Protein AF-0000000076607175 (afdb_homodimer)

Nearest PDB structures (foldseek):
  9ftc-assembly1_B  TM=7.929E-01  e=2.754E-15  Aeromonas caviae
  9ftb-assembly1_A-2  TM=7.460E-01  e=7.635E-14  Aeromonas caviae
  3tqd-assembly1_A-2  TM=6.427E-01  e=4.944E-10  Coxiella burnetii
  1vgw-assembly3_F  TM=6.892E-01  e=3.629E-06  Neisseria gonorrhoeae
  1vgw-assembly1_B  TM=6.585E-01  e=1.441E-05  Neisseria gonorrhoeae

Foldseek 3Di:
DQFAEEEEEEDEQCADFDGRQQQDDAPHGGLSVLSQVLVLVCVVVVLGPAYEYEYQDPVVLVVCCVVQPPSHHYHHADPVQRDPPHDPLVRVVRVCVVVVVNLQHKYKYAYSLWNFFDSVLVSVQSVVCSVQVAKEFEKEWDPDDQLQDWDADPVRDIDGPVDDDPVCSVVVRVVVCVVPVIDMDGLPRIIIHGSVVCVVPVNPRPPDPDYHYGYGPTDGQRHRHPVSSVVSNVVSVVCVVVVD/DQFAEEEEEEDEQCADFDGSQQQDDAPHGGLSVLSQVLVLVCVVVVLGPAYEYEYQDPVVLVVCCVVQPPSHHYHHADPVQRDPPHDPLVRVVRVCVVVVVNQQHKYKYAYSLWNFFDSVLVSVQSVVCSVQVAKEFEKEWDPDDQLQDWDADPVRDIDGPVDDDPVCSVVVVVVVCVVPVIDMDGLPRIIIHGNVVCVVPVNPRPPDPDYHYGYGPTDGQRHRHPVSVVVSNVVSVVCVVVVD

Organism: NCBI:txid889453

Radius of gyration: 25.74 Å; Cα contacts (8 Å, |Δi|>4): 920; chains: 2; bounding box: 47×75×60 Å

Sequence (488 aa):
MSSEIIGFVAFRKGSKRLPQKNGKLLGGKPLYQITLDKLVDLKSKGLIHHVVASTDSAEWQEECRGIYGDEAIVHLRSEAISGDLVNEGEVILDFFKQEPQLQRSAILLVLCTYPFLKTEVLTEIVEKYNSVCANVYAIKEAHHMPQKLLRLNEKGELRPYLFDSMKSFEANTKKLKVKYPVSFYSTGAFLIHNACEVLSNDMNLWNSDKIYGVNDDSFHIDVDTPEDFELAEVYMEYLSRKNIMSSEIIGFVAFRKGSKRLPQKNGKLLGGKPLYQITLDKLVDLKSKGLIHHVVASTDSAEWQEECRGIYGDEAIVHLRSEAISGDLVNEGEVILDFFKQEPQLQRSAILLVLCTYPFLKTEVLTEIVEKYNSVCANVYAIKEAHHMPQKLLRLNEKGELRPYLFDSMKSFEANTKKLKVKYPVSFYSTGAFLIHNACEVLSNDMNLWNSDKIYGVNDDSFHIDVDTPEDFELAEVYMEYLSRKNI

Structure (mmCIF, N/CA/C/O backbone):
data_AF-0000000076607175-model_v1
#
loop_
_entity.id
_entity.type
_entity.pdbx_description
1 polymer 'CMP-N-acetylneuraminic acid synthetase'
#
loop_
_atom_site.group_PDB
_atom_site.id
_atom_site.type_symbol
_atom_site.label_atom_id
_atom_site.label_alt_id
_atom_site.label_comp_id
_atom_site.label_asym_id
_atom_site.label_entity_id
_atom_site.label_seq_id
_atom_site.pdbx_PDB_ins_code
_atom_site.Cartn_x
_atom_site.Cartn_y
_atom_site.Cartn_z
_atom_site.occupancy
_atom_site.B_iso_or_equiv
_atom_site.auth_seq_id
_atom_site.auth_comp_id
_atom_site.auth_asym_id
_atom_site.auth_atom_id
_atom_site.pdbx_PDB_model_num
ATOM 1 N N . MET A 1 1 ? -15.922 32.906 14.555 1 38.53 1 MET A N 1
ATOM 2 C CA . MET A 1 1 ? -14.664 33.625 14.406 1 38.53 1 MET A CA 1
ATOM 3 C C . MET A 1 1 ? -13.578 32.719 13.82 1 38.53 1 MET A C 1
ATOM 5 O O . MET A 1 1 ? -13.375 31.594 14.289 1 38.53 1 MET A O 1
ATOM 9 N N . SER A 1 2 ? -13.344 32.781 12.531 1 52.25 2 SER A N 1
ATOM 10 C CA . SER A 1 2 ? -12.547 31.875 11.711 1 52.25 2 SER A CA 1
ATOM 11 C C . SER A 1 2 ? -11.141 31.703 12.273 1 52.25 2 SER A C 1
ATOM 13 O O . SER A 1 2 ? -10.398 32.688 12.398 1 52.25 2 SER A O 1
ATOM 15 N N . SER A 1 3 ? -10.883 30.625 13.211 1 74.88 3 SER A N 1
ATOM 16 C CA . SER A 1 3 ? -9.656 30.422 13.977 1 74.88 3 SER A CA 1
ATOM 17 C C . SER A 1 3 ? -8.438 30.344 13.062 1 74.88 3 SER A C 1
ATOM 19 O O . SER A 1 3 ? -8.555 29.953 11.898 1 74.88 3 SER A O 1
ATOM 21 N N . GLU A 1 4 ? -7.465 31.297 13.383 1 93.44 4 GLU A N 1
ATOM 22 C CA . GLU A 1 4 ? -6.18 31.219 12.695 1 93.44 4 GLU A CA 1
ATOM 23 C C . GLU A 1 4 ? -5.73 29.766 12.516 1 93.44 4 GLU A C 1
ATOM 25 O O . GLU A 1 4 ? -6.055 28.906 13.336 1 93.44 4 GLU A O 1
ATOM 30 N N . ILE A 1 5 ? -5.227 29.562 11.375 1 97 5 ILE A N 1
ATOM 31 C CA . ILE A 1 5 ? -4.711 28.234 11.086 1 97 5 ILE A CA 1
ATOM 32 C C . ILE A 1 5 ? -3.182 28.25 11.094 1 97 5 ILE A C 1
ATOM 34 O O . ILE A 1 5 ? -2.566 29.109 10.445 1 97 5 ILE A O 1
ATOM 38 N N . ILE A 1 6 ? -2.629 27.344 11.875 1 97.5 6 ILE A N 1
ATOM 39 C CA . ILE A 1 6 ? -1.181 27.188 11.953 1 97.5 6 ILE A CA 1
ATOM 40 C C . ILE A 1 6 ? -0.763 25.922 11.219 1 97.5 6 ILE A C 1
ATOM 42 O O . ILE A 1 6 ? -1.242 24.828 11.523 1 97.5 6 ILE A O 1
ATOM 46 N N . GLY A 1 7 ? 0.016 26.125 10.148 1 98 7 GLY A N 1
ATOM 47 C CA . GLY A 1 7 ? 0.735 24.953 9.648 1 98 7 GLY A CA 1
ATOM 48 C C . GLY A 1 7 ? 1.877 24.531 10.547 1 98 7 GLY A C 1
ATOM 49 O O . GLY A 1 7 ? 2.764 25.328 10.859 1 98 7 GLY A O 1
ATOM 50 N N . PHE A 1 8 ? 1.867 23.281 10.984 1 97.19 8 PHE A N 1
ATOM 51 C CA . PHE A 1 8 ? 2.793 22.828 12.023 1 97.19 8 PHE A CA 1
ATOM 52 C C . PHE A 1 8 ? 3.594 21.625 11.547 1 97.19 8 PHE A C 1
ATOM 54 O O . PHE A 1 8 ? 3.02 20.625 11.125 1 97.19 8 PHE A O 1
ATOM 61 N N . VAL A 1 9 ? 4.906 21.75 11.578 1 97.56 9 VAL A N 1
ATOM 62 C CA . VAL A 1 9 ? 5.812 20.656 11.266 1 97.56 9 VAL A CA 1
ATOM 63 C C . VAL A 1 9 ? 6.727 20.375 12.453 1 97.56 9 VAL A C 1
ATOM 65 O O . VAL A 1 9 ? 7.488 21.25 12.875 1 97.56 9 VAL A O 1
ATOM 68 N N . ALA A 1 10 ? 6.66 19.219 12.977 1 95.62 10 ALA A N 1
ATOM 69 C CA . ALA A 1 10 ? 7.562 18.781 14.031 1 95.62 10 ALA A CA 1
ATOM 70 C C . ALA A 1 10 ? 8.578 17.766 13.5 1 95.62 10 ALA A C 1
ATOM 72 O O . ALA A 1 10 ? 8.203 16.797 12.852 1 95.62 10 ALA A O 1
ATOM 73 N N . PHE A 1 11 ? 9.82 18.031 13.695 1 94.81 11 PHE A N 1
ATOM 74 C CA . PHE A 1 11 ? 10.867 17.125 13.242 1 94.81 11 PHE A CA 1
ATOM 75 C C . PHE A 1 11 ? 12.031 17.094 14.227 1 94.81 11 PHE A C 1
ATOM 77 O O . PHE A 1 11 ? 12.461 18.156 14.711 1 94.81 11 PHE A O 1
ATOM 84 N N . ARG A 1 12 ? 12.461 15.938 14.508 1 92.56 12 ARG A N 1
ATOM 85 C CA . ARG A 1 12 ? 13.539 15.773 15.484 1 92.56 12 ARG A CA 1
ATOM 86 C C . ARG A 1 12 ? 14.781 15.18 14.828 1 92.56 12 ARG A C 1
ATOM 88 O O . ARG A 1 12 ? 14.695 14.578 13.75 1 92.56 12 ARG A O 1
ATOM 95 N N . LYS A 1 13 ? 15.867 15.391 15.523 1 89.56 13 LYS A N 1
ATOM 96 C CA . LYS A 1 13 ? 17.125 14.883 15.016 1 89.56 13 LYS A CA 1
ATOM 97 C C . LYS A 1 13 ? 17.266 13.383 15.273 1 89.56 13 LYS A C 1
ATOM 99 O O . LYS A 1 13 ? 17.875 12.664 14.484 1 89.56 13 LYS A O 1
ATOM 104 N N . GLY A 1 14 ? 16.672 12.953 16.312 1 84.81 14 GLY A N 1
ATOM 105 C CA . GLY A 1 14 ? 16.797 11.562 16.703 1 84.81 14 GLY A CA 1
ATOM 106 C C . GLY A 1 14 ? 15.836 10.641 15.977 1 84.81 14 GLY A C 1
ATOM 107 O O . GLY A 1 14 ? 14.617 10.859 16 1 84.81 14 GLY A O 1
ATOM 108 N N . SER A 1 15 ? 16.312 9.742 15.055 1 84.5 15 SER A N 1
ATOM 109 C CA . SER A 1 15 ? 15.57 8.68 14.391 1 84.5 15 SER A CA 1
ATOM 110 C C . SER A 1 15 ? 16.297 7.344 14.477 1 84.5 15 SER A C 1
ATOM 112 O O . SER A 1 15 ? 17.5 7.266 14.172 1 84.5 15 SER A O 1
ATOM 114 N N . LYS A 1 16 ? 15.602 6.355 14.938 1 84 16 LYS A N 1
ATOM 115 C CA . LYS A 1 16 ? 16.234 5.07 15.227 1 84 16 LYS A CA 1
ATOM 116 C C . LYS A 1 16 ? 16.422 4.25 13.953 1 84 16 LYS A C 1
ATOM 118 O O . LYS A 1 16 ? 17.516 3.76 13.688 1 84 16 LYS A O 1
ATOM 123 N N . ARG A 1 17 ? 15.469 4.168 13.109 1 86 17 ARG A N 1
ATOM 124 C CA . ARG A 1 17 ? 15.508 3.273 11.953 1 86 17 ARG A CA 1
ATOM 125 C C . ARG A 1 17 ? 16.312 3.887 10.812 1 86 17 ARG A C 1
ATOM 127 O O . ARG A 1 17 ? 17.031 3.184 10.109 1 86 17 ARG A O 1
ATOM 134 N N . LEU A 1 18 ? 16.094 5.145 10.648 1 90.56 18 LEU A N 1
ATOM 135 C CA . LEU A 1 18 ? 16.828 5.949 9.68 1 90.56 18 LEU A CA 1
ATOM 136 C C . LEU A 1 18 ? 17.438 7.188 10.344 1 90.56 18 LEU A C 1
ATOM 138 O O . LEU A 1 18 ? 16.781 8.234 10.414 1 90.56 18 LEU A O 1
ATOM 142 N N . PRO A 1 19 ? 18.656 7.023 10.789 1 90.5 19 PRO A N 1
ATOM 143 C CA . PRO A 1 19 ? 19.25 8.117 11.562 1 90.5 19 PRO A CA 1
ATOM 144 C C . PRO A 1 19 ? 19.203 9.453 10.828 1 90.5 19 PRO A C 1
ATOM 146 O O . PRO A 1 19 ? 19.547 9.531 9.648 1 90.5 19 PRO A O 1
ATOM 149 N N . GLN A 1 20 ? 18.703 10.5 11.57 1 92 20 GLN A N 1
ATOM 150 C CA . GLN A 1 20 ? 18.594 11.875 11.086 1 92 20 GLN A CA 1
ATOM 151 C C . GLN A 1 20 ? 17.781 11.945 9.805 1 92 20 GLN A C 1
ATOM 153 O O . GLN A 1 20 ? 18.125 12.68 8.875 1 92 20 GLN A O 1
ATOM 158 N N . LYS A 1 21 ? 16.781 11.18 9.703 1 93.88 21 LYS A N 1
ATOM 159 C CA . LYS A 1 21 ? 16.031 11.078 8.461 1 93.88 21 LYS A CA 1
ATOM 160 C C . LYS A 1 21 ? 15.477 12.438 8.039 1 93.88 21 LYS A C 1
ATOM 162 O O . LYS A 1 21 ? 15.484 12.781 6.855 1 93.88 21 LYS A O 1
ATOM 167 N N . ASN A 1 22 ? 15.078 13.273 8.984 1 95 22 ASN A N 1
ATOM 168 C CA . ASN A 1 22 ? 14.414 14.539 8.672 1 95 22 ASN A CA 1
ATOM 169 C C . ASN A 1 22 ? 15.383 15.531 8.039 1 95 22 ASN A C 1
ATOM 171 O O . ASN A 1 22 ? 14.953 16.453 7.344 1 95 22 ASN A O 1
ATOM 175 N N . GLY A 1 23 ? 16.594 15.328 8.227 1 95.94 23 GLY A N 1
ATOM 176 C CA . GLY A 1 23 ? 17.609 16.203 7.66 1 95.94 23 GLY A CA 1
ATOM 177 C C . GLY A 1 23 ? 18.234 15.641 6.395 1 95.94 23 GLY A C 1
ATOM 178 O O . GLY A 1 23 ? 19.062 16.297 5.766 1 95.94 23 GLY A O 1
ATOM 179 N N . LYS A 1 24 ? 17.906 14.453 6.055 1 95.38 24 LYS A N 1
ATOM 180 C CA . LYS A 1 24 ? 18.453 13.844 4.852 1 95.38 24 LYS A CA 1
ATOM 181 C C . LYS A 1 24 ? 17.969 14.555 3.594 1 95.38 24 LYS A C 1
ATOM 183 O O . LYS A 1 24 ? 16.797 14.922 3.494 1 95.38 24 LYS A O 1
ATOM 188 N N . LEU A 1 25 ? 18.875 14.688 2.637 1 96.06 25 LEU A N 1
ATOM 189 C CA . LEU A 1 25 ? 18.562 15.43 1.422 1 96.06 25 LEU A CA 1
ATOM 190 C C . LEU A 1 25 ? 17.812 14.555 0.425 1 96.06 25 LEU A C 1
ATOM 192 O O . LEU A 1 25 ? 18.25 13.461 0.092 1 96.06 25 LEU A O 1
ATOM 196 N N . LEU A 1 26 ? 16.688 14.969 0.04 1 95.44 26 LEU A N 1
ATOM 197 C CA . LEU A 1 26 ? 15.898 14.398 -1.037 1 95.44 26 LEU A CA 1
ATOM 198 C C . LEU A 1 26 ? 15.641 15.43 -2.133 1 95.44 26 LEU A C 1
ATOM 200 O O . LEU A 1 26 ? 14.992 16.453 -1.893 1 95.44 26 LEU A O 1
ATOM 204 N N . GLY A 1 27 ? 16.141 15.203 -3.301 1 91.56 27 GLY A N 1
ATOM 205 C CA . GLY A 1 27 ? 16.062 16.219 -4.344 1 91.56 27 GLY A CA 1
ATOM 206 C C . GLY A 1 27 ? 16.766 17.5 -3.988 1 91.56 27 GLY A C 1
ATOM 207 O O . GLY A 1 27 ? 16.281 18.594 -4.301 1 91.56 27 GLY A O 1
ATOM 208 N N . GLY A 1 28 ? 17.719 17.406 -3.188 1 94.06 28 GLY A N 1
ATOM 209 C CA . GLY A 1 28 ? 18.547 18.562 -2.863 1 94.06 28 GLY A CA 1
ATOM 210 C C . GLY A 1 28 ? 18.062 19.312 -1.637 1 94.06 28 GLY A C 1
ATOM 211 O O . GLY A 1 28 ? 18.703 20.266 -1.204 1 94.06 28 GLY A O 1
ATOM 212 N N . LYS A 1 29 ? 17.062 18.891 -1.045 1 96.06 29 LYS A N 1
ATOM 213 C CA . LYS A 1 29 ? 16.531 19.562 0.143 1 96.06 29 LYS A CA 1
ATOM 214 C C . LYS A 1 29 ? 16.312 18.562 1.28 1 96.06 29 LYS A C 1
ATOM 216 O O . LYS A 1 29 ? 15.914 17.422 1.047 1 96.06 29 LYS A O 1
ATOM 221 N N . PRO A 1 30 ? 16.594 19.062 2.506 1 97.31 30 PRO A N 1
ATOM 222 C CA . PRO A 1 30 ? 16.203 18.203 3.631 1 97.31 30 PRO A CA 1
ATOM 223 C C . PRO A 1 30 ? 14.711 17.891 3.656 1 97.31 30 PRO A C 1
ATOM 225 O O . PRO A 1 30 ? 13.898 18.719 3.213 1 97.31 30 PRO A O 1
ATOM 228 N N . LEU A 1 31 ? 14.328 16.75 4.258 1 97.44 31 LEU A N 1
ATOM 229 C CA . LEU A 1 31 ? 12.93 16.344 4.309 1 97.44 31 LEU A CA 1
ATOM 230 C C . LEU A 1 31 ? 12.078 17.422 4.973 1 97.44 31 LEU A C 1
ATOM 232 O O . LEU A 1 31 ? 11 17.766 4.484 1 97.44 31 LEU A O 1
ATOM 236 N N . TYR A 1 32 ? 12.562 18 6.141 1 97.69 32 TYR A N 1
ATOM 237 C CA . TYR A 1 32 ? 11.773 19 6.852 1 97.69 32 TYR A CA 1
ATOM 238 C C . TYR A 1 32 ? 11.578 20.25 6 1 97.69 32 TYR A C 1
ATOM 240 O O . TYR A 1 32 ? 10.539 20.906 6.082 1 97.69 32 TYR A O 1
ATOM 248 N N . GLN A 1 33 ? 12.5 20.578 5.141 1 98.12 33 GLN A N 1
ATOM 249 C CA . GLN A 1 33 ? 12.422 21.766 4.301 1 98.12 33 GLN A CA 1
ATOM 250 C C . GLN A 1 33 ? 11.383 21.594 3.193 1 98.12 33 GLN A C 1
ATOM 252 O O . GLN A 1 33 ? 10.695 22.547 2.824 1 98.12 33 GLN A O 1
ATOM 257 N N . ILE A 1 34 ? 11.312 20.391 2.676 1 97.38 34 ILE A N 1
ATOM 258 C CA . ILE A 1 34 ? 10.344 20.078 1.631 1 97.38 34 ILE A CA 1
ATOM 259 C C . ILE A 1 34 ? 8.93 20.375 2.137 1 97.38 34 ILE A C 1
ATOM 261 O O . ILE A 1 34 ? 8.141 21.016 1.443 1 97.38 34 ILE A O 1
ATOM 265 N N . THR A 1 35 ? 8.648 19.953 3.311 1 97.81 35 THR A N 1
ATOM 266 C CA . THR A 1 35 ? 7.332 20.141 3.914 1 97.81 35 THR A CA 1
ATOM 267 C C . THR A 1 35 ? 7.117 21.609 4.289 1 97.81 35 THR A C 1
ATOM 269 O O . THR A 1 35 ? 6.062 22.172 4.004 1 97.81 35 THR A O 1
ATOM 272 N N . LEU A 1 36 ? 8.102 22.25 4.891 1 98.5 36 LEU A N 1
ATOM 273 C CA . LEU A 1 36 ? 7.98 23.641 5.305 1 98.5 36 LEU A CA 1
ATOM 274 C C . LEU A 1 36 ? 7.762 24.547 4.102 1 98.5 36 LEU A C 1
ATOM 276 O O . LEU A 1 36 ? 6.973 25.484 4.168 1 98.5 36 LEU A O 1
ATOM 280 N N . ASP A 1 37 ? 8.438 24.234 3.02 1 98.25 37 ASP A N 1
ATOM 281 C CA . ASP A 1 37 ? 8.266 25.016 1.799 1 98.25 37 ASP A CA 1
ATOM 282 C C . ASP A 1 37 ? 6.801 25.016 1.356 1 98.25 37 ASP A C 1
ATOM 284 O O . ASP A 1 37 ? 6.277 26.047 0.934 1 98.25 37 ASP A O 1
ATOM 288 N N . LYS A 1 38 ? 6.156 23.938 1.446 1 97.88 38 LYS A N 1
ATOM 289 C CA . LYS A 1 38 ? 4.758 23.812 1.054 1 97.88 38 LYS A CA 1
ATOM 290 C C . LYS A 1 38 ? 3.857 24.641 1.969 1 97.88 38 LYS A C 1
ATOM 292 O O . LYS A 1 38 ? 2.906 25.266 1.506 1 97.88 38 LYS A O 1
ATOM 297 N N . LEU A 1 39 ? 4.141 24.594 3.23 1 98.44 39 LEU A N 1
ATOM 298 C CA . LEU A 1 39 ? 3.336 25.344 4.188 1 98.44 39 LEU A CA 1
ATOM 299 C C . LEU A 1 39 ? 3.535 26.844 4 1 98.44 39 LEU A C 1
ATOM 301 O O . LEU A 1 39 ? 2.584 27.625 4.113 1 98.44 39 LEU A O 1
ATOM 305 N N . VAL A 1 40 ? 4.738 27.25 3.721 1 98.38 40 VAL A N 1
ATOM 306 C CA . VAL A 1 40 ? 5.02 28.656 3.459 1 98.38 40 VAL A CA 1
ATOM 307 C C . VAL A 1 40 ? 4.273 29.109 2.205 1 98.38 40 VAL A C 1
ATOM 309 O O . VAL A 1 40 ? 3.744 30.219 2.156 1 98.38 40 VAL A O 1
ATOM 312 N N . ASP A 1 41 ? 4.281 28.234 1.24 1 97.56 41 ASP A N 1
ATOM 313 C CA . ASP A 1 41 ? 3.516 28.516 0.031 1 97.56 41 ASP A CA 1
ATOM 314 C C . ASP A 1 41 ? 2.035 28.719 0.35 1 97.56 41 ASP A C 1
ATOM 316 O O . ASP A 1 41 ? 1.401 29.641 -0.155 1 97.56 41 ASP A O 1
ATOM 320 N N . LEU A 1 42 ? 1.446 27.891 1.158 1 97.94 42 LEU A N 1
ATOM 321 C CA . LEU A 1 42 ? 0.054 28.031 1.573 1 97.94 42 LEU A CA 1
ATOM 322 C C . LEU A 1 42 ? -0.181 29.359 2.271 1 97.94 42 LEU A C 1
ATOM 324 O O . LEU A 1 42 ? -1.203 30.016 2.047 1 97.94 42 LEU A O 1
ATOM 328 N N . LYS A 1 43 ? 0.729 29.703 3.078 1 98.19 43 LYS A N 1
ATOM 329 C CA . LYS A 1 43 ? 0.637 30.984 3.789 1 98.19 43 LYS A CA 1
ATOM 330 C C . LYS A 1 43 ? 0.672 32.156 2.816 1 98.19 43 LYS A C 1
ATOM 332 O O . LYS A 1 43 ? -0.12 33.094 2.938 1 98.19 43 LYS A O 1
ATOM 337 N N . SER A 1 44 ? 1.561 32.062 1.886 1 97.31 44 SER A N 1
ATOM 338 C CA . SER A 1 44 ? 1.697 33.125 0.91 1 97.31 44 SER A CA 1
ATOM 339 C C . SER A 1 44 ? 0.419 33.312 0.098 1 97.31 44 SER A C 1
ATOM 341 O O . SER A 1 44 ? 0.126 34.406 -0.378 1 97.31 44 SER A O 1
ATOM 343 N N . LYS A 1 45 ? -0.356 32.281 0.017 1 96.94 45 LYS A N 1
ATOM 344 C CA . LYS A 1 45 ? -1.613 32.312 -0.726 1 96.94 45 LYS A CA 1
ATOM 345 C C . LYS A 1 45 ? -2.781 32.688 0.182 1 96.94 45 LYS A C 1
ATOM 347 O O . LYS A 1 45 ? -3.932 32.719 -0.259 1 96.94 45 LYS A O 1
ATOM 352 N N . GLY A 1 46 ? -2.531 32.844 1.416 1 96.56 46 GLY A N 1
ATOM 353 C CA . GLY A 1 46 ? -3.549 33.281 2.359 1 96.56 46 GLY A CA 1
ATOM 354 C C . GLY A 1 46 ? -4.402 32.156 2.889 1 96.56 46 GLY A C 1
ATOM 355 O O . GLY A 1 46 ? -5.477 32.375 3.449 1 96.56 46 GLY A O 1
ATOM 356 N N . LEU A 1 47 ? -3.914 30.953 2.713 1 97.06 47 LEU A N 1
ATOM 357 C CA . LEU A 1 47 ? -4.707 29.797 3.105 1 97.06 47 LEU A CA 1
ATOM 358 C C . LEU A 1 47 ? -4.492 29.469 4.578 1 97.06 47 LEU A C 1
ATOM 360 O O . LEU A 1 47 ? -5.371 28.891 5.223 1 97.06 47 LEU A O 1
ATOM 364 N N . ILE A 1 48 ? -3.338 29.766 5.047 1 98 48 ILE A N 1
ATOM 365 C CA . ILE A 1 48 ? -3.064 29.625 6.473 1 98 48 ILE A CA 1
ATOM 366 C C . ILE A 1 48 ? -2.393 30.891 6.996 1 98 48 ILE A C 1
ATOM 368 O O . ILE A 1 48 ? -1.973 31.75 6.215 1 98 48 ILE A O 1
ATOM 372 N N . HIS A 1 49 ? -2.27 30.969 8.289 1 97.88 49 HIS A N 1
ATOM 373 C CA . HIS A 1 49 ? -1.891 32.25 8.891 1 97.88 49 HIS A CA 1
ATOM 374 C C . HIS A 1 49 ? -0.467 32.188 9.438 1 97.88 49 HIS A C 1
ATOM 376 O O . HIS A 1 49 ? 0.242 33.188 9.43 1 97.88 49 HIS A O 1
ATOM 382 N N . HIS A 1 50 ? -0.104 31.062 9.938 1 97.81 50 HIS A N 1
ATOM 383 C CA . HIS A 1 50 ? 1.229 30.875 10.5 1 97.81 50 HIS A CA 1
ATOM 384 C C . HIS A 1 50 ? 1.834 29.547 10.07 1 97.81 50 HIS A C 1
ATOM 386 O O . HIS A 1 50 ? 1.105 28.609 9.734 1 97.81 50 HIS A O 1
ATOM 392 N N . VAL A 1 51 ? 3.15 29.516 10.023 1 98.56 51 VAL A N 1
ATOM 393 C CA . VAL A 1 51 ? 3.914 28.281 9.836 1 98.56 51 VAL A CA 1
ATOM 394 C C . VAL A 1 51 ? 4.863 28.078 11.016 1 98.56 51 VAL A C 1
ATOM 396 O O . VAL A 1 51 ? 5.559 29.016 11.422 1 98.56 51 VAL A O 1
ATOM 399 N N . VAL A 1 52 ? 4.859 26.906 11.555 1 98.12 52 VAL A N 1
ATOM 400 C CA . VAL A 1 52 ? 5.727 26.609 12.688 1 98.12 52 VAL A CA 1
ATOM 401 C C . VAL A 1 52 ? 6.652 25.438 12.344 1 98.12 52 VAL A C 1
ATOM 403 O O . VAL A 1 52 ? 6.195 24.391 11.891 1 98.12 52 VAL A O 1
ATOM 406 N N . ALA A 1 53 ? 7.914 25.672 12.5 1 98.12 53 ALA A N 1
ATOM 407 C CA . ALA A 1 53 ? 8.945 24.641 12.43 1 98.12 53 ALA A CA 1
ATOM 408 C C . ALA A 1 53 ? 9.438 24.281 13.828 1 98.12 53 ALA A C 1
ATOM 410 O O . ALA A 1 53 ? 10.164 25.047 14.461 1 98.12 53 ALA A O 1
ATOM 411 N N . SER A 1 54 ? 9.094 23.125 14.297 1 96.69 54 SER A N 1
ATOM 412 C CA . SER A 1 54 ? 9.469 22.703 15.648 1 96.69 54 SER A CA 1
ATOM 413 C C . SER A 1 54 ? 10.539 21.625 15.609 1 96.69 54 SER A C 1
ATOM 415 O O . SER A 1 54 ? 10.336 20.562 15.008 1 96.69 54 SER A O 1
ATOM 417 N N . THR A 1 55 ? 11.633 21.828 16.25 1 96.12 55 THR A N 1
ATOM 418 C CA . THR A 1 55 ? 12.734 20.875 16.219 1 96.12 55 THR A CA 1
ATOM 419 C C . THR A 1 55 ? 13.445 20.828 17.562 1 96.12 55 THR A C 1
ATOM 421 O O . THR A 1 55 ? 13.25 21.703 18.406 1 96.12 55 THR A O 1
ATOM 424 N N . ASP A 1 56 ? 14.133 19.75 17.75 1 93.5 56 ASP A N 1
ATOM 425 C CA . ASP A 1 56 ? 14.953 19.625 18.938 1 93.5 56 ASP A CA 1
ATOM 426 C C . ASP A 1 56 ? 16.422 19.906 18.625 1 93.5 56 ASP A C 1
ATOM 428 O O . ASP A 1 56 ? 17.281 19.75 19.5 1 93.5 56 ASP A O 1
ATOM 432 N N . SER A 1 57 ? 16.734 20.266 17.469 1 94.25 57 SER A N 1
ATOM 433 C CA . SER A 1 57 ? 18.109 20.484 17.016 1 94.25 57 SER A CA 1
ATOM 434 C C . SER A 1 57 ? 18.422 21.969 16.875 1 94.25 57 SER A C 1
ATOM 436 O O . SER A 1 57 ? 17.797 22.672 16.078 1 94.25 57 SER A O 1
ATOM 438 N N . ALA A 1 58 ? 19.453 22.359 17.609 1 95.12 58 ALA A N 1
ATOM 439 C CA . ALA A 1 58 ? 19.891 23.75 17.5 1 95.12 58 ALA A CA 1
ATOM 440 C C . ALA A 1 58 ? 20.391 24.062 16.094 1 95.12 58 ALA A C 1
ATOM 442 O O . ALA A 1 58 ? 20.156 25.156 15.57 1 95.12 58 ALA A O 1
ATOM 443 N N . GLU A 1 59 ? 21.031 23.094 15.57 1 96 59 GLU A N 1
ATOM 444 C CA . GLU A 1 59 ? 21.531 23.234 14.203 1 96 59 GLU A CA 1
ATOM 445 C C . GLU A 1 59 ? 20.375 23.453 13.219 1 96 59 GLU A C 1
ATOM 447 O O . GLU A 1 59 ? 20.422 24.391 12.406 1 96 59 GLU A O 1
ATOM 452 N N . TRP A 1 60 ? 19.344 22.703 13.297 1 96.56 60 TRP A N 1
ATOM 453 C CA . TRP A 1 60 ? 18.219 22.797 12.375 1 96.56 60 TRP A CA 1
ATOM 454 C C . TRP A 1 60 ? 17.375 24.047 12.672 1 96.56 60 TRP A C 1
ATOM 456 O O . TRP A 1 60 ? 16.781 24.641 11.766 1 96.56 60 TRP A O 1
ATOM 466 N N . GLN A 1 61 ? 17.375 24.422 13.922 1 96.38 61 GLN A N 1
ATOM 467 C CA . GLN A 1 61 ? 16.734 25.688 14.266 1 96.38 61 GLN A CA 1
ATOM 468 C C . GLN A 1 61 ? 17.375 26.844 13.5 1 96.38 61 GLN A C 1
ATOM 470 O O . GLN A 1 61 ? 16.656 27.656 12.891 1 96.38 61 GLN A O 1
ATOM 475 N N . GLU A 1 62 ? 18.688 26.906 13.57 1 97.25 62 GLU A N 1
ATOM 476 C CA . GLU A 1 62 ? 19.422 27.984 12.914 1 97.25 62 GLU A CA 1
ATOM 477 C C . GLU A 1 62 ? 19.25 27.938 11.398 1 97.25 62 GLU A C 1
ATOM 479 O O . GLU A 1 62 ? 19.109 28.969 10.742 1 97.25 62 GLU A O 1
ATOM 484 N N . GLU A 1 63 ? 19.281 26.781 10.867 1 97.25 63 GLU A N 1
ATOM 485 C CA . GLU A 1 63 ? 19.062 26.625 9.438 1 97.25 63 GLU A CA 1
ATOM 486 C C . GLU A 1 63 ? 17.688 27.141 9.023 1 97.25 63 GLU A C 1
ATOM 488 O O . GLU A 1 63 ? 17.562 27.859 8.039 1 97.25 63 GLU A O 1
ATOM 493 N N . CYS A 1 64 ? 16.688 26.781 9.766 1 97.88 64 CYS A N 1
ATOM 494 C CA . CYS A 1 64 ? 15.32 27.203 9.469 1 97.88 64 CYS A CA 1
ATOM 495 C C . CYS A 1 64 ? 15.195 28.719 9.555 1 97.88 64 CYS A C 1
ATOM 497 O O . CYS A 1 64 ? 14.555 29.344 8.703 1 97.88 64 CYS A O 1
ATOM 499 N N . ARG A 1 65 ? 15.789 29.297 10.562 1 97.62 65 ARG A N 1
ATOM 500 C CA . ARG A 1 65 ? 15.758 30.75 10.703 1 97.62 65 ARG A CA 1
ATOM 501 C C . ARG A 1 65 ? 16.391 31.422 9.492 1 97.62 65 ARG A C 1
ATOM 503 O O . ARG A 1 65 ? 15.891 32.438 9.023 1 97.62 65 ARG A O 1
ATOM 510 N N . GLY A 1 66 ? 17.5 30.844 9.078 1 97.81 66 GLY A N 1
ATOM 511 C CA . GLY A 1 66 ? 18.203 31.391 7.922 1 97.81 66 GLY A CA 1
ATOM 512 C C . GLY A 1 66 ? 17.391 31.312 6.645 1 97.81 66 GLY A C 1
ATOM 513 O O . GLY A 1 66 ? 17.375 32.25 5.844 1 97.81 66 GLY A O 1
ATOM 514 N N . ILE A 1 67 ? 16.656 30.297 6.441 1 97.5 67 ILE A N 1
ATOM 515 C CA . ILE A 1 67 ? 15.938 30.031 5.203 1 97.5 67 ILE A CA 1
ATOM 516 C C . ILE A 1 67 ? 14.617 30.797 5.199 1 97.5 67 ILE A C 1
ATOM 518 O O . ILE A 1 67 ? 14.234 31.391 4.188 1 97.5 67 ILE A O 1
ATOM 522 N N . TYR A 1 68 ? 13.898 30.859 6.359 1 97.94 68 TYR A N 1
ATOM 523 C CA . TYR A 1 68 ? 12.508 31.297 6.34 1 97.94 68 TYR A CA 1
ATOM 524 C C . TYR A 1 68 ? 12.359 32.656 7 1 97.94 68 TYR A C 1
ATOM 526 O O . TYR A 1 68 ? 11.359 33.344 6.781 1 97.94 68 TYR A O 1
ATOM 534 N N . GLY A 1 69 ? 13.312 33.062 7.824 1 96.25 69 GLY A N 1
ATOM 535 C CA . GLY A 1 69 ? 13.172 34.312 8.531 1 96.25 69 GLY A CA 1
ATOM 536 C C . GLY A 1 69 ? 11.852 34.438 9.266 1 96.25 69 GLY A C 1
ATOM 537 O O . GLY A 1 69 ? 11.484 33.562 10.047 1 96.25 69 GLY A O 1
ATOM 538 N N . ASP A 1 70 ? 11.102 35.438 8.828 1 95.25 70 ASP A N 1
ATOM 539 C CA . ASP A 1 70 ? 9.852 35.719 9.523 1 95.25 70 ASP A CA 1
ATOM 540 C C . ASP A 1 70 ? 8.688 34.938 8.906 1 95.25 70 ASP A C 1
ATOM 542 O O . ASP A 1 70 ? 7.562 35 9.406 1 95.25 70 ASP A O 1
ATOM 546 N N . GLU A 1 71 ? 8.969 34.188 7.922 1 97.5 71 GLU A N 1
ATOM 547 C CA . GLU A 1 71 ? 7.91 33.438 7.258 1 97.5 71 GLU A CA 1
ATOM 548 C C . GLU A 1 71 ? 7.473 32.25 8.102 1 97.5 71 GLU A C 1
ATOM 550 O O . GLU A 1 71 ? 6.383 31.703 7.906 1 97.5 71 GLU A O 1
ATOM 555 N N . ALA A 1 72 ? 8.32 31.859 8.984 1 98.06 72 ALA A N 1
ATOM 556 C CA . ALA A 1 72 ? 8 30.75 9.875 1 98.06 72 ALA A CA 1
ATOM 557 C C . ALA A 1 72 ? 8.438 31.047 11.305 1 98.06 72 ALA A C 1
ATOM 559 O O . ALA A 1 72 ? 9.453 31.703 11.531 1 98.06 72 ALA A O 1
ATOM 560 N N . ILE A 1 73 ? 7.641 30.594 12.219 1 98.12 73 ILE A N 1
ATOM 561 C CA . ILE A 1 73 ? 8.039 30.594 13.625 1 98.12 73 ILE A CA 1
ATOM 562 C C . ILE A 1 73 ? 8.859 29.359 13.93 1 98.12 73 ILE A C 1
ATOM 564 O O . ILE A 1 73 ? 8.367 28.234 13.797 1 98.12 73 ILE A O 1
ATOM 568 N N . VAL A 1 74 ? 10.094 29.547 14.266 1 97.75 74 VAL A N 1
ATOM 569 C CA . VAL A 1 74 ? 10.961 28.422 14.586 1 97.75 74 VAL A CA 1
ATOM 570 C C . VAL A 1 74 ? 10.898 28.141 16.094 1 97.75 74 VAL A C 1
ATOM 572 O O . VAL A 1 74 ? 11.188 29.016 16.906 1 97.75 74 VAL A O 1
ATOM 575 N N . HIS A 1 75 ? 10.469 26.984 16.391 1 96.62 75 HIS A N 1
ATOM 576 C CA . HIS A 1 75 ? 10.289 26.547 17.781 1 96.62 75 HIS A CA 1
ATOM 577 C C . HIS A 1 75 ? 11.32 25.484 18.156 1 96.62 75 HIS A C 1
ATOM 579 O O . HIS A 1 75 ? 11.398 24.438 17.531 1 96.62 75 HIS A O 1
ATOM 585 N N . LEU A 1 76 ? 12.109 25.828 19.125 1 94.88 76 LEU A N 1
ATOM 586 C CA . LEU A 1 76 ? 13.023 24.844 19.688 1 94.88 76 LEU A CA 1
ATOM 587 C C . LEU A 1 76 ? 12.383 24.125 20.875 1 94.88 76 LEU A C 1
ATOM 589 O O . LEU A 1 76 ? 12.055 24.734 21.891 1 94.88 76 LEU A O 1
ATOM 593 N N . ARG A 1 77 ? 12.273 22.812 20.703 1 90.12 77 ARG A N 1
ATOM 594 C CA . ARG A 1 77 ? 11.617 22 21.719 1 90.12 77 ARG A CA 1
ATOM 595 C C . ARG A 1 77 ? 12.445 21.969 23 1 90.12 77 ARG A C 1
ATOM 597 O O . ARG A 1 77 ? 13.68 22.016 22.953 1 90.12 77 ARG A O 1
ATOM 604 N N . SER A 1 78 ? 11.734 21.781 24.047 1 84.31 78 SER A N 1
ATOM 605 C CA . SER A 1 78 ? 12.414 21.562 25.312 1 84.31 78 SER A CA 1
ATOM 606 C C . SER A 1 78 ? 13.031 20.156 25.375 1 84.31 78 SER A C 1
ATOM 608 O O . SER A 1 78 ? 12.578 19.25 24.672 1 84.31 78 SER A O 1
ATOM 610 N N . GLU A 1 79 ? 14 20.031 26.078 1 77.38 79 GLU A N 1
ATOM 611 C CA . GLU A 1 79 ? 14.711 18.766 26.203 1 77.38 79 GLU A CA 1
ATOM 612 C C . GLU A 1 79 ? 13.773 17.641 26.656 1 77.38 79 GLU A C 1
ATOM 614 O O . GLU A 1 79 ? 13.922 16.5 26.234 1 77.38 79 GLU A O 1
ATOM 619 N N . ALA A 1 80 ? 12.82 17.969 27.453 1 76 80 ALA A N 1
ATOM 620 C CA . ALA A 1 80 ? 11.906 17.016 28.062 1 76 80 ALA A CA 1
ATOM 621 C C . ALA A 1 80 ? 11.016 16.359 27 1 76 80 ALA A C 1
ATOM 623 O O . ALA A 1 80 ? 10.508 15.25 27.219 1 76 80 ALA A O 1
ATOM 624 N N . ILE A 1 81 ? 10.812 16.953 25.906 1 77.56 81 ILE A N 1
ATOM 625 C CA . ILE A 1 81 ? 9.859 16.438 24.922 1 77.56 81 ILE A CA 1
ATOM 626 C C . ILE A 1 81 ? 10.594 16.109 23.625 1 77.56 81 ILE A C 1
ATOM 628 O O . ILE A 1 81 ? 10.039 16.281 22.531 1 77.56 81 ILE A O 1
ATOM 632 N N . SER A 1 82 ? 11.797 15.781 23.719 1 71.88 82 SER A N 1
ATOM 633 C CA . SER A 1 82 ? 12.578 15.461 22.531 1 71.88 82 SER A CA 1
ATOM 634 C C . SER A 1 82 ? 12.781 13.961 22.406 1 71.88 82 SER A C 1
ATOM 636 O O . SER A 1 82 ? 13.422 13.5 21.453 1 71.88 82 SER A O 1
ATOM 638 N N . GLY A 1 83 ? 12.133 13.172 23.219 1 70.19 83 GLY A N 1
ATOM 639 C CA . GLY A 1 83 ? 12.359 11.734 23.219 1 70.19 83 GLY A CA 1
ATOM 640 C C . GLY A 1 83 ? 11.445 10.992 22.25 1 70.19 83 GLY A C 1
ATOM 641 O O . GLY A 1 83 ? 10.547 11.594 21.656 1 70.19 83 GLY A O 1
ATOM 642 N N . ASP A 1 84 ? 11.664 9.695 21.984 1 69.06 84 ASP A N 1
ATOM 643 C CA . ASP A 1 84 ? 10.984 8.82 21.031 1 69.06 84 ASP A CA 1
ATOM 644 C C . ASP A 1 84 ? 9.531 8.594 21.453 1 69.06 84 ASP A C 1
ATOM 646 O O . ASP A 1 84 ? 8.703 8.188 20.641 1 69.06 84 ASP A O 1
ATOM 650 N N . LEU A 1 85 ? 9.297 9.023 22.609 1 64.44 85 LEU A N 1
ATOM 651 C CA . LEU A 1 85 ? 7.977 8.688 23.125 1 64.44 85 LEU A CA 1
ATOM 652 C C . LEU A 1 85 ? 7.055 9.906 23.094 1 64.44 85 LEU A C 1
ATOM 654 O O . LEU A 1 85 ? 5.875 9.805 23.438 1 64.44 85 LEU A O 1
ATOM 658 N N . VAL A 1 86 ? 7.609 10.938 22.656 1 69.88 86 VAL A N 1
ATOM 659 C CA . VAL A 1 86 ? 6.844 12.18 22.641 1 69.88 86 VAL A CA 1
ATOM 660 C C . VAL A 1 86 ? 5.941 12.211 21.406 1 69.88 86 VAL A C 1
ATOM 662 O O . VAL A 1 86 ? 6.406 11.984 20.281 1 69.88 86 VAL A O 1
ATOM 665 N N . ASN A 1 87 ? 4.637 12.445 21.641 1 78.38 87 ASN A N 1
ATOM 666 C CA . ASN A 1 87 ? 3.721 12.539 20.516 1 78.38 87 ASN A CA 1
ATOM 667 C C . ASN A 1 87 ? 3.555 13.984 20.047 1 78.38 87 ASN A C 1
ATOM 669 O O . ASN A 1 87 ? 4.02 14.914 20.703 1 78.38 87 ASN A O 1
ATOM 673 N N . GLU A 1 88 ? 2.992 14.156 18.953 1 81.38 88 GLU A N 1
ATOM 674 C CA . GLU A 1 88 ? 2.844 15.461 18.312 1 81.38 88 GLU A CA 1
ATOM 675 C C . GLU A 1 88 ? 2.035 16.406 19.188 1 81.38 88 GLU A C 1
ATOM 677 O O . GLU A 1 88 ? 2.283 17.625 19.203 1 81.38 88 GLU A O 1
ATOM 682 N N . GLY A 1 89 ? 1.146 15.844 19.938 1 83.69 89 GLY A N 1
ATOM 683 C CA . GLY A 1 89 ? 0.353 16.672 20.844 1 83.69 89 GLY A CA 1
ATOM 684 C C . GLY A 1 89 ? 1.186 17.359 21.906 1 83.69 89 GLY A C 1
ATOM 685 O O . GLY A 1 89 ? 0.968 18.547 22.188 1 83.69 89 GLY A O 1
ATOM 686 N N . GLU A 1 90 ? 2.1 16.656 22.391 1 85 90 GLU A N 1
ATOM 687 C CA . GLU A 1 90 ? 2.98 17.234 23.406 1 85 90 GLU A CA 1
ATOM 688 C C . GLU A 1 90 ? 3.857 18.328 22.812 1 85 90 GLU A C 1
ATOM 690 O O . GLU A 1 90 ? 4.145 19.328 23.484 1 85 90 GLU A O 1
ATOM 695 N N . VAL A 1 91 ? 4.266 18.172 21.641 1 90 91 VAL A N 1
ATOM 696 C CA . VAL A 1 91 ? 5.094 19.172 20.969 1 90 91 VAL A CA 1
ATOM 697 C C . VAL A 1 91 ? 4.281 20.438 20.734 1 90 91 VAL A C 1
ATOM 699 O O . VAL A 1 91 ? 4.777 21.547 20.953 1 90 91 VAL A O 1
ATOM 702 N N . ILE A 1 92 ? 3.104 20.266 20.328 1 90.81 92 ILE A N 1
ATOM 703 C CA . ILE A 1 92 ? 2.215 21.391 20.078 1 90.81 92 ILE A CA 1
ATOM 704 C C . ILE A 1 92 ? 1.949 22.141 21.375 1 90.81 92 ILE A C 1
ATOM 706 O O . ILE A 1 92 ? 1.972 23.375 21.406 1 90.81 92 ILE A O 1
ATOM 710 N N . LEU A 1 93 ? 1.797 21.375 22.422 1 88 93 LEU A N 1
ATOM 711 C CA . LEU A 1 93 ? 1.577 22 23.719 1 88 93 LEU A CA 1
ATOM 712 C C . LEU A 1 93 ? 2.793 22.812 24.141 1 88 93 LEU A C 1
ATOM 714 O O . LEU A 1 93 ? 2.65 23.906 24.703 1 88 93 LEU A O 1
ATOM 718 N N . ASP A 1 94 ? 3.898 22.25 23.938 1 91.06 94 ASP A N 1
ATOM 719 C CA . ASP A 1 94 ? 5.133 22.953 24.266 1 91.06 94 ASP A CA 1
ATOM 720 C C . ASP A 1 94 ? 5.246 24.266 23.484 1 91.06 94 ASP A C 1
ATOM 722 O O . ASP A 1 94 ? 5.668 25.281 24.031 1 91.06 94 ASP A O 1
ATOM 726 N N . PHE A 1 95 ? 4.887 24.188 22.266 1 92.69 95 PHE A N 1
ATOM 727 C CA . PHE A 1 95 ? 4.891 25.375 21.438 1 92.69 95 PHE A CA 1
ATOM 728 C C . PHE A 1 95 ? 3.951 26.438 22 1 92.69 95 PHE A C 1
ATOM 730 O O . PHE A 1 95 ? 4.312 27.609 22.094 1 92.69 95 PHE A O 1
ATOM 737 N N . PHE A 1 96 ? 2.805 26.062 22.469 1 91.56 96 PHE A N 1
ATOM 738 C CA . PHE A 1 96 ? 1.796 27 22.938 1 91.56 96 PHE A CA 1
ATOM 739 C C . PHE A 1 96 ? 2.223 27.625 24.266 1 91.56 96 PHE A C 1
ATOM 741 O O . PHE A 1 96 ? 1.776 28.703 24.625 1 91.56 96 PHE A O 1
ATOM 748 N N . LYS A 1 97 ? 3.033 26.906 24.984 1 90.75 97 LYS A N 1
ATOM 749 C CA . LYS A 1 97 ? 3.586 27.516 26.203 1 90.75 97 LYS A CA 1
ATOM 750 C C . LYS A 1 97 ? 4.422 28.734 25.875 1 90.75 97 LYS A C 1
ATOM 752 O O . LYS A 1 97 ? 4.453 29.703 26.641 1 90.75 97 LYS A O 1
ATOM 757 N N . GLN A 1 98 ? 5.059 28.641 24.766 1 91.94 98 GLN A N 1
ATOM 758 C CA . GLN A 1 98 ? 5.918 29.734 24.344 1 91.94 98 GLN A CA 1
ATOM 759 C C . GLN A 1 98 ? 5.129 30.781 23.562 1 91.94 98 GLN A C 1
ATOM 761 O O . GLN A 1 98 ? 5.52 31.953 23.516 1 91.94 98 GLN A O 1
ATOM 766 N N . GLU A 1 99 ? 4.074 30.359 22.906 1 93.81 99 GLU A N 1
ATOM 767 C CA . GLU A 1 99 ? 3.215 31.234 22.109 1 93.81 99 GLU A CA 1
ATOM 768 C C . GLU A 1 99 ? 1.755 31.109 22.547 1 93.81 99 GLU A C 1
ATOM 770 O O . GLU A 1 99 ? 0.898 30.734 21.734 1 93.81 99 GLU A O 1
ATOM 775 N N . PRO A 1 100 ? 1.408 31.609 23.703 1 91.75 100 PRO A N 1
ATOM 776 C CA . PRO A 1 100 ? 0.066 31.406 24.266 1 91.75 100 PRO A CA 1
ATOM 777 C C . PRO A 1 100 ? -1.015 32.125 23.469 1 91.75 100 PRO A C 1
ATOM 779 O O . PRO A 1 100 ? -2.168 31.703 23.438 1 91.75 100 PRO A O 1
ATOM 782 N 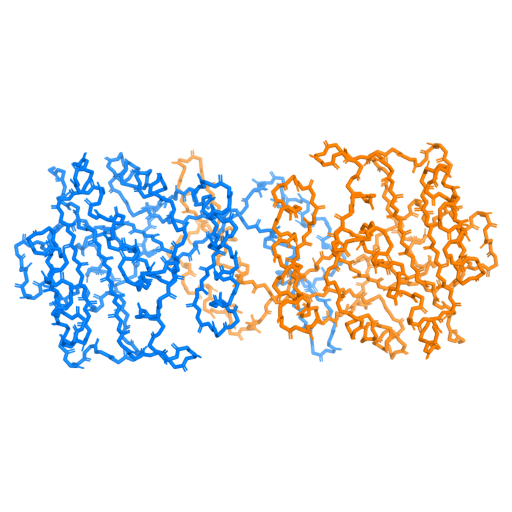N . GLN A 1 101 ? -0.73 33.156 22.766 1 91.94 101 GLN A N 1
ATOM 783 C CA . GLN A 1 101 ? -1.704 33.938 22.016 1 91.94 101 GLN A CA 1
ATOM 784 C C . GLN A 1 101 ? -2.232 33.156 20.828 1 91.94 101 GLN A C 1
ATOM 786 O O . GLN A 1 101 ? -3.266 33.5 20.25 1 91.94 101 GLN A O 1
ATOM 791 N N . LEU A 1 102 ? -1.54 32.062 20.531 1 92.75 102 LEU A N 1
ATOM 792 C CA . LEU A 1 102 ? -1.925 31.281 19.359 1 92.75 102 LEU A CA 1
ATOM 793 C C . LEU A 1 102 ? -2.668 30.016 19.781 1 92.75 102 LEU A C 1
ATOM 795 O O . LEU A 1 102 ? -3.012 29.188 18.938 1 92.75 102 LEU A O 1
ATOM 799 N N . GLN A 1 103 ? -3.014 29.812 21 1 89.44 103 GLN A N 1
ATOM 800 C CA . GLN A 1 103 ? -3.539 28.562 21.562 1 89.44 103 GLN A CA 1
ATOM 801 C C . GLN A 1 103 ? -4.934 28.266 21.016 1 89.44 103 GLN A C 1
ATOM 803 O O . GLN A 1 103 ? -5.41 27.141 21.109 1 89.44 103 GLN A O 1
ATOM 808 N N . ARG A 1 104 ? -5.641 29.203 20.484 1 88.44 104 ARG A N 1
ATOM 809 C CA . ARG A 1 104 ? -6.996 29 19.984 1 88.44 104 ARG A CA 1
ATOM 810 C C . ARG A 1 104 ? -6.988 28.703 18.484 1 88.44 104 ARG A C 1
ATOM 812 O O . ARG A 1 104 ? -8.047 28.516 17.875 1 88.44 104 ARG A O 1
ATOM 819 N N . SER A 1 105 ? -5.824 28.625 17.938 1 93.06 105 SER A N 1
ATOM 820 C CA . SER A 1 105 ? -5.695 28.391 16.5 1 93.06 105 SER A CA 1
ATOM 821 C C . SER A 1 105 ? -5.98 26.938 16.141 1 93.06 105 SER A C 1
ATOM 823 O O . SER A 1 105 ? -5.961 26.062 17.016 1 93.06 105 SER A O 1
ATOM 825 N N . ALA A 1 106 ? -6.363 26.734 14.906 1 94 106 ALA A N 1
ATOM 826 C CA . ALA A 1 106 ? -6.359 25.391 14.336 1 94 106 ALA A CA 1
ATOM 827 C C . ALA A 1 106 ? -4.953 24.969 13.914 1 94 106 ALA A C 1
ATOM 829 O O . ALA A 1 106 ? -4.156 25.812 13.484 1 94 106 ALA A O 1
ATOM 830 N N . ILE A 1 107 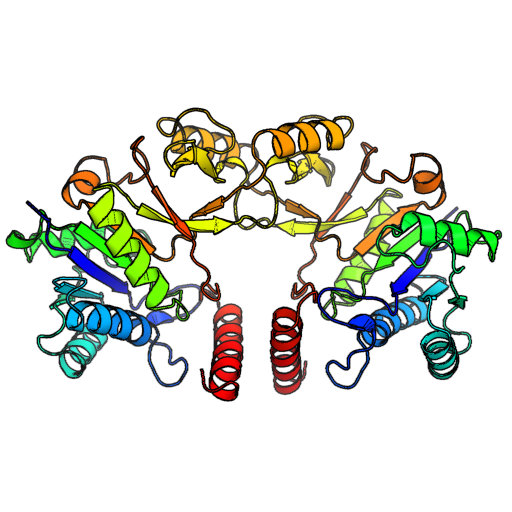? -4.703 23.688 14.07 1 95.06 107 ILE A N 1
ATOM 831 C CA . ILE A 1 107 ? -3.381 23.172 13.734 1 95.06 107 ILE A CA 1
ATOM 832 C C . ILE A 1 107 ? -3.479 22.266 12.508 1 95.06 107 ILE A C 1
ATOM 834 O O . ILE A 1 107 ? -4.168 21.25 12.539 1 95.06 107 ILE A O 1
ATOM 838 N N . LEU A 1 108 ? -2.908 22.672 11.43 1 96.81 108 LEU A N 1
ATOM 839 C CA . LEU A 1 108 ? -2.621 21.781 10.312 1 96.81 108 LEU A CA 1
ATOM 840 C C . LEU A 1 108 ? -1.288 21.062 10.516 1 96.81 108 LEU A C 1
ATOM 842 O O . LEU A 1 108 ? -0.228 21.625 10.242 1 96.81 108 LEU A O 1
ATOM 846 N N . LEU A 1 109 ? -1.413 19.875 11.031 1 96 109 LEU A N 1
ATOM 847 C CA . LEU A 1 109 ? -0.223 19.078 11.289 1 96 109 LEU A CA 1
ATOM 848 C C . LEU A 1 109 ? 0.202 18.312 10.039 1 96 109 LEU A C 1
ATOM 850 O O . LEU A 1 109 ? -0.604 17.594 9.445 1 96 109 LEU A O 1
ATOM 854 N N . VAL A 1 110 ? 1.442 18.484 9.617 1 97.44 110 VAL A N 1
ATOM 855 C CA . VAL A 1 110 ? 1.961 17.812 8.438 1 97.44 110 VAL A CA 1
ATOM 856 C C . VAL A 1 110 ? 3.246 17.062 8.789 1 97.44 110 VAL A C 1
ATOM 858 O O . VAL A 1 110 ? 4.168 17.641 9.367 1 97.44 110 VAL A O 1
ATOM 861 N N . LEU A 1 111 ? 3.27 15.812 8.469 1 96.12 111 LEU A N 1
ATOM 862 C CA . LEU A 1 111 ? 4.453 15.016 8.758 1 96.12 111 LEU A CA 1
ATOM 863 C C . LEU A 1 111 ? 5.488 15.156 7.645 1 96.12 111 LEU A C 1
ATOM 865 O O . LEU A 1 111 ? 5.152 15.086 6.461 1 96.12 111 LEU A O 1
ATOM 869 N N . CYS A 1 112 ? 6.746 15.336 8.023 1 94.94 112 CYS A N 1
ATOM 870 C CA . CYS A 1 112 ? 7.805 15.562 7.043 1 94.94 112 CYS A CA 1
ATOM 871 C C . CYS A 1 112 ? 8.234 14.25 6.391 1 94.94 112 CYS A C 1
ATOM 873 O O . CYS A 1 112 ? 8.922 14.258 5.367 1 94.94 112 CYS A O 1
ATOM 875 N N . THR A 1 113 ? 7.824 13.141 6.969 1 95.31 113 THR A N 1
ATOM 876 C CA . THR A 1 113 ? 8.266 11.852 6.441 1 95.31 113 THR A CA 1
ATOM 877 C C . THR A 1 113 ? 7.48 11.492 5.188 1 95.31 113 THR A C 1
ATOM 879 O O . THR A 1 113 ? 7.789 10.5 4.523 1 95.31 113 THR A O 1
ATOM 882 N N . TYR A 1 114 ? 6.504 12.312 4.879 1 95.88 114 TYR A N 1
ATOM 883 C CA . TYR A 1 114 ? 5.77 12.18 3.627 1 95.88 114 TYR A CA 1
ATOM 884 C C . TYR A 1 114 ? 6.156 13.273 2.645 1 95.88 114 TYR A C 1
ATOM 886 O O . TYR A 1 114 ? 5.379 14.203 2.4 1 95.88 114 TYR A O 1
ATOM 894 N N . PRO A 1 115 ? 7.23 13.102 1.958 1 95.56 115 PRO A N 1
ATOM 895 C CA . PRO A 1 115 ? 7.828 14.211 1.209 1 95.56 115 PRO A CA 1
ATOM 896 C C . PRO A 1 115 ? 7.062 14.539 -0.07 1 95.56 115 PRO A C 1
ATOM 898 O O . PRO A 1 115 ? 7.273 15.594 -0.668 1 95.56 115 PRO A O 1
ATOM 901 N N . PHE A 1 116 ? 6.141 13.727 -0.499 1 94.12 116 PHE A N 1
ATOM 902 C CA . PHE A 1 116 ? 5.547 13.93 -1.815 1 94.12 116 PHE A CA 1
ATOM 903 C C . PHE A 1 116 ? 4.105 14.406 -1.691 1 94.12 116 PHE A C 1
ATOM 905 O O . PHE A 1 116 ? 3.314 14.258 -2.627 1 94.12 116 PHE A O 1
ATOM 912 N N . LEU A 1 117 ? 3.748 14.922 -0.529 1 95.31 117 LEU A N 1
ATOM 913 C CA . LEU A 1 117 ? 2.43 15.531 -0.384 1 95.31 117 LEU A CA 1
ATOM 914 C C . LEU A 1 117 ? 2.242 16.656 -1.389 1 95.31 117 LEU A C 1
ATOM 916 O O . LEU A 1 117 ? 3.133 17.5 -1.568 1 95.31 117 LEU A O 1
ATOM 920 N N . LYS A 1 118 ? 1.102 16.656 -2.023 1 93.88 118 LYS A N 1
ATOM 921 C CA . LYS A 1 118 ? 0.772 17.734 -2.953 1 93.88 118 LYS A CA 1
ATOM 922 C C . LYS A 1 118 ? 0.233 18.953 -2.215 1 93.88 118 LYS A C 1
ATOM 924 O O . LYS A 1 118 ? -0.498 18.828 -1.231 1 93.88 118 LYS A O 1
ATOM 929 N N . THR A 1 119 ? 0.606 20.141 -2.725 1 95.06 119 THR A N 1
ATOM 930 C CA . THR A 1 119 ? 0.056 21.359 -2.154 1 95.06 119 THR A CA 1
ATOM 931 C C . THR A 1 119 ? -1.46 21.406 -2.318 1 95.06 119 THR A C 1
ATOM 933 O O . THR A 1 119 ? -2.17 21.906 -1.45 1 95.06 119 THR A O 1
ATOM 936 N N . GLU A 1 120 ? -1.932 20.781 -3.34 1 96 120 GLU A N 1
ATOM 937 C CA . GLU A 1 120 ? -3.361 20.75 -3.631 1 96 120 GLU A CA 1
ATOM 938 C C . GLU A 1 120 ? -4.137 20.047 -2.523 1 96 120 GLU A C 1
ATOM 940 O O . GLU A 1 120 ? -5.219 20.484 -2.135 1 96 120 GLU A O 1
ATOM 945 N N . VAL A 1 121 ? -3.561 18.984 -2.045 1 96.81 121 VAL A N 1
ATOM 946 C CA . VAL A 1 121 ? -4.266 18.234 -1.01 1 96.81 121 VAL A CA 1
ATOM 947 C C . VAL A 1 121 ? -4.27 19.047 0.292 1 96.81 121 VAL A C 1
ATOM 949 O O . VAL A 1 121 ? -5.23 18.984 1.062 1 96.81 121 VAL A O 1
ATOM 952 N N . LEU A 1 122 ? -3.219 19.797 0.536 1 97.75 122 LEU A N 1
ATOM 953 C CA . LEU A 1 122 ? -3.164 20.656 1.714 1 97.75 122 LEU A CA 1
ATOM 954 C C . LEU A 1 122 ? -4.164 21.797 1.599 1 97.75 122 LEU A C 1
ATOM 956 O O . LEU A 1 122 ? -4.789 22.188 2.59 1 97.75 122 LEU A O 1
ATOM 960 N N . THR A 1 123 ? -4.316 22.297 0.401 1 97.75 123 THR A N 1
ATOM 961 C CA . THR A 1 123 ? -5.328 23.312 0.143 1 97.75 123 THR A CA 1
ATOM 962 C C . THR A 1 123 ? -6.727 22.766 0.412 1 97.75 123 THR A C 1
ATOM 964 O O . THR A 1 123 ? -7.535 23.422 1.08 1 97.75 123 THR A O 1
ATOM 967 N N . GLU A 1 124 ? -6.945 21.594 -0.034 1 97.75 124 GLU A N 1
ATOM 968 C CA . GLU A 1 124 ? -8.258 20.969 0.094 1 97.75 124 GLU A CA 1
ATOM 969 C C . GLU A 1 124 ? -8.625 20.766 1.56 1 97.75 124 GLU A C 1
ATOM 971 O O . GLU A 1 124 ? -9.781 20.969 1.947 1 97.75 124 GLU A O 1
ATOM 976 N N . ILE A 1 125 ? -7.676 20.359 2.348 1 97.69 125 ILE A N 1
ATOM 977 C CA . ILE A 1 125 ? -8.008 20.062 3.736 1 97.69 125 ILE A CA 1
ATOM 978 C C . ILE A 1 125 ? -8.305 21.359 4.484 1 97.69 125 ILE A C 1
ATOM 980 O O . ILE A 1 125 ? -9.164 21.391 5.371 1 97.69 125 ILE A O 1
ATOM 984 N N . VAL A 1 126 ? -7.621 22.406 4.203 1 97.56 126 VAL A N 1
ATOM 985 C CA . VAL A 1 126 ? -7.875 23.719 4.812 1 97.56 126 VAL A CA 1
ATOM 986 C C . VAL A 1 126 ? -9.273 24.203 4.441 1 97.56 126 VAL A C 1
ATOM 988 O O . VAL A 1 126 ? -10.031 24.641 5.305 1 97.56 126 VAL A O 1
ATOM 991 N N . GLU A 1 127 ? -9.578 24.062 3.18 1 97.25 127 GLU A N 1
ATOM 992 C CA . GLU A 1 127 ? -10.898 24.453 2.711 1 97.25 127 GLU A CA 1
ATOM 993 C C . GLU A 1 127 ? -11.992 23.641 3.391 1 97.25 127 GLU A C 1
ATOM 995 O O . GLU A 1 127 ? -13.023 24.172 3.789 1 97.25 127 GLU A O 1
ATOM 1000 N N . LYS A 1 128 ? -11.742 22.375 3.43 1 96.5 128 LYS A N 1
ATOM 1001 C CA . LYS A 1 128 ? -12.711 21.5 4.09 1 96.5 128 LYS A CA 1
ATOM 1002 C C . LYS A 1 128 ? -12.906 21.906 5.551 1 96.5 128 LYS A C 1
ATOM 1004 O O . LYS A 1 128 ? -14.031 21.984 6.031 1 96.5 128 LYS A O 1
ATOM 1009 N N . TYR A 1 129 ? -11.852 22.109 6.219 1 95.12 129 TYR A N 1
ATOM 1010 C CA . TYR A 1 129 ? -11.914 22.531 7.613 1 95.12 129 TYR A CA 1
ATOM 1011 C C . TYR A 1 129 ? -12.734 23.797 7.762 1 95.12 129 TYR A C 1
ATOM 1013 O O . TYR A 1 129 ? -13.562 23.922 8.672 1 95.12 129 TYR A O 1
ATOM 1021 N N . ASN A 1 130 ? -12.531 24.719 6.902 1 94.94 130 ASN A N 1
ATOM 1022 C CA . ASN A 1 130 ? -13.242 26 6.953 1 94.94 130 ASN A CA 1
ATOM 1023 C C . ASN A 1 130 ? -14.742 25.812 6.734 1 94.94 130 ASN A C 1
ATOM 1025 O O . ASN A 1 130 ? -15.555 26.578 7.258 1 94.94 130 ASN A O 1
ATOM 1029 N N . SER A 1 131 ? -15.047 24.828 6.012 1 94.44 131 SER A N 1
ATOM 1030 C CA . SER A 1 131 ? -16.438 24.578 5.691 1 94.44 131 SER A CA 1
ATOM 1031 C C . SER A 1 131 ? -17.156 23.859 6.836 1 94.44 131 SER A C 1
ATOM 1033 O O . SER A 1 131 ? -18.328 24.109 7.113 1 94.44 131 SER A O 1
ATOM 1035 N N . VAL A 1 132 ? -16.422 22.953 7.539 1 92.12 132 VAL A N 1
ATOM 1036 C CA . VAL A 1 132 ? -17.125 22.062 8.469 1 92.12 132 VAL A CA 1
ATOM 1037 C C . VAL A 1 132 ? -16.766 22.453 9.906 1 92.12 132 VAL A C 1
ATOM 1039 O O . VAL A 1 132 ? -17.469 22.062 10.844 1 92.12 132 VAL A O 1
ATOM 1042 N N . CYS A 1 133 ? -15.664 23.094 10.094 1 89.12 133 CYS A N 1
ATOM 1043 C CA . CYS A 1 133 ? -15.188 23.516 11.406 1 89.12 133 CYS A CA 1
ATOM 1044 C C . CYS A 1 133 ? -15.078 22.344 12.359 1 89.12 133 CYS A C 1
ATOM 1046 O O . CYS A 1 133 ? -15.547 22.406 13.5 1 89.12 133 CYS A O 1
ATOM 1048 N N . ALA A 1 134 ? -14.578 21.297 11.867 1 89.94 134 ALA A N 1
ATOM 1049 C CA . ALA A 1 134 ? -14.344 20.047 12.594 1 89.94 134 ALA A CA 1
ATOM 1050 C C . ALA A 1 134 ? -13.031 19.406 12.164 1 89.94 134 ALA A C 1
ATOM 1052 O O . ALA A 1 134 ? -12.414 19.828 11.188 1 89.94 134 ALA A O 1
ATOM 1053 N N . ASN A 1 135 ? -12.609 18.391 12.945 1 90.94 135 ASN A N 1
ATOM 1054 C CA . ASN A 1 135 ? -11.375 17.688 12.617 1 90.94 135 ASN A CA 1
ATOM 1055 C C . ASN A 1 135 ? -11.438 17.047 11.234 1 90.94 135 ASN A C 1
ATOM 1057 O O . ASN A 1 135 ? -12.445 16.438 10.875 1 90.94 135 ASN A O 1
ATOM 1061 N N . VAL A 1 136 ? -10.43 17.297 10.492 1 94.81 136 VAL A N 1
ATOM 1062 C CA . VAL A 1 136 ? -10.352 16.719 9.156 1 94.81 136 VAL A CA 1
ATOM 1063 C C . VAL A 1 136 ? -9.047 15.93 9.008 1 94.81 136 VAL A C 1
ATOM 1065 O O . VAL A 1 136 ? -7.969 16.453 9.312 1 94.81 136 VAL A O 1
ATOM 1068 N N . TYR A 1 137 ? -9.18 14.719 8.547 1 94.56 137 TYR A N 1
ATOM 1069 C CA . TYR A 1 137 ? -8.031 13.836 8.383 1 94.56 137 TYR A CA 1
ATOM 1070 C C . TYR A 1 137 ? -7.75 13.578 6.906 1 94.56 137 TYR A C 1
ATOM 1072 O O . TYR A 1 137 ? -8.664 13.594 6.082 1 94.56 137 TYR A O 1
ATOM 1080 N N . ALA A 1 138 ? -6.465 13.391 6.676 1 96.44 138 ALA A N 1
ATOM 1081 C CA . ALA A 1 138 ? -6.109 12.844 5.371 1 96.44 138 ALA A CA 1
ATOM 1082 C C . ALA A 1 138 ? -6.461 11.359 5.281 1 96.44 138 ALA A C 1
ATOM 1084 O O . ALA A 1 138 ? -6.062 10.57 6.137 1 96.44 138 ALA A O 1
ATOM 1085 N N . ILE A 1 139 ? -7.227 11.031 4.27 1 95.62 139 ILE A N 1
ATOM 1086 C CA . ILE A 1 139 ? -7.609 9.633 4.121 1 95.62 139 ILE A CA 1
ATOM 1087 C C . ILE A 1 139 ? -7.266 9.148 2.715 1 95.62 139 ILE A C 1
ATOM 1089 O O . ILE A 1 139 ? -7.016 9.953 1.816 1 95.62 139 ILE A O 1
ATOM 1093 N N . LYS A 1 140 ? -7.18 7.855 2.566 1 93.81 140 LYS A N 1
ATOM 1094 C CA . LYS A 1 140 ? -6.988 7.164 1.293 1 93.81 140 LYS A CA 1
ATOM 1095 C C . LYS A 1 140 ? -7.844 5.906 1.215 1 93.81 140 LYS A C 1
ATOM 1097 O O . LYS A 1 140 ? -8.094 5.254 2.232 1 93.81 140 LYS A O 1
ATOM 1102 N N . GLU A 1 141 ? -8.289 5.668 0.03 1 91.44 141 GLU A N 1
ATOM 1103 C CA . GLU A 1 141 ? -9.031 4.426 -0.165 1 91.44 141 GLU A CA 1
ATOM 1104 C C . GLU A 1 141 ? -8.156 3.209 0.138 1 91.44 141 GLU A C 1
ATOM 1106 O O . GLU A 1 141 ? -7 3.148 -0.282 1 91.44 141 GLU A O 1
ATOM 1111 N N . ALA A 1 142 ? -8.719 2.365 0.949 1 89.88 142 ALA A N 1
ATOM 1112 C CA . ALA A 1 142 ? -8 1.136 1.281 1 89.88 142 ALA A CA 1
ATOM 1113 C C . ALA A 1 142 ? -7.98 0.176 0.095 1 89.88 142 ALA A C 1
ATOM 1115 O O . ALA A 1 142 ? -8.969 0.062 -0.635 1 89.88 142 ALA A O 1
ATOM 1116 N N . HIS A 1 143 ? -6.828 -0.513 -0.063 1 81.19 143 HIS A N 1
ATOM 1117 C CA . HIS A 1 143 ? -6.715 -1.479 -1.151 1 81.19 143 HIS A CA 1
ATOM 1118 C C . HIS A 1 143 ? -7.633 -2.676 -0.921 1 81.19 143 HIS A C 1
ATOM 1120 O O . HIS A 1 143 ? -8.141 -3.264 -1.877 1 81.19 143 HIS A O 1
ATOM 1126 N N . HIS A 1 144 ? -7.703 -3.006 0.329 1 85.31 144 HIS A N 1
ATOM 1127 C CA . HIS A 1 144 ? -8.523 -4.164 0.667 1 85.31 144 HIS A CA 1
ATOM 1128 C C . HIS A 1 144 ? -9.578 -3.805 1.71 1 85.31 144 HIS A C 1
ATOM 1130 O O . HIS A 1 144 ? -9.281 -3.105 2.682 1 85.31 144 HIS A O 1
ATOM 1136 N N . MET A 1 145 ? -10.664 -4.367 1.477 1 86.62 145 MET A N 1
ATOM 1137 C CA . MET A 1 145 ? -11.758 -4.16 2.418 1 86.62 145 MET A CA 1
ATOM 1138 C C . MET A 1 145 ? -11.539 -4.961 3.695 1 86.62 145 MET A C 1
ATOM 1140 O O . MET A 1 145 ? -10.922 -6.027 3.664 1 86.62 145 MET A O 1
ATOM 1144 N N . PRO A 1 146 ? -12.078 -4.434 4.797 1 86 146 PRO A N 1
ATOM 1145 C CA . PRO A 1 146 ? -11.859 -5.105 6.078 1 86 146 PRO A CA 1
ATOM 1146 C C . PRO A 1 146 ? -12.273 -6.578 6.051 1 86 146 PRO A C 1
ATOM 1148 O O . PRO A 1 146 ? -11.586 -7.426 6.621 1 86 146 PRO A O 1
ATOM 1151 N N . GLN A 1 147 ? -13.328 -6.867 5.379 1 83.94 147 GLN A N 1
ATOM 1152 C CA . GLN A 1 147 ? -13.867 -8.227 5.395 1 83.94 147 GLN A CA 1
ATOM 1153 C C . GLN A 1 147 ? -13.008 -9.172 4.566 1 83.94 147 GLN A C 1
ATOM 1155 O O . GLN A 1 147 ? -13.172 -10.391 4.633 1 83.94 147 GLN A O 1
ATOM 1160 N N . LYS A 1 148 ? -12.109 -8.648 3.82 1 87.12 148 LYS A N 1
ATOM 1161 C CA . LYS A 1 148 ? -11.25 -9.469 2.982 1 87.12 148 LYS A CA 1
ATOM 1162 C C . LYS A 1 148 ? -9.914 -9.742 3.666 1 87.12 148 LYS A C 1
ATOM 1164 O O . LYS A 1 148 ? -9.094 -10.516 3.166 1 87.12 148 LYS A O 1
ATOM 1169 N N . LEU A 1 149 ? -9.719 -9.086 4.766 1 90.69 149 LEU A N 1
ATOM 1170 C CA . LEU A 1 149 ? -8.469 -9.281 5.488 1 90.69 149 LEU A CA 1
ATOM 1171 C C . LEU A 1 149 ? -8.469 -10.617 6.227 1 90.69 149 LEU A C 1
ATOM 1173 O O . LEU A 1 149 ? -9.539 -11.141 6.57 1 90.69 149 LEU A O 1
ATOM 1177 N N . LEU A 1 150 ? -7.273 -11.117 6.383 1 91.69 150 LEU A N 1
ATOM 1178 C CA . LEU A 1 150 ? -7.082 -12.484 6.863 1 91.69 150 LEU A CA 1
ATOM 1179 C C . LEU A 1 150 ? -6.18 -12.508 8.086 1 91.69 150 LEU A C 1
ATOM 1181 O O . LEU A 1 150 ? -5.5 -11.516 8.383 1 91.69 150 LEU A O 1
ATOM 1185 N N . ARG A 1 151 ? -6.289 -13.578 8.867 1 90.81 151 ARG A N 1
ATOM 1186 C CA . ARG A 1 151 ? -5.379 -13.898 9.961 1 90.81 151 ARG A CA 1
ATOM 1187 C C . ARG A 1 151 ? -4.926 -15.352 9.891 1 90.81 151 ARG A C 1
ATOM 1189 O O . ARG A 1 151 ? -5.453 -16.125 9.094 1 90.81 151 ARG A O 1
ATOM 1196 N N . LEU A 1 152 ? -3.896 -15.648 10.562 1 89.38 152 LEU A N 1
ATOM 1197 C CA . LEU A 1 152 ? -3.436 -17.031 10.68 1 89.38 152 LEU A CA 1
ATOM 1198 C C . LEU A 1 152 ? -3.893 -17.641 12 1 89.38 152 LEU A C 1
ATOM 1200 O O . LEU A 1 152 ? -3.838 -16.984 13.047 1 89.38 152 LEU A O 1
ATOM 1204 N N . ASN A 1 153 ? -4.379 -18.875 11.953 1 88.38 153 ASN A N 1
ATOM 1205 C CA . ASN A 1 153 ? -4.691 -19.562 13.195 1 88.38 153 ASN A CA 1
ATOM 1206 C C . ASN A 1 153 ? -3.473 -20.281 13.758 1 88.38 153 ASN A C 1
ATOM 1208 O O . ASN A 1 153 ? -2.359 -20.109 13.266 1 88.38 153 ASN A O 1
ATOM 1212 N N . GLU A 1 154 ? -3.691 -21.047 14.766 1 86.31 154 GLU A N 1
ATOM 1213 C CA . GLU A 1 154 ? -2.598 -21.703 15.477 1 86.31 154 GLU A CA 1
ATOM 1214 C C . GLU A 1 154 ? -1.901 -22.734 14.586 1 86.31 154 GLU A C 1
ATOM 1216 O O . GLU A 1 154 ? -0.721 -23.031 14.781 1 86.31 154 GLU A O 1
ATOM 1221 N N . LYS A 1 155 ? -2.596 -23.234 13.602 1 87.19 155 LYS A N 1
ATOM 1222 C CA . LYS A 1 155 ? -2.047 -24.25 12.719 1 87.19 155 LYS A CA 1
ATOM 1223 C C . LYS A 1 155 ? -1.422 -23.625 11.477 1 87.19 155 LYS A C 1
ATOM 1225 O O . LYS A 1 155 ? -0.996 -24.344 10.562 1 87.19 155 LYS A O 1
ATOM 1230 N N . GLY A 1 156 ? -1.513 -22.281 11.352 1 87.75 156 GLY A N 1
ATOM 1231 C CA . GLY A 1 156 ? -0.949 -21.594 10.203 1 87.75 156 GLY A CA 1
ATOM 1232 C C . GLY A 1 156 ? -1.908 -21.5 9.031 1 87.75 156 GLY A C 1
ATOM 1233 O O . GLY A 1 156 ? -1.492 -21.234 7.906 1 87.75 156 GLY A O 1
ATOM 1234 N N . GLU A 1 157 ? -3.113 -21.797 9.367 1 90.81 157 GLU A N 1
ATOM 1235 C CA . GLU A 1 157 ? -4.141 -21.719 8.336 1 90.81 157 GLU A CA 1
ATOM 1236 C C . GLU A 1 157 ? -4.73 -20.312 8.258 1 90.81 157 GLU A C 1
ATOM 1238 O O . GLU A 1 157 ? -4.898 -19.641 9.289 1 90.81 157 GLU A O 1
ATOM 1243 N N . LEU A 1 158 ? -5.055 -19.938 7.043 1 91.25 158 LEU A N 1
ATOM 1244 C CA . LEU A 1 158 ? -5.684 -18.641 6.844 1 91.25 158 LEU A CA 1
ATOM 1245 C C . LEU A 1 158 ? -7.145 -18.672 7.277 1 91.25 158 LEU A C 1
ATOM 1247 O O . LEU A 1 158 ? -7.855 -19.641 7.02 1 91.25 158 LEU A O 1
ATOM 1251 N N . ARG A 1 159 ? -7.508 -17.719 7.984 1 89.69 159 ARG A N 1
ATOM 1252 C CA . ARG A 1 159 ? -8.883 -17.484 8.414 1 89.69 159 ARG A CA 1
ATOM 1253 C C . ARG A 1 159 ? -9.281 -16.031 8.188 1 89.69 159 ARG A C 1
ATOM 1255 O O . ARG A 1 159 ? -8.43 -15.133 8.188 1 89.69 159 ARG A O 1
ATOM 1262 N N . PRO A 1 160 ? -10.625 -15.852 7.926 1 88.69 160 PRO A N 1
ATOM 1263 C CA . PRO A 1 160 ? -11.039 -14.445 7.922 1 88.69 160 PRO A CA 1
ATOM 1264 C C . PRO A 1 160 ? -10.703 -13.727 9.227 1 88.69 160 PRO A C 1
ATOM 1266 O O . PRO A 1 160 ? -10.797 -14.312 10.305 1 88.69 160 PRO A O 1
ATOM 1269 N N . TYR A 1 161 ? -10.273 -12.508 9.078 1 87.38 161 TYR A N 1
ATOM 1270 C CA . TYR A 1 161 ? -9.922 -11.75 10.273 1 87.38 161 TYR A CA 1
ATOM 1271 C C . TYR A 1 161 ? -11.148 -11.516 11.148 1 87.38 161 TYR A C 1
ATOM 1273 O O . TYR A 1 161 ? -11.07 -11.594 12.375 1 87.38 161 TYR A O 1
ATOM 1281 N N . LEU A 1 162 ? -12.234 -11.312 10.469 1 82.12 162 LEU A N 1
ATOM 1282 C CA . LEU A 1 162 ? -13.414 -10.844 11.195 1 82.12 162 LEU A CA 1
ATOM 1283 C C . LEU A 1 162 ? -14.398 -11.984 11.422 1 82.12 162 LEU A C 1
ATOM 1285 O O . LEU A 1 162 ? -15.375 -11.828 12.164 1 82.12 162 LEU A O 1
ATOM 1289 N N . PHE A 1 163 ? -14.188 -13.078 10.727 1 78.38 163 PHE A N 1
ATOM 1290 C CA . PHE A 1 163 ? -15.156 -14.164 10.797 1 78.38 163 PHE A CA 1
ATOM 1291 C C . PHE A 1 163 ? -14.492 -15.453 11.266 1 78.38 163 PHE A C 1
ATOM 1293 O O . PHE A 1 163 ? -13.266 -15.578 11.219 1 78.38 163 PHE A O 1
ATOM 1300 N N . ASP A 1 164 ? -15.344 -16.344 11.664 1 72.88 164 ASP A N 1
ATOM 1301 C CA . ASP A 1 164 ? -14.82 -17.562 12.273 1 72.88 164 ASP A CA 1
ATOM 1302 C C . ASP A 1 164 ? -14.633 -18.656 11.227 1 72.88 164 ASP A C 1
ATOM 1304 O O . ASP A 1 164 ? -13.945 -19.656 11.477 1 72.88 164 ASP A O 1
ATOM 1308 N N . SER A 1 165 ? -15.336 -18.453 10.102 1 72.81 165 SER A N 1
ATOM 1309 C CA . SER A 1 165 ? -15.281 -19.531 9.133 1 72.81 165 SER A CA 1
ATOM 1310 C C . SER A 1 165 ? -15.055 -19 7.719 1 72.81 165 SER A C 1
ATOM 1312 O O . SER A 1 165 ? -15.602 -17.969 7.344 1 72.81 165 SER A O 1
ATOM 1314 N N . MET A 1 166 ? -14.281 -19.781 6.91 1 75.56 166 MET A N 1
ATOM 1315 C CA . MET A 1 166 ? -14.016 -19.469 5.508 1 75.56 166 MET A CA 1
ATOM 1316 C C . MET A 1 166 ? -15.258 -19.719 4.652 1 75.56 166 MET A C 1
ATOM 1318 O O . MET A 1 166 ? -15.398 -19.125 3.578 1 75.56 166 MET A O 1
ATOM 1322 N N . LYS A 1 167 ? -16.141 -20.594 5.086 1 71.94 167 LYS A N 1
ATOM 1323 C CA . LYS A 1 167 ? -17.328 -20.984 4.328 1 71.94 167 LYS A CA 1
ATOM 1324 C C . LYS A 1 167 ? -18.203 -19.766 4.031 1 71.94 167 LYS A C 1
ATOM 1326 O O . LYS A 1 167 ? -18.781 -19.672 2.945 1 71.94 167 LYS A O 1
ATOM 1331 N N . SER A 1 168 ? -18.219 -18.906 4.926 1 72.81 168 SER A N 1
ATOM 1332 C CA . SER A 1 168 ? -19.078 -17.734 4.711 1 72.81 168 SER A CA 1
ATOM 1333 C C . SER A 1 168 ? -18.266 -16.531 4.254 1 72.81 168 SER A C 1
ATOM 1335 O O . SER A 1 168 ? -18.797 -15.422 4.168 1 72.81 168 SER A O 1
ATOM 1337 N N . PHE A 1 169 ? -17.062 -16.812 3.867 1 77.19 169 PHE A N 1
ATOM 1338 C CA . PHE A 1 169 ? -16.141 -15.727 3.564 1 77.19 169 PHE A CA 1
ATOM 1339 C C . PHE A 1 169 ? -16.625 -14.93 2.361 1 77.19 169 PHE A C 1
ATOM 1341 O O . PHE A 1 169 ? -16.781 -13.711 2.445 1 77.19 169 PHE A O 1
ATOM 1348 N N . GLU A 1 170 ? -16.922 -15.555 1.331 1 75.19 170 GLU A N 1
ATOM 1349 C CA . GLU A 1 170 ? -17.344 -14.867 0.115 1 75.19 170 GLU A CA 1
ATOM 1350 C C . GLU A 1 170 ? -18.688 -14.172 0.311 1 75.19 170 GLU A C 1
ATOM 1352 O O . GLU A 1 170 ? -18.875 -13.039 -0.136 1 75.19 170 GLU A O 1
ATOM 1357 N N . ALA A 1 171 ? -19.594 -14.859 0.939 1 76.44 171 ALA A N 1
ATOM 1358 C CA . ALA A 1 171 ? -20.922 -14.305 1.173 1 76.44 171 ALA A CA 1
ATOM 1359 C C . ALA A 1 171 ? -20.844 -13.055 2.053 1 76.44 171 ALA A C 1
ATOM 1361 O O . ALA A 1 171 ? -21.484 -12.047 1.765 1 76.44 171 ALA A O 1
ATOM 1362 N N . ASN A 1 172 ? -20.094 -13.156 3.082 1 75 172 ASN A N 1
ATOM 1363 C CA . ASN A 1 172 ? -19.922 -12.023 3.99 1 75 172 ASN A CA 1
ATOM 1364 C C . ASN A 1 172 ? -19.219 -10.859 3.305 1 75 172 ASN A C 1
ATOM 1366 O O . ASN A 1 172 ? -19.594 -9.695 3.508 1 75 172 ASN A O 1
ATOM 1370 N N . THR A 1 173 ? -18.297 -11.164 2.504 1 77.44 173 THR A N 1
ATOM 1371 C CA . THR A 1 173 ? -17.547 -10.141 1.773 1 77.44 173 THR A CA 1
ATOM 1372 C C . THR A 1 173 ? -18.453 -9.414 0.788 1 77.44 173 THR A C 1
ATOM 1374 O O . THR A 1 173 ? -18.438 -8.18 0.709 1 77.44 173 THR A O 1
ATOM 1377 N N . LYS A 1 174 ? -19.297 -10.172 0.174 1 79.19 174 LYS A N 1
ATOM 1378 C CA . LYS A 1 174 ? -20.203 -9.578 -0.792 1 79.19 174 LYS A CA 1
ATOM 1379 C C . LYS A 1 174 ? -21.25 -8.703 -0.098 1 79.19 174 LYS A C 1
ATOM 1381 O O . LYS A 1 174 ? -21.547 -7.598 -0.563 1 79.19 174 LYS A O 1
ATOM 1386 N N . LYS A 1 175 ? -21.812 -9.148 0.943 1 78.94 175 LYS A N 1
ATOM 1387 C CA . LYS A 1 175 ? -22.828 -8.406 1.694 1 78.94 175 LYS A CA 1
ATOM 1388 C C . LYS A 1 175 ? -22.281 -7.062 2.168 1 78.94 175 LYS A C 1
ATOM 1390 O O . LYS A 1 175 ? -22.938 -6.031 2 1 78.94 175 LYS A O 1
ATOM 1395 N N . LEU A 1 176 ? -21.125 -7.016 2.738 1 77.94 176 LEU A N 1
ATOM 1396 C CA . LEU A 1 176 ? -20.531 -5.789 3.264 1 77.94 176 LEU A CA 1
ATOM 1397 C C . LEU A 1 176 ? -20.109 -4.855 2.131 1 77.94 176 LEU A C 1
ATOM 1399 O O . LEU A 1 176 ? -20.203 -3.633 2.264 1 77.94 176 LEU A O 1
ATOM 1403 N N . LYS A 1 177 ? -19.688 -5.477 1.051 1 80.5 177 LYS A N 1
ATOM 1404 C CA . LYS A 1 177 ? -19.312 -4.672 -0.108 1 80.5 177 LYS A CA 1
ATOM 1405 C C . LYS A 1 177 ? -20.516 -3.904 -0.661 1 80.5 177 LYS A C 1
ATOM 1407 O O . LYS A 1 177 ? -20.359 -2.771 -1.126 1 80.5 177 LYS A O 1
ATOM 1412 N N . VAL A 1 178 ? -21.625 -4.512 -0.583 1 82.69 178 VAL A N 1
ATOM 1413 C CA . VAL A 1 178 ? -22.844 -3.873 -1.061 1 82.69 178 VAL A CA 1
ATOM 1414 C C . VAL A 1 178 ? -23.219 -2.723 -0.13 1 82.69 178 VAL A C 1
ATOM 1416 O O . VAL A 1 178 ? -23.562 -1.632 -0.589 1 82.69 178 VAL A O 1
ATOM 1419 N N . LYS A 1 179 ? -23.141 -2.879 1.129 1 81.94 179 LYS A N 1
ATOM 1420 C CA . LYS A 1 179 ? -23.516 -1.864 2.113 1 81.94 179 LYS A CA 1
ATOM 1421 C C . LYS A 1 179 ? -22.5 -0.724 2.131 1 81.94 179 LYS A C 1
ATOM 1423 O O . LYS A 1 179 ? -22.875 0.449 2.174 1 81.94 179 LYS A O 1
ATOM 1428 N N . TYR A 1 180 ? -21.234 -1.092 2.154 1 83.12 180 TYR A N 1
ATOM 1429 C CA . TYR A 1 180 ? -20.141 -0.13 2.186 1 83.12 180 TYR A CA 1
ATOM 1430 C C . TYR A 1 180 ? -19.109 -0.436 1.1 1 83.12 180 TYR A C 1
ATOM 1432 O O . TYR A 1 180 ? -18.125 -1.128 1.349 1 83.12 180 TYR A O 1
ATOM 1440 N N . PRO A 1 181 ? -19.266 0.156 0.001 1 85.88 181 PRO A N 1
ATOM 1441 C CA . PRO A 1 181 ? -18.484 -0.255 -1.168 1 85.88 181 PRO A CA 1
ATOM 1442 C C . PRO A 1 181 ? -17.047 0.232 -1.111 1 85.88 181 PRO A C 1
ATOM 1444 O O . PRO A 1 181 ? -16.188 -0.274 -1.844 1 85.88 181 PRO A O 1
ATOM 1447 N N . VAL A 1 182 ? -16.797 1.262 -0.224 1 89.88 182 VAL A N 1
ATOM 1448 C CA . VAL A 1 182 ? -15.453 1.806 -0.175 1 89.88 182 VAL A CA 1
ATOM 1449 C C . VAL A 1 182 ? -14.992 1.925 1.277 1 89.88 182 VAL A C 1
ATOM 1451 O O . VAL A 1 182 ? -15.797 2.242 2.162 1 89.88 182 VAL A O 1
ATOM 1454 N N . SER A 1 183 ? -13.797 1.529 1.484 1 92.81 183 SER A N 1
ATOM 1455 C CA . SER A 1 183 ? -13.18 1.731 2.789 1 92.81 183 SER A CA 1
ATOM 1456 C C . SER A 1 183 ? -11.953 2.629 2.686 1 92.81 183 SER A C 1
ATOM 1458 O O . SER A 1 183 ? -11.305 2.688 1.636 1 92.81 183 SER A O 1
ATOM 1460 N N . PHE A 1 184 ? -11.719 3.309 3.811 1 94 184 PHE A N 1
ATOM 1461 C CA . PHE A 1 184 ? -10.609 4.258 3.861 1 94 184 PHE A CA 1
ATOM 1462 C C . PHE A 1 184 ? -9.727 3.994 5.074 1 94 184 PHE A C 1
ATOM 1464 O O . PHE A 1 184 ? -10.125 3.277 5.996 1 94 184 PHE A O 1
ATOM 1471 N N . TYR A 1 185 ? -8.562 4.461 4.945 1 92.81 185 TYR A N 1
ATOM 1472 C CA . TYR A 1 185 ? -7.719 4.582 6.125 1 92.81 185 TYR A CA 1
ATOM 1473 C C . TYR A 1 185 ? -7.164 5.996 6.254 1 92.81 185 TYR A C 1
ATOM 1475 O O . TYR A 1 185 ? -7.094 6.734 5.27 1 92.81 185 TYR A O 1
ATOM 1483 N N . SER A 1 186 ? -6.863 6.344 7.469 1 92.31 186 SER A N 1
ATOM 1484 C CA . SER A 1 186 ? -6.145 7.594 7.691 1 92.31 186 SER A CA 1
ATOM 1485 C C . SER A 1 186 ? -4.66 7.445 7.379 1 92.31 186 SER A C 1
ATOM 1487 O O . SER A 1 186 ? -4.004 6.527 7.879 1 92.31 186 SER A O 1
ATOM 1489 N N . THR A 1 187 ? -4.141 8.32 6.566 1 92.88 187 THR A N 1
ATOM 1490 C CA . THR A 1 187 ? -2.744 8.203 6.168 1 92.88 187 THR A CA 1
ATOM 1491 C C . THR A 1 187 ? -1.819 8.641 7.301 1 92.88 187 THR A C 1
ATOM 1493 O O . THR A 1 187 ? -0.654 8.242 7.348 1 92.88 187 THR A O 1
ATOM 1496 N N . GLY A 1 188 ? -2.373 9.461 8.133 1 91.62 188 GLY A N 1
ATOM 1497 C CA . GLY A 1 188 ? -1.542 10.039 9.18 1 91.62 188 GLY A CA 1
ATOM 1498 C C . GLY A 1 188 ? -0.579 11.094 8.664 1 91.62 188 GLY A C 1
ATOM 1499 O O . GLY A 1 188 ? 0.123 11.734 9.453 1 91.62 188 GLY A O 1
ATOM 1500 N N . ALA A 1 189 ? -0.591 11.375 7.391 1 95.62 189 ALA A N 1
ATOM 1501 C CA . ALA A 1 189 ? 0.379 12.281 6.777 1 95.62 189 ALA A CA 1
ATOM 1502 C C . ALA A 1 189 ? 0.096 13.727 7.164 1 95.62 189 ALA A C 1
ATOM 1504 O O . ALA A 1 189 ? 1.023 14.523 7.332 1 95.62 189 ALA A O 1
ATOM 1505 N N . PHE A 1 190 ? -1.164 14.078 7.227 1 96.5 190 PHE A N 1
ATOM 1506 C CA . PHE A 1 190 ? -1.571 15.422 7.629 1 96.5 190 PHE A CA 1
ATOM 1507 C C . PHE A 1 190 ? -3.002 15.422 8.148 1 96.5 190 PHE A C 1
ATOM 1509 O O . PHE A 1 190 ? -3.781 14.516 7.84 1 96.5 190 PHE A O 1
ATOM 1516 N N . LEU A 1 191 ? -3.266 16.359 8.984 1 95.5 191 LEU A N 1
ATOM 1517 C CA . LEU A 1 191 ? -4.586 16.547 9.57 1 95.5 191 LEU A CA 1
ATOM 1518 C C . LEU A 1 191 ? -4.746 17.969 10.102 1 95.5 191 LEU A C 1
ATOM 1520 O O . LEU A 1 191 ? -3.752 18.656 10.352 1 95.5 191 LEU A O 1
ATOM 1524 N N . ILE A 1 192 ? -5.969 18.359 10.219 1 95.06 192 ILE A N 1
ATOM 1525 C CA . ILE A 1 192 ? -6.23 19.672 10.812 1 95.06 192 ILE A CA 1
ATOM 1526 C C . ILE A 1 192 ? -7.246 19.531 11.945 1 95.06 192 ILE A C 1
ATOM 1528 O O . ILE A 1 192 ? -8.227 18.797 11.82 1 95.06 192 ILE A O 1
ATOM 1532 N N . HIS A 1 193 ? -6.902 20.109 13 1 91 193 HIS A N 1
ATOM 1533 C CA . HIS A 1 193 ? -7.758 20.062 14.18 1 91 193 HIS A CA 1
ATOM 1534 C C . HIS A 1 193 ? -7.719 21.391 14.945 1 91 193 HIS A C 1
ATOM 1536 O O . HIS A 1 193 ? -6.785 22.172 14.781 1 91 193 HIS A O 1
ATOM 1542 N N . ASN A 1 194 ? -8.805 21.531 15.703 1 85 194 ASN A N 1
ATOM 1543 C CA . ASN A 1 194 ? -8.797 22.672 16.625 1 85 194 ASN A CA 1
ATOM 1544 C C . ASN A 1 194 ? -7.898 22.406 17.828 1 85 194 ASN A C 1
ATOM 1546 O O . ASN A 1 194 ? -8.047 21.375 18.5 1 85 194 ASN A O 1
ATOM 1550 N N . ALA A 1 195 ? -7 23.312 18.125 1 76.69 195 ALA A N 1
ATOM 1551 C CA . ALA A 1 195 ? -6.012 23.109 19.172 1 76.69 195 ALA A CA 1
ATOM 1552 C C . ALA A 1 195 ? -6.691 22.938 20.531 1 76.69 195 ALA A C 1
ATOM 1554 O O . ALA A 1 195 ? -6.27 22.109 21.344 1 76.69 195 ALA A O 1
ATOM 1555 N N . CYS A 1 196 ? -7.668 23.594 20.734 1 70.88 196 CYS A N 1
ATOM 1556 C CA . CYS A 1 196 ? -8.352 23.547 22.016 1 70.88 196 CYS A CA 1
ATOM 1557 C C . CYS A 1 196 ? -8.984 22.188 22.25 1 70.88 196 CYS A C 1
ATOM 1559 O O . CYS A 1 196 ? -8.953 21.656 23.359 1 70.88 196 CYS A O 1
ATOM 1561 N N . GLU A 1 197 ? -9.438 21.641 21.203 1 66.5 197 GLU A N 1
ATOM 1562 C CA . GLU A 1 197 ? -10.102 20.344 21.328 1 66.5 197 GLU A CA 1
ATOM 1563 C C . GLU A 1 197 ? -9.102 19.234 21.656 1 66.5 197 GLU A C 1
ATOM 1565 O O . GLU A 1 197 ? -9.391 18.344 22.453 1 66.5 197 GLU A O 1
ATOM 1570 N N . VAL A 1 198 ? -8.016 19.344 21.109 1 63.88 198 VAL A N 1
ATOM 1571 C CA . VAL A 1 198 ? -6.992 18.328 21.312 1 63.88 198 VAL A CA 1
ATOM 1572 C C . VAL A 1 198 ? -6.492 18.375 22.75 1 63.88 198 VAL A C 1
ATOM 1574 O O . VAL A 1 198 ? -6.297 17.328 23.375 1 63.88 198 VAL A O 1
ATOM 1577 N N . LEU A 1 199 ? -6.367 19.516 23.172 1 63.66 199 LEU A N 1
ATOM 1578 C CA . LEU A 1 199 ? -5.867 19.719 24.531 1 63.66 199 LEU A CA 1
ATOM 1579 C C . LEU A 1 199 ? -6.871 19.219 25.562 1 63.66 199 LEU A C 1
ATOM 1581 O O . LEU A 1 199 ? -6.48 18.688 26.609 1 63.66 199 LEU A O 1
ATOM 1585 N N . SER A 1 200 ? -8.062 19.266 25.172 1 63.66 200 SER A N 1
ATOM 1586 C CA . SER A 1 200 ? -9.117 18.922 26.125 1 63.66 200 SER A CA 1
ATOM 1587 C C . SER A 1 200 ? -9.438 17.438 26.094 1 63.66 200 SER A C 1
ATOM 1589 O O . SER A 1 200 ? -9.977 16.891 27.062 1 63.66 200 SER A O 1
ATOM 1591 N N . ASN A 1 201 ? -9.102 16.766 25.125 1 64.19 201 ASN A N 1
ATOM 1592 C CA . ASN A 1 201 ? -9.492 15.375 24.953 1 64.19 201 ASN A CA 1
ATOM 1593 C C . ASN A 1 201 ? -8.289 14.438 25.047 1 64.19 201 ASN A C 1
ATOM 1595 O O . ASN A 1 201 ? -8.188 13.461 24.312 1 64.19 201 ASN A O 1
ATOM 1599 N N . ASP A 1 202 ? -7.477 14.703 25.906 1 63.38 202 ASP A N 1
ATOM 1600 C CA . ASP A 1 202 ? -6.293 13.875 26.125 1 63.38 202 ASP A CA 1
ATOM 1601 C C . ASP A 1 202 ? -5.57 13.594 24.812 1 63.38 202 ASP A C 1
ATOM 1603 O O . ASP A 1 202 ? -5.152 12.461 24.547 1 63.38 202 ASP A O 1
ATOM 1607 N N . MET A 1 203 ? -5.734 14.453 23.984 1 61.91 203 MET A N 1
ATOM 1608 C CA . MET A 1 203 ? -5.012 14.43 22.719 1 61.91 203 MET A CA 1
ATOM 1609 C C . MET A 1 203 ? -5.594 13.383 21.781 1 61.91 203 MET A C 1
ATOM 1611 O O . MET A 1 203 ? -4.918 12.922 20.859 1 61.91 203 MET A O 1
ATOM 1615 N N . ASN A 1 204 ? -6.785 12.938 22.172 1 65.81 204 ASN A N 1
ATOM 1616 C CA . ASN A 1 204 ? -7.457 11.977 21.297 1 65.81 204 ASN A CA 1
ATOM 1617 C C . ASN A 1 204 ? -8.312 12.68 20.25 1 65.81 204 ASN A C 1
ATOM 1619 O O . ASN A 1 204 ? -9.438 13.094 20.547 1 65.81 204 ASN A O 1
ATOM 1623 N N . LEU A 1 205 ? -7.805 12.734 19.078 1 70.62 205 LEU A N 1
ATOM 1624 C CA . LEU A 1 205 ? -8.438 13.484 18 1 70.62 205 LEU A CA 1
ATOM 1625 C C . LEU A 1 205 ? -9.57 12.672 17.375 1 70.62 205 LEU A C 1
ATOM 1627 O O . LEU A 1 205 ? -10.398 13.219 16.641 1 70.62 205 LEU A O 1
ATOM 1631 N N . TRP A 1 206 ? -9.68 11.477 17.812 1 69.31 206 TRP A N 1
ATOM 1632 C CA . TRP A 1 206 ? -10.688 10.609 17.219 1 69.31 206 TRP A CA 1
ATOM 1633 C C . TRP A 1 206 ? -11.953 10.57 18.062 1 69.31 206 TRP A C 1
ATOM 1635 O O . TRP A 1 206 ? -12.969 10.008 17.656 1 69.31 206 TRP A O 1
ATOM 1645 N N . ASN A 1 207 ? -11.828 11.211 19.141 1 67.12 207 ASN A N 1
ATOM 1646 C CA . ASN A 1 207 ? -12.961 11.141 20.062 1 67.12 207 ASN A CA 1
ATOM 1647 C C . ASN A 1 207 ? -14.008 12.203 19.734 1 67.12 207 ASN A C 1
ATOM 1649 O O . ASN A 1 207 ? -14.266 13.094 20.547 1 67.12 207 ASN A O 1
ATOM 1653 N N . SER A 1 208 ? -14.445 12.273 18.547 1 71.12 208 SER A N 1
ATOM 1654 C CA . SER A 1 208 ? -15.516 13.148 18.094 1 71.12 208 SER A CA 1
ATOM 1655 C C . SER A 1 208 ? -16.359 12.484 17.016 1 71.12 208 SER A C 1
ATOM 1657 O O . SER A 1 208 ? -15.875 11.625 16.266 1 71.12 208 SER A O 1
ATOM 1659 N N . ASP A 1 209 ? -17.578 12.828 17.078 1 70.56 209 ASP A N 1
ATOM 1660 C CA . ASP A 1 209 ? -18.453 12.281 16.047 1 70.56 209 ASP A CA 1
ATOM 1661 C C . ASP A 1 209 ? -18.453 13.156 14.789 1 70.56 209 ASP A C 1
ATOM 1663 O O . ASP A 1 209 ? -19.078 12.82 13.789 1 70.56 209 ASP A O 1
ATOM 1667 N N . LYS A 1 210 ? -17.781 14.227 14.945 1 84.94 210 LYS A N 1
ATOM 1668 C CA . LYS A 1 210 ? -17.703 15.086 13.766 1 84.94 210 LYS A CA 1
ATOM 1669 C C . LYS A 1 210 ? -16.281 15.109 13.211 1 84.94 210 LYS A C 1
ATOM 1671 O O . LYS A 1 210 ? -15.477 15.977 13.562 1 84.94 210 LYS A O 1
ATOM 1676 N N . ILE A 1 211 ? -16 14.125 12.539 1 90.19 211 ILE A N 1
ATOM 1677 C CA . ILE A 1 211 ? -14.703 13.977 11.906 1 90.19 211 ILE A CA 1
ATOM 1678 C C . ILE A 1 211 ? -14.875 13.766 10.406 1 90.19 211 ILE A C 1
ATOM 1680 O O . ILE A 1 211 ? -15.719 12.969 9.977 1 90.19 211 ILE A O 1
ATOM 1684 N N . TYR A 1 212 ? -14.086 14.531 9.672 1 94.25 212 TYR A N 1
ATOM 1685 C CA . TYR A 1 212 ? -14.18 14.461 8.219 1 94.25 212 TYR A CA 1
ATOM 1686 C C . TYR A 1 212 ? -12.852 14.031 7.605 1 94.25 212 TYR A C 1
ATOM 1688 O O . TYR A 1 212 ? -11.852 13.914 8.312 1 94.25 212 TYR A O 1
ATOM 1696 N N . GLY A 1 213 ? -12.984 13.68 6.293 1 95.19 213 GLY A N 1
ATOM 1697 C CA . GLY A 1 213 ? -11.781 13.273 5.574 1 95.19 213 GLY A CA 1
ATOM 1698 C C . GLY A 1 213 ? -11.609 13.992 4.25 1 95.19 213 GLY A C 1
ATOM 1699 O O . GLY A 1 213 ? -12.594 14.422 3.639 1 95.19 213 GLY A O 1
ATOM 1700 N N . VAL A 1 214 ? -10.367 14.164 3.885 1 96.25 214 VAL A N 1
ATOM 1701 C CA . VAL A 1 214 ? -10.016 14.578 2.533 1 96.25 214 VAL A CA 1
ATOM 1702 C C . VAL A 1 214 ? -9.133 13.523 1.873 1 96.25 214 VAL A C 1
ATOM 1704 O O . VAL A 1 214 ? -8.219 12.984 2.502 1 96.25 214 VAL A O 1
ATOM 1707 N N . ASN A 1 215 ? -9.523 13.211 0.663 1 95.19 215 ASN A N 1
ATOM 1708 C CA . ASN A 1 215 ? -8.758 12.203 -0.062 1 95.19 215 ASN A CA 1
ATOM 1709 C C . ASN A 1 215 ? -7.348 12.695 -0.38 1 95.19 215 ASN A C 1
ATOM 1711 O O . ASN A 1 215 ? -7.176 13.773 -0.95 1 95.19 215 ASN A O 1
ATOM 1715 N N . ASP A 1 216 ? -6.359 11.914 0.019 1 94.75 216 ASP A N 1
ATOM 1716 C CA . ASP A 1 216 ? -4.961 12.18 -0.299 1 94.75 216 ASP A CA 1
ATOM 1717 C C . ASP A 1 216 ? -4.52 11.398 -1.535 1 94.75 216 ASP A C 1
ATOM 1719 O O . ASP A 1 216 ? -4.141 10.227 -1.436 1 94.75 216 ASP A O 1
ATOM 1723 N N . ASP A 1 217 ? -4.5 12.039 -2.637 1 89.62 217 ASP A N 1
ATOM 1724 C CA . ASP A 1 217 ? -4.129 11.375 -3.885 1 89.62 217 ASP A CA 1
ATOM 1725 C C . ASP A 1 217 ? -2.641 11.547 -4.176 1 89.62 217 ASP A C 1
ATOM 1727 O O . ASP A 1 217 ? -2.182 11.258 -5.285 1 89.62 217 ASP A O 1
ATOM 1731 N N . SER A 1 218 ? -1.848 12.008 -3.182 1 89.75 218 SER A N 1
ATOM 1732 C CA . SER A 1 218 ? -0.402 12.133 -3.336 1 89.75 218 SER A CA 1
ATOM 1733 C C . SER A 1 218 ? 0.267 10.766 -3.391 1 89.75 218 SER A C 1
ATOM 1735 O O . SER A 1 218 ? -0.352 9.75 -3.057 1 89.75 218 SER A O 1
ATOM 1737 N N . PHE A 1 219 ? 1.452 10.805 -3.975 1 80.56 219 PHE A N 1
ATOM 1738 C CA . PHE A 1 219 ? 2.266 9.602 -3.852 1 80.56 219 PHE A CA 1
ATOM 1739 C C . PHE A 1 219 ? 2.646 9.352 -2.396 1 80.56 219 PHE A C 1
ATOM 1741 O O . PHE A 1 219 ? 3.252 10.211 -1.752 1 80.56 219 PHE A O 1
ATOM 1748 N N . HIS A 1 220 ? 2.223 8.211 -1.977 1 83 220 HIS A N 1
ATOM 1749 C CA . HIS A 1 220 ? 2.301 7.973 -0.541 1 83 220 HIS A CA 1
ATOM 1750 C C . HIS A 1 220 ? 3.502 7.102 -0.193 1 83 220 HIS A C 1
ATOM 1752 O O . HIS A 1 220 ? 3.445 5.875 -0.324 1 83 220 HIS A O 1
ATOM 1758 N N . ILE A 1 221 ? 4.586 7.688 0.25 1 86.75 221 ILE A N 1
ATOM 1759 C CA . ILE A 1 221 ? 5.723 7.008 0.854 1 86.75 221 ILE A CA 1
ATOM 1760 C C . ILE A 1 221 ? 6.035 7.625 2.215 1 86.75 221 ILE A C 1
ATOM 1762 O O . ILE A 1 221 ? 6.27 8.836 2.314 1 86.75 221 ILE A O 1
ATOM 1766 N N . ASP A 1 222 ? 5.906 6.82 3.23 1 91.25 222 ASP A N 1
ATOM 1767 C CA . ASP A 1 222 ? 6.348 7.199 4.57 1 91.25 222 ASP A CA 1
ATOM 1768 C C . ASP A 1 222 ? 7.812 6.824 4.789 1 91.25 222 ASP A C 1
ATOM 1770 O O . ASP A 1 222 ? 8.133 5.656 5.012 1 91.25 222 ASP A O 1
ATOM 1774 N N . VAL A 1 223 ? 8.711 7.758 4.742 1 94.19 223 VAL A N 1
ATOM 1775 C CA . VAL A 1 223 ? 10.141 7.508 4.832 1 94.19 223 VAL A CA 1
ATOM 1776 C C . VAL A 1 223 ? 10.531 7.207 6.277 1 94.19 223 VAL A C 1
ATOM 1778 O O . VAL A 1 223 ? 10.617 8.117 7.102 1 94.19 223 VAL A O 1
ATOM 1781 N N . ASP A 1 224 ? 10.805 5.973 6.57 1 92.44 224 ASP A N 1
ATOM 1782 C CA . ASP A 1 224 ? 11.156 5.582 7.93 1 92.44 224 ASP A CA 1
ATOM 1783 C C . ASP A 1 224 ? 12.367 4.648 7.934 1 92.44 224 ASP A C 1
ATOM 1785 O O . ASP A 1 224 ? 13.031 4.488 8.961 1 92.44 224 ASP A O 1
ATOM 1789 N N . THR A 1 225 ? 12.633 4.039 6.793 1 90.62 225 THR A N 1
ATOM 1790 C CA . THR A 1 225 ? 13.742 3.105 6.656 1 90.62 225 THR A CA 1
ATOM 1791 C C . THR A 1 225 ? 14.648 3.502 5.492 1 90.62 225 THR A C 1
ATOM 1793 O O . THR A 1 225 ? 14.273 4.336 4.664 1 90.62 225 THR A O 1
ATOM 1796 N N . PRO A 1 226 ? 15.859 2.902 5.555 1 89.12 226 PRO A N 1
ATOM 1797 C CA . PRO A 1 226 ? 16.734 3.178 4.406 1 89.12 226 PRO A CA 1
ATOM 1798 C C . PRO A 1 226 ? 16.078 2.811 3.074 1 89.12 226 PRO A C 1
ATOM 1800 O O . PRO A 1 226 ? 16.234 3.541 2.09 1 89.12 226 PRO A O 1
ATOM 1803 N N . GLU A 1 227 ? 15.336 1.795 3.047 1 82.69 227 GLU A N 1
ATOM 1804 C CA . GLU A 1 227 ? 14.648 1.359 1.836 1 82.69 227 GLU A CA 1
ATOM 1805 C C . GLU A 1 227 ? 13.594 2.377 1.402 1 82.69 227 GLU A C 1
ATOM 1807 O O . GLU A 1 227 ? 13.445 2.654 0.211 1 82.69 227 GLU A O 1
ATOM 1812 N N . ASP A 1 228 ? 12.859 2.863 2.324 1 86.44 228 ASP A N 1
ATOM 1813 C CA . ASP A 1 228 ? 11.891 3.912 2.029 1 86.44 228 ASP A CA 1
ATOM 1814 C C . ASP A 1 228 ? 12.562 5.109 1.359 1 86.44 228 ASP A C 1
ATOM 1816 O O . ASP A 1 228 ? 12.039 5.656 0.386 1 86.44 228 ASP A O 1
ATOM 1820 N N . PHE A 1 229 ? 13.672 5.469 1.946 1 91.88 229 PHE A N 1
ATOM 1821 C CA . PHE A 1 229 ? 14.375 6.645 1.442 1 91.88 229 PHE A CA 1
ATOM 1822 C C . PHE A 1 229 ? 14.883 6.406 0.026 1 91.88 229 PHE A C 1
ATOM 1824 O O . PHE A 1 229 ? 14.789 7.289 -0.83 1 91.88 229 PHE A O 1
ATOM 1831 N N . GLU A 1 230 ? 15.414 5.277 -0.174 1 85.75 230 GLU A N 1
ATOM 1832 C CA . GLU A 1 230 ? 15.891 4.918 -1.507 1 85.75 230 GLU A CA 1
ATOM 1833 C C . GLU A 1 230 ? 14.766 4.977 -2.533 1 85.75 230 GLU A C 1
ATOM 1835 O O . GLU A 1 230 ? 14.953 5.48 -3.643 1 85.75 230 GLU A O 1
ATOM 1840 N N . LEU A 1 231 ? 13.648 4.469 -2.145 1 82.75 231 LEU A N 1
ATOM 1841 C CA . LEU A 1 231 ? 12.484 4.512 -3.025 1 82.75 231 LEU A CA 1
ATOM 1842 C C . LEU A 1 231 ? 12.055 5.953 -3.285 1 82.75 231 LEU A C 1
ATOM 1844 O O . LEU A 1 231 ? 11.688 6.305 -4.41 1 82.75 231 LEU A O 1
ATOM 1848 N N . ALA A 1 232 ? 12.047 6.699 -2.268 1 88.88 232 ALA A N 1
ATOM 1849 C CA . ALA A 1 232 ? 11.711 8.117 -2.396 1 88.88 232 ALA A CA 1
ATOM 1850 C C . ALA A 1 232 ? 12.664 8.82 -3.359 1 88.88 232 ALA A C 1
ATOM 1852 O O . ALA A 1 232 ? 12.242 9.672 -4.145 1 88.88 232 ALA A O 1
ATOM 1853 N N . GLU A 1 233 ? 13.891 8.438 -3.309 1 89.19 233 GLU A N 1
ATOM 1854 C CA . GLU A 1 233 ? 14.883 9.023 -4.207 1 89.19 233 GLU A CA 1
ATOM 1855 C C . GLU A 1 233 ? 14.57 8.703 -5.664 1 89.19 233 GLU A C 1
ATOM 1857 O O . GLU A 1 233 ? 14.656 9.57 -6.535 1 89.19 233 GLU A O 1
ATOM 1862 N N . VAL A 1 234 ? 14.266 7.555 -5.867 1 82.69 234 VAL A N 1
ATOM 1863 C CA . VAL A 1 234 ? 13.953 7.125 -7.227 1 82.69 234 VAL A CA 1
ATOM 1864 C C . VAL A 1 234 ? 12.711 7.863 -7.727 1 82.69 234 VAL A C 1
ATOM 1866 O O . VAL A 1 234 ? 12.672 8.312 -8.875 1 82.69 234 VAL A O 1
ATOM 1869 N N . TYR A 1 235 ? 11.727 7.98 -6.859 1 84.38 235 TYR A N 1
ATOM 1870 C CA . TYR A 1 235 ? 10.523 8.695 -7.254 1 84.38 235 TYR A CA 1
ATOM 1871 C C . TYR A 1 235 ? 10.82 10.164 -7.531 1 84.38 235 TYR A C 1
ATOM 1873 O O . TYR A 1 235 ? 10.273 10.75 -8.469 1 84.38 235 TYR A O 1
ATOM 1881 N N . MET A 1 236 ? 11.656 10.695 -6.746 1 88.56 236 MET A N 1
ATOM 1882 C CA . MET A 1 236 ? 12.055 12.086 -6.949 1 88.56 236 MET A CA 1
ATOM 1883 C C . MET A 1 236 ? 12.711 12.266 -8.312 1 88.56 236 MET A C 1
ATOM 1885 O O . MET A 1 236 ? 12.445 13.25 -9.008 1 88.56 236 MET A O 1
ATOM 1889 N N . GLU A 1 237 ? 13.539 11.391 -8.617 1 83.75 237 GLU A N 1
ATOM 1890 C CA . GLU A 1 237 ? 14.203 11.422 -9.914 1 83.75 237 GLU A CA 1
ATOM 1891 C C . GLU A 1 237 ? 13.188 11.289 -11.055 1 83.75 237 GLU A C 1
ATOM 1893 O O . GLU A 1 237 ? 13.312 11.953 -12.078 1 83.75 237 GLU A O 1
ATOM 1898 N N . TYR A 1 238 ? 12.258 10.438 -10.844 1 80.38 238 TYR A N 1
ATOM 1899 C CA . TYR A 1 238 ? 11.188 10.25 -11.82 1 80.38 238 TYR A CA 1
ATOM 1900 C C . TYR A 1 238 ? 10.43 11.555 -12.055 1 80.38 238 TYR A C 1
ATOM 1902 O O . TYR A 1 238 ? 10.148 11.922 -13.195 1 80.38 238 TYR A O 1
ATOM 1910 N N . LEU A 1 239 ? 10.117 12.219 -10.984 1 82.5 239 LEU A N 1
ATOM 1911 C CA . LEU A 1 239 ? 9.398 13.484 -11.078 1 82.5 239 LEU A CA 1
ATOM 1912 C C . LEU A 1 239 ? 10.234 14.531 -11.812 1 82.5 239 LEU A C 1
ATOM 1914 O O . LEU A 1 239 ? 9.703 15.328 -12.586 1 82.5 239 LEU A O 1
ATOM 1918 N N . SER A 1 240 ? 11.422 14.5 -11.531 1 81.56 240 SER A N 1
ATOM 1919 C CA . SER A 1 240 ? 12.328 15.445 -12.172 1 81.56 240 SER A CA 1
ATOM 1920 C C . SER A 1 240 ? 12.391 15.219 -13.68 1 81.56 240 SER A C 1
ATOM 1922 O O . SER A 1 240 ? 12.508 16.172 -14.453 1 81.56 240 SER A O 1
ATOM 1924 N N . ARG A 1 241 ? 12.406 14 -14.047 1 76.75 241 ARG A N 1
ATOM 1925 C CA . ARG A 1 241 ? 12.469 13.664 -15.469 1 76.75 241 ARG A CA 1
ATOM 1926 C C . ARG A 1 241 ? 11.18 14.062 -16.188 1 76.75 241 ARG A C 1
ATOM 1928 O O . ARG A 1 241 ? 11.203 14.398 -17.359 1 76.75 241 ARG A O 1
ATOM 1935 N N . LYS A 1 242 ? 10.023 13.938 -15.547 1 73.81 242 LYS A N 1
ATOM 1936 C CA . LYS A 1 242 ? 8.75 14.312 -16.156 1 73.81 242 LYS A CA 1
ATOM 1937 C C . LYS A 1 242 ? 8.531 15.82 -16.078 1 73.81 242 LYS A C 1
ATOM 1939 O O . LYS A 1 242 ? 7.605 16.344 -16.703 1 73.81 242 LYS A O 1
ATOM 1944 N N . ASN A 1 243 ? 9.398 16.531 -15.672 1 62.41 243 ASN A N 1
ATOM 1945 C CA . ASN A 1 243 ? 9.266 17.969 -15.461 1 62.41 243 ASN A CA 1
ATOM 1946 C C . ASN A 1 243 ? 8.141 18.297 -14.477 1 62.41 243 ASN A C 1
ATOM 1948 O O . ASN A 1 243 ? 7.289 19.141 -14.758 1 62.41 243 ASN A O 1
ATOM 1952 N N . ILE A 1 244 ? 8.016 17.406 -13.695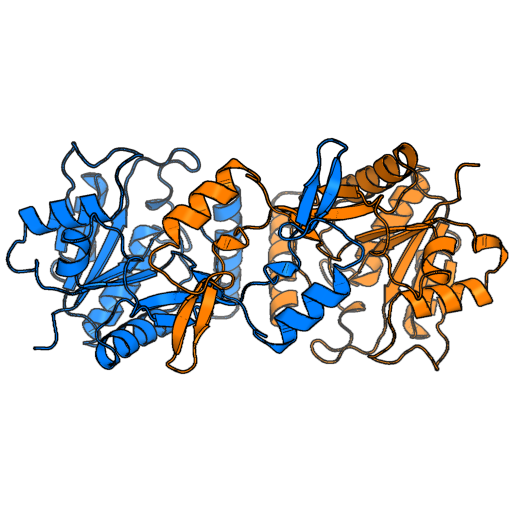 1 51.06 244 ILE A N 1
ATOM 1953 C CA . ILE A 1 244 ? 7.035 17.656 -12.641 1 51.06 244 ILE A CA 1
ATOM 1954 C C . ILE A 1 244 ? 7.754 18 -11.344 1 51.06 244 ILE A C 1
ATOM 1956 O O . ILE A 1 244 ? 8.789 17.406 -11.023 1 51.06 244 ILE A O 1
ATOM 1960 N N . MET B 1 1 ? 0.676 -39.344 -3.795 1 38.47 1 MET B N 1
ATOM 1961 C CA . MET B 1 1 ? 1.395 -39.25 -5.062 1 38.47 1 MET B CA 1
ATOM 1962 C C . MET B 1 1 ? 1.644 -37.812 -5.434 1 38.47 1 MET B C 1
ATOM 1964 O O . MET B 1 1 ? 0.74 -36.969 -5.336 1 38.47 1 MET B O 1
ATOM 1968 N N . SER B 1 2 ? 2.822 -37.281 -5.207 1 52.22 2 SER B N 1
ATOM 1969 C CA . SER B 1 2 ? 3.232 -35.906 -5.254 1 52.22 2 SER B CA 1
ATOM 1970 C C . SER B 1 2 ? 2.867 -35.25 -6.59 1 52.22 2 SER B C 1
ATOM 1972 O O . SER B 1 2 ? 3.326 -35.688 -7.645 1 52.22 2 SER B O 1
ATOM 1974 N N . SER B 1 3 ? 1.576 -34.594 -6.742 1 75 3 SER B N 1
ATOM 1975 C CA . SER B 1 3 ? 0.982 -34.094 -7.973 1 75 3 SER B CA 1
ATOM 1976 C C . SER B 1 3 ? 1.912 -33.094 -8.672 1 75 3 SER B C 1
ATOM 1978 O O . SER B 1 3 ? 2.725 -32.438 -8.016 1 75 3 SER B O 1
ATOM 1980 N N . GLU B 1 4 ? 2.229 -33.5 -9.992 1 93.44 4 GLU B N 1
ATOM 1981 C CA . GLU B 1 4 ? 2.975 -32.562 -10.828 1 93.44 4 GLU B CA 1
ATOM 1982 C C . GLU B 1 4 ? 2.496 -31.125 -10.609 1 93.44 4 GLU B C 1
ATOM 1984 O O . GLU B 1 4 ? 1.326 -30.891 -10.289 1 93.44 4 GLU B O 1
ATOM 1989 N N . ILE B 1 5 ? 3.467 -30.297 -10.57 1 96.94 5 ILE B N 1
ATOM 1990 C CA . ILE B 1 5 ? 3.146 -28.891 -10.414 1 96.94 5 ILE B CA 1
ATOM 1991 C C . ILE B 1 5 ? 3.369 -28.156 -11.742 1 96.94 5 ILE B C 1
ATOM 1993 O O . ILE B 1 5 ? 4.426 -28.297 -12.359 1 96.94 5 ILE B O 1
ATOM 1997 N N . ILE B 1 6 ? 2.342 -27.438 -12.148 1 97.44 6 ILE B N 1
ATOM 1998 C CA . ILE B 1 6 ? 2.395 -26.625 -13.359 1 97.44 6 ILE B CA 1
ATOM 1999 C C . ILE B 1 6 ? 2.486 -25.141 -12.992 1 97.44 6 ILE B C 1
ATOM 2001 O O . ILE B 1 6 ? 1.625 -24.625 -12.281 1 97.44 6 ILE B O 1
ATOM 2005 N N . GLY B 1 7 ? 3.625 -24.547 -13.359 1 98 7 GLY B N 1
ATOM 2006 C CA . GLY B 1 7 ? 3.609 -23.094 -13.367 1 98 7 GLY B CA 1
ATOM 2007 C C . GLY B 1 7 ? 2.789 -22.516 -14.508 1 98 7 GLY B C 1
ATOM 2008 O O . GLY B 1 7 ? 3.031 -22.828 -15.672 1 98 7 GLY B O 1
ATOM 2009 N N . PHE B 1 8 ? 1.796 -21.672 -14.195 1 97.25 8 PHE B N 1
ATOM 2010 C CA . PHE B 1 8 ? 0.82 -21.234 -15.188 1 97.25 8 PHE B CA 1
ATOM 2011 C C . PHE B 1 8 ? 0.77 -19.719 -15.258 1 97.25 8 PHE B C 1
ATOM 2013 O O . PHE B 1 8 ? 0.567 -19.047 -14.25 1 97.25 8 PHE B O 1
ATOM 2020 N N . VAL B 1 9 ? 1.001 -19.188 -16.453 1 97.56 9 VAL B N 1
ATOM 2021 C CA . VAL B 1 9 ? 0.878 -17.766 -16.719 1 97.56 9 VAL B CA 1
ATOM 2022 C C . VAL B 1 9 ? -0.153 -17.531 -17.812 1 97.56 9 VAL B C 1
ATOM 2024 O O . VAL B 1 9 ? 0.011 -18 -18.938 1 97.56 9 VAL B O 1
ATOM 2027 N N . ALA B 1 10 ? -1.169 -16.828 -17.5 1 95.69 10 ALA B N 1
ATOM 2028 C CA . ALA B 1 10 ? -2.168 -16.406 -18.484 1 95.69 10 ALA B CA 1
ATOM 2029 C C . ALA B 1 10 ? -2.047 -14.922 -18.797 1 95.69 10 ALA B C 1
ATOM 2031 O O . ALA B 1 10 ? -2.006 -14.094 -17.891 1 95.69 10 ALA B O 1
ATOM 2032 N N . PHE B 1 11 ? -1.898 -14.586 -20.047 1 94.94 11 PHE B N 1
ATOM 2033 C CA . PHE B 1 11 ? -1.794 -13.188 -20.453 1 94.94 11 PHE B CA 1
ATOM 2034 C C . PHE B 1 11 ? -2.492 -12.961 -21.781 1 94.94 11 PHE B C 1
ATOM 2036 O O . PHE B 1 11 ? -2.361 -13.773 -22.703 1 94.94 11 PHE B O 1
ATOM 2043 N N . ARG B 1 12 ? -3.244 -11.914 -21.844 1 92.75 12 ARG B N 1
ATOM 2044 C CA . ARG B 1 12 ? -4.012 -11.609 -23.047 1 92.75 12 ARG B CA 1
ATOM 2045 C C . ARG B 1 12 ? -3.547 -10.305 -23.672 1 92.75 12 ARG B C 1
ATOM 2047 O O . ARG B 1 12 ? -2.914 -9.477 -23 1 92.75 12 ARG B O 1
ATOM 2054 N N . LYS B 1 13 ? -3.891 -10.203 -24.922 1 89.56 13 LYS B N 1
ATOM 2055 C CA . LYS B 1 13 ? -3.512 -9 -25.641 1 89.56 13 LYS B CA 1
ATOM 2056 C C . LYS B 1 13 ? -4.426 -7.828 -25.297 1 89.56 13 LYS B C 1
ATOM 2058 O O . LYS B 1 13 ? -3.996 -6.676 -25.297 1 89.56 13 LYS B O 1
ATOM 2063 N N . GLY B 1 14 ? -5.609 -8.156 -24.984 1 84.88 14 GLY B N 1
ATOM 2064 C CA . GLY B 1 14 ? -6.59 -7.113 -24.719 1 84.88 14 GLY B CA 1
ATOM 2065 C C . GLY B 1 14 ? -6.535 -6.598 -23.297 1 84.88 14 GLY B C 1
ATOM 2066 O O . GLY B 1 14 ? -6.621 -7.375 -22.344 1 84.88 14 GLY B O 1
ATOM 2067 N N . SER B 1 15 ? -6.109 -5.32 -23.047 1 85 15 SER B N 1
ATOM 2068 C CA . SER B 1 15 ? -6.148 -4.594 -21.781 1 85 15 SER B CA 1
ATOM 2069 C C . SER B 1 15 ? -6.75 -3.205 -21.953 1 85 15 SER B C 1
ATOM 2071 O O . SER B 1 15 ? -6.34 -2.457 -22.844 1 85 15 SER B O 1
ATOM 2073 N N . LYS B 1 16 ? -7.691 -2.867 -21.188 1 83.06 16 LYS B N 1
ATOM 2074 C CA . LYS B 1 16 ? -8.477 -1.647 -21.359 1 83.06 16 LYS B CA 1
ATOM 2075 C C . LYS B 1 16 ? -7.734 -0.438 -20.797 1 83.06 16 LYS B C 1
ATOM 2077 O O . LYS B 1 16 ? -7.582 0.578 -21.469 1 83.06 16 LYS B O 1
ATOM 2082 N N . ARG B 1 17 ? -7.188 -0.549 -19.641 1 85.56 17 ARG B N 1
ATOM 2083 C CA . ARG B 1 17 ? -6.617 0.599 -18.938 1 85.56 17 ARG B CA 1
ATOM 2084 C C . ARG B 1 17 ? -5.215 0.909 -19.453 1 85.56 17 ARG B C 1
ATOM 2086 O O . ARG B 1 17 ? -4.828 2.076 -19.547 1 85.56 17 ARG B O 1
ATOM 2093 N N . LEU B 1 18 ? -4.523 -0.158 -19.656 1 90.88 18 LEU B N 1
ATOM 2094 C CA . LEU B 1 18 ? -3.188 -0.096 -20.234 1 90.88 18 LEU B CA 1
ATOM 2095 C C . LEU B 1 18 ? -3.074 -1.033 -21.438 1 90.88 18 LEU B C 1
ATOM 2097 O O . LEU B 1 18 ? -2.721 -2.205 -21.281 1 90.88 18 LEU B O 1
ATOM 2101 N N . PRO B 1 19 ? -3.377 -0.481 -22.578 1 90.75 19 PRO B N 1
ATOM 2102 C CA . PRO B 1 19 ? -3.428 -1.335 -23.781 1 90.75 19 PRO B CA 1
ATOM 2103 C C . PRO B 1 19 ? -2.158 -2.162 -23.969 1 90.75 19 PRO B C 1
ATOM 2105 O O . PRO B 1 19 ? -1.05 -1.627 -23.875 1 90.75 19 PRO B O 1
ATOM 2108 N N . GLN B 1 20 ? -2.361 -3.49 -24.188 1 92.12 20 GLN B N 1
ATOM 2109 C CA . GLN B 1 20 ? -1.303 -4.461 -24.438 1 92.12 20 GLN B CA 1
ATOM 2110 C C . GLN B 1 20 ? -0.274 -4.457 -23.312 1 92.12 20 GLN B C 1
ATOM 2112 O O . GLN B 1 20 ? 0.93 -4.547 -23.562 1 92.12 20 GLN B O 1
ATOM 2117 N N . LYS B 1 21 ? -0.704 -4.297 -22.125 1 93.88 21 LYS B N 1
ATOM 2118 C CA . LYS B 1 21 ? 0.218 -4.141 -21.016 1 93.88 21 LYS B CA 1
ATOM 2119 C C . LYS B 1 21 ? 1.148 -5.344 -20.891 1 93.88 21 LYS B C 1
ATOM 2121 O O . LYS B 1 21 ? 2.34 -5.188 -20.625 1 93.88 21 LYS B O 1
ATOM 2126 N N . ASN B 1 22 ? 0.67 -6.535 -21.188 1 95.06 22 ASN B N 1
ATOM 2127 C CA . ASN B 1 22 ? 1.449 -7.75 -20.969 1 95.06 22 ASN B CA 1
ATOM 2128 C C . ASN B 1 22 ? 2.613 -7.848 -21.953 1 95.06 22 ASN B C 1
ATOM 2130 O O . ASN B 1 22 ? 3.596 -8.547 -21.688 1 95.06 22 ASN B O 1
ATOM 2134 N N . GLY B 1 23 ? 2.521 -7.176 -22.984 1 95.94 23 GLY B N 1
ATOM 2135 C CA . GLY B 1 23 ? 3.574 -7.172 -23.984 1 95.94 23 GLY B CA 1
ATOM 2136 C C . GLY B 1 23 ? 4.488 -5.965 -23.891 1 95.94 23 GLY B C 1
ATOM 2137 O O . GLY B 1 23 ? 5.461 -5.855 -24.641 1 95.94 23 GLY B O 1
ATOM 2138 N N . LYS B 1 24 ? 4.184 -5.051 -23.031 1 95.56 24 LYS B N 1
ATOM 2139 C CA . LYS B 1 24 ? 5.012 -3.857 -22.859 1 95.56 24 LYS B CA 1
ATOM 2140 C C . LYS B 1 24 ? 6.371 -4.207 -22.266 1 95.56 24 LYS B C 1
ATOM 2142 O O . LYS B 1 24 ? 6.461 -5.031 -21.359 1 95.56 24 LYS B O 1
ATOM 2147 N N . LEU B 1 25 ? 7.387 -3.52 -22.766 1 96.25 25 LEU B N 1
ATOM 2148 C CA . LEU B 1 25 ? 8.75 -3.828 -22.359 1 96.25 25 LEU B CA 1
ATOM 2149 C C . LEU B 1 25 ? 9.078 -3.146 -21.031 1 96.25 25 LEU B C 1
ATOM 2151 O O . LEU B 1 25 ? 8.883 -1.938 -20.891 1 96.25 25 LEU B O 1
ATOM 2155 N N . LEU B 1 26 ? 9.492 -3.879 -20.094 1 95.44 26 LEU B N 1
ATOM 2156 C CA . LEU B 1 26 ? 10.039 -3.43 -18.812 1 95.44 26 LEU B CA 1
ATOM 2157 C C . LEU B 1 26 ? 11.445 -3.986 -18.594 1 95.44 26 LEU B C 1
ATOM 2159 O O . LEU B 1 26 ? 11.633 -5.203 -18.531 1 95.44 26 LEU B O 1
ATOM 2163 N N . GLY B 1 27 ? 12.414 -3.131 -18.516 1 92.25 27 GLY B N 1
ATOM 2164 C CA . GLY B 1 27 ? 13.789 -3.602 -18.453 1 92.25 27 GLY B CA 1
ATOM 2165 C C . GLY B 1 27 ? 14.203 -4.402 -19.672 1 92.25 27 GLY B C 1
ATOM 2166 O O . GLY B 1 27 ? 14.93 -5.395 -19.547 1 92.25 27 GLY B O 1
ATOM 2167 N N . GLY B 1 28 ? 13.586 -4.148 -20.734 1 94.44 28 GLY B N 1
ATOM 2168 C CA . GLY B 1 28 ? 13.969 -4.773 -22 1 94.44 28 GLY B CA 1
ATOM 2169 C C . GLY B 1 28 ? 13.195 -6.047 -22.281 1 94.44 28 GLY B C 1
ATOM 2170 O O . GLY B 1 28 ? 13.375 -6.656 -23.344 1 94.44 28 GLY B O 1
ATOM 2171 N N . LYS B 1 29 ? 12.336 -6.434 -21.484 1 96.25 29 LYS B N 1
ATOM 2172 C CA . LYS B 1 29 ? 11.547 -7.645 -21.688 1 96.25 29 LYS B CA 1
ATOM 2173 C C . LYS B 1 29 ? 10.055 -7.367 -21.531 1 96.25 29 LYS B C 1
ATOM 2175 O O . LYS B 1 29 ? 9.656 -6.57 -20.672 1 96.25 29 LYS B O 1
ATOM 2180 N N . PRO B 1 30 ? 9.258 -8.07 -22.359 1 97.31 30 PRO B N 1
ATOM 2181 C CA . PRO B 1 30 ? 7.82 -7.98 -22.094 1 97.31 30 PRO B CA 1
ATOM 2182 C C . PRO B 1 30 ? 7.438 -8.477 -20.703 1 97.31 30 PRO B C 1
ATOM 2184 O O . PRO B 1 30 ? 8.102 -9.367 -20.156 1 97.31 30 PRO B O 1
ATOM 2187 N N . LEU B 1 31 ? 6.324 -7.984 -20.172 1 97.5 31 LEU B N 1
ATOM 2188 C CA . LEU B 1 31 ? 5.895 -8.375 -18.828 1 97.5 31 LEU B CA 1
ATOM 2189 C C . LEU B 1 31 ? 5.715 -9.891 -18.734 1 97.5 31 LEU B C 1
ATOM 2191 O O . LEU B 1 31 ? 6.145 -10.508 -17.75 1 97.5 31 LEU B O 1
ATOM 2195 N N . TYR B 1 32 ? 5.047 -10.523 -19.766 1 97.75 32 TYR B N 1
ATOM 2196 C CA . TYR B 1 32 ? 4.801 -11.961 -19.703 1 97.75 32 TYR B CA 1
ATOM 2197 C C . TYR B 1 32 ? 6.109 -12.742 -19.703 1 97.75 32 TYR B C 1
ATOM 2199 O O . TYR B 1 32 ? 6.207 -13.797 -19.078 1 97.75 32 TYR B O 1
ATOM 2207 N N . GLN B 1 33 ? 7.125 -12.242 -20.312 1 98.12 33 GLN B N 1
ATOM 2208 C CA . GLN B 1 33 ? 8.414 -12.93 -20.391 1 98.12 33 GLN B CA 1
ATOM 2209 C C . GLN B 1 33 ? 9.141 -12.891 -19.062 1 98.12 33 GLN B C 1
ATOM 2211 O O . GLN B 1 33 ? 9.812 -13.852 -18.688 1 98.12 33 GLN B O 1
ATOM 2216 N N . ILE B 1 34 ? 9 -11.766 -18.359 1 97.38 34 ILE B N 1
ATOM 2217 C CA . ILE B 1 34 ? 9.625 -11.625 -17.047 1 97.38 34 ILE B CA 1
ATOM 2218 C C . ILE B 1 34 ? 9.117 -12.727 -16.125 1 97.38 34 ILE B C 1
ATOM 2220 O O . ILE B 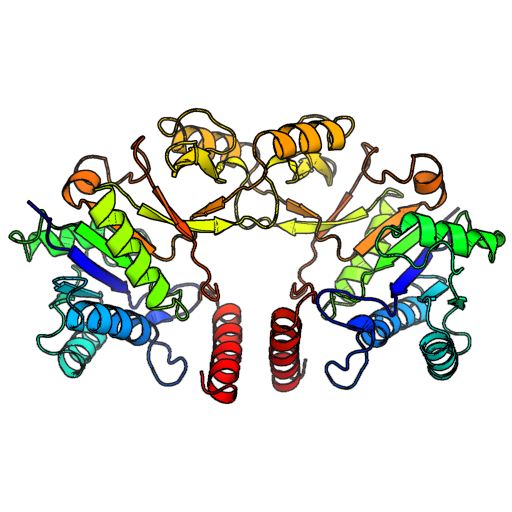1 34 ? 9.914 -13.375 -15.438 1 97.38 34 ILE B O 1
ATOM 2224 N N . THR B 1 35 ? 7.859 -12.969 -16.125 1 97.81 35 THR B N 1
ATOM 2225 C CA . THR B 1 35 ? 7.238 -13.977 -15.281 1 97.81 35 THR B CA 1
ATOM 2226 C C . THR B 1 35 ? 7.582 -15.383 -15.766 1 97.81 35 THR B C 1
ATOM 2228 O O . THR B 1 35 ? 7.953 -16.25 -14.969 1 97.81 35 THR B O 1
ATOM 2231 N N . LEU B 1 36 ? 7.516 -15.617 -17.047 1 98.5 36 LEU B N 1
ATOM 2232 C CA . LEU B 1 36 ? 7.801 -16.938 -17.609 1 98.5 36 LEU B CA 1
ATOM 2233 C C . LEU B 1 36 ? 9.25 -17.328 -17.344 1 98.5 36 LEU B C 1
ATOM 2235 O O . LEU B 1 36 ? 9.531 -18.5 -17.047 1 98.5 36 LEU B O 1
ATOM 2239 N N . ASP B 1 37 ? 10.125 -16.359 -17.438 1 98.25 37 ASP B N 1
ATOM 2240 C CA . ASP B 1 37 ? 11.531 -16.625 -17.156 1 98.25 37 ASP B CA 1
ATOM 2241 C C . ASP B 1 37 ? 11.703 -17.188 -15.742 1 98.25 37 ASP B C 1
ATOM 2243 O O . ASP B 1 37 ? 12.492 -18.109 -15.531 1 98.25 37 ASP B O 1
ATOM 2247 N N . LYS B 1 38 ? 11.016 -16.672 -14.82 1 97.81 38 LYS B N 1
ATOM 2248 C CA . LYS B 1 38 ? 11.102 -17.125 -13.43 1 97.81 38 LYS B CA 1
ATOM 2249 C C . LYS B 1 38 ? 10.57 -18.547 -13.281 1 97.81 38 LYS B C 1
ATOM 2251 O O . LYS B 1 38 ? 11.133 -19.344 -12.531 1 97.81 38 LYS B O 1
ATOM 2256 N N . LEU B 1 39 ? 9.5 -18.828 -13.938 1 98.44 39 LEU B N 1
ATOM 2257 C CA . LEU B 1 39 ? 8.922 -20.172 -13.852 1 98.44 39 LEU B CA 1
ATOM 2258 C C . LEU B 1 39 ? 9.828 -21.203 -14.516 1 98.44 39 LEU B C 1
ATOM 2260 O O . LEU B 1 39 ? 9.961 -22.312 -14.023 1 98.44 39 LEU B O 1
ATOM 2264 N N . VAL B 1 40 ? 10.43 -20.828 -15.609 1 98.38 40 VAL B N 1
ATOM 2265 C CA . VAL B 1 40 ? 11.367 -21.734 -16.281 1 98.38 40 VAL B CA 1
ATOM 2266 C C . VAL B 1 40 ? 12.562 -22 -15.367 1 98.38 40 VAL B C 1
ATOM 2268 O O . VAL B 1 40 ? 13.055 -23.125 -15.305 1 98.38 40 VAL B O 1
ATOM 2271 N N . ASP B 1 41 ? 12.977 -20.938 -14.719 1 97.56 41 ASP B N 1
ATOM 2272 C CA . ASP B 1 41 ? 14.055 -21.109 -13.742 1 97.56 41 ASP B CA 1
ATOM 2273 C C . ASP B 1 41 ? 13.648 -22.094 -12.648 1 97.56 41 ASP B C 1
ATOM 2275 O O . ASP B 1 41 ? 14.438 -22.969 -12.273 1 97.56 41 ASP B O 1
ATOM 2279 N N . LEU B 1 42 ? 12.484 -22.016 -12.117 1 97.88 42 LEU B N 1
ATOM 2280 C CA . LEU B 1 42 ? 11.984 -22.953 -11.109 1 97.88 42 LEU B CA 1
ATOM 2281 C C . LEU B 1 42 ? 11.977 -24.375 -11.648 1 97.88 42 LEU B C 1
ATOM 2283 O O . LEU B 1 42 ? 12.336 -25.312 -10.922 1 97.88 42 LEU B O 1
ATOM 2287 N N . LYS B 1 43 ? 11.578 -24.516 -12.836 1 98.12 43 LYS B N 1
ATOM 2288 C CA . LYS B 1 43 ? 11.555 -25.828 -13.469 1 98.12 43 LYS B CA 1
ATOM 2289 C C . LYS B 1 43 ? 12.961 -26.406 -13.602 1 98.12 43 LYS B C 1
ATOM 2291 O O . LYS B 1 43 ? 13.188 -27.578 -13.305 1 98.12 43 LYS B O 1
ATOM 2296 N N . SER B 1 44 ? 13.844 -25.531 -14.008 1 97.25 44 SER B N 1
ATOM 2297 C CA . SER B 1 44 ? 15.219 -25.984 -14.188 1 97.25 44 SER B CA 1
ATOM 2298 C C . SER B 1 44 ? 15.82 -26.453 -12.867 1 97.25 44 SER B C 1
ATOM 2300 O O . SER B 1 44 ? 16.719 -27.297 -12.852 1 97.25 44 SER B O 1
ATOM 2302 N N . LYS B 1 45 ? 15.289 -25.984 -11.789 1 96.88 45 LYS B N 1
ATOM 2303 C CA . LYS B 1 45 ? 15.758 -26.344 -10.453 1 96.88 45 LYS B CA 1
ATOM 2304 C C . LYS B 1 45 ? 14.984 -27.547 -9.898 1 96.88 45 LYS B C 1
ATOM 2306 O O . LYS B 1 45 ? 15.211 -27.969 -8.766 1 96.88 45 LYS B O 1
ATOM 2311 N N . GLY B 1 46 ? 14.039 -28 -10.617 1 96.5 46 GLY B N 1
ATOM 2312 C CA . GLY B 1 46 ? 13.281 -29.188 -10.234 1 96.5 46 GLY B CA 1
ATOM 2313 C C . GLY B 1 46 ? 12.156 -28.891 -9.258 1 96.5 46 GLY B C 1
ATOM 2314 O O . GLY B 1 46 ? 11.625 -29.797 -8.625 1 96.5 46 GLY B O 1
ATOM 2315 N N . LEU B 1 47 ? 11.812 -27.641 -9.188 1 97 47 LEU B N 1
ATOM 2316 C CA . LEU B 1 47 ? 10.805 -27.234 -8.211 1 97 47 LEU B CA 1
ATOM 2317 C C . LEU B 1 47 ? 9.398 -27.391 -8.781 1 97 47 LEU B C 1
ATOM 2319 O O . LEU B 1 47 ? 8.438 -27.594 -8.039 1 97 47 LEU B O 1
ATOM 2323 N N . ILE B 1 48 ? 9.297 -27.25 -10.055 1 97.94 48 ILE B N 1
ATOM 2324 C CA . ILE B 1 48 ? 8.039 -27.516 -10.734 1 97.94 48 ILE B CA 1
ATOM 2325 C C . ILE B 1 48 ? 8.281 -28.391 -11.961 1 97.94 48 ILE B C 1
ATOM 2327 O O . ILE B 1 48 ? 9.43 -28.578 -12.375 1 97.94 48 ILE B O 1
ATOM 2331 N N . HIS B 1 49 ? 7.215 -28.844 -12.547 1 97.81 49 HIS B N 1
ATOM 2332 C CA . HIS B 1 49 ? 7.355 -29.891 -13.555 1 97.81 49 HIS B CA 1
ATOM 2333 C C . HIS B 1 49 ? 7.062 -29.359 -14.953 1 97.81 49 HIS B C 1
ATOM 2335 O O . HIS B 1 49 ? 7.656 -29.812 -15.93 1 97.81 49 HIS B O 1
ATOM 2341 N N . HIS B 1 50 ? 6.145 -28.469 -15.031 1 97.75 50 HIS B N 1
ATOM 2342 C CA . HIS B 1 50 ? 5.762 -27.875 -16.312 1 97.75 50 HIS B CA 1
ATOM 2343 C C . HIS B 1 50 ? 5.582 -26.359 -16.188 1 97.75 50 HIS B C 1
ATOM 2345 O O . HIS B 1 50 ? 5.316 -25.859 -15.094 1 97.75 50 HIS B O 1
ATOM 2351 N N . VAL B 1 51 ? 5.816 -25.672 -17.281 1 98.62 51 VAL B N 1
ATOM 2352 C CA . VAL B 1 51 ? 5.496 -24.25 -17.406 1 98.62 51 VAL B CA 1
ATOM 2353 C C . VAL B 1 51 ? 4.516 -24.047 -18.562 1 98.62 51 VAL B C 1
ATOM 2355 O O . VAL B 1 51 ? 4.707 -24.594 -19.656 1 98.62 51 VAL B O 1
ATOM 2358 N N . VAL B 1 52 ? 3.477 -23.312 -18.312 1 98.12 52 VAL B N 1
ATOM 2359 C CA . VAL B 1 52 ? 2.473 -23.047 -19.344 1 98.12 52 VAL B CA 1
ATOM 2360 C C . VAL B 1 52 ? 2.35 -21.547 -19.594 1 98.12 52 VAL B C 1
ATOM 2362 O O . VAL B 1 52 ? 2.168 -20.781 -18.656 1 98.12 52 VAL B O 1
ATOM 2365 N N . ALA B 1 53 ? 2.512 -21.188 -20.812 1 98.19 53 ALA B N 1
ATOM 2366 C CA . ALA B 1 53 ? 2.221 -19.828 -21.297 1 98.19 53 ALA B CA 1
ATOM 2367 C C . ALA B 1 53 ? 0.909 -19.797 -22.078 1 98.19 53 ALA B C 1
ATOM 2369 O O . ALA B 1 53 ? 0.838 -20.281 -23.203 1 98.19 53 ALA B O 1
ATOM 2370 N N . SER B 1 54 ? -0.107 -19.219 -21.5 1 96.75 54 SER B N 1
ATOM 2371 C CA . SER B 1 54 ? -1.42 -19.188 -22.141 1 96.75 54 SER B CA 1
ATOM 2372 C C . SER B 1 54 ? -1.752 -17.781 -22.641 1 96.75 54 SER B C 1
ATOM 2374 O O . SER B 1 54 ? -1.762 -16.828 -21.875 1 96.75 54 SER B O 1
ATOM 2376 N N . THR B 1 55 ? -2.039 -17.656 -23.891 1 96.19 55 THR B N 1
ATOM 2377 C CA . THR B 1 55 ? -2.309 -16.344 -24.469 1 96.19 55 THR B CA 1
ATOM 2378 C C . THR B 1 55 ? -3.395 -16.453 -25.531 1 96.19 55 THR B C 1
ATOM 2380 O O . THR B 1 55 ? -3.73 -17.547 -26 1 96.19 55 THR B O 1
ATOM 2383 N N . ASP B 1 56 ? -3.98 -15.32 -25.797 1 93.75 56 ASP B N 1
ATOM 2384 C CA . ASP B 1 56 ? -4.957 -15.25 -26.875 1 93.75 56 ASP B CA 1
ATOM 2385 C C . ASP B 1 56 ? -4.34 -14.648 -28.141 1 93.75 56 ASP B C 1
ATOM 2387 O O . ASP B 1 56 ? -5.039 -14.422 -29.125 1 93.75 56 ASP B O 1
ATOM 2391 N N . SER B 1 57 ? -3.104 -14.367 -28.141 1 94.31 57 SER B N 1
ATOM 2392 C CA . SER B 1 57 ? -2.412 -13.711 -29.25 1 94.31 57 SER B CA 1
ATOM 2393 C C . SER B 1 57 ? -1.543 -14.695 -30.016 1 94.31 57 SER B C 1
ATOM 2395 O O . SER B 1 57 ? -0.601 -15.266 -29.469 1 94.31 57 SER B O 1
ATOM 2397 N N . ALA B 1 58 ? -1.848 -14.758 -31.297 1 95.12 58 ALA B N 1
ATOM 2398 C CA . ALA B 1 58 ? -1.025 -15.617 -32.156 1 95.12 58 ALA B CA 1
ATOM 2399 C C . ALA B 1 58 ? 0.414 -15.109 -32.219 1 95.12 58 ALA B C 1
ATOM 2401 O O . ALA B 1 58 ? 1.355 -15.906 -32.219 1 95.12 58 ALA B O 1
ATOM 2402 N N . GLU B 1 59 ? 0.496 -13.852 -32.219 1 96 59 GLU B N 1
ATOM 2403 C CA . GLU B 1 59 ? 1.818 -13.234 -32.219 1 96 59 GLU B CA 1
ATOM 2404 C C . GLU B 1 59 ? 2.613 -13.617 -30.969 1 96 59 GLU B C 1
ATOM 2406 O O . GLU B 1 59 ? 3.764 -14.047 -31.078 1 96 59 GLU B O 1
ATOM 2411 N N . TRP B 1 60 ? 2.029 -13.547 -29.828 1 96.56 60 TRP B N 1
ATOM 2412 C CA . TRP B 1 60 ? 2.715 -13.852 -28.578 1 96.56 60 TRP B CA 1
ATOM 2413 C C . TRP B 1 60 ? 2.938 -15.352 -28.422 1 96.56 60 TRP B C 1
ATOM 2415 O O . TRP B 1 60 ? 3.918 -15.781 -27.812 1 96.56 60 TRP B O 1
ATOM 2425 N N . GLN B 1 61 ? 2.035 -16.109 -29 1 96.44 61 GLN B N 1
ATOM 2426 C CA . GLN B 1 61 ? 2.254 -17.547 -29.047 1 96.44 61 GLN B CA 1
ATOM 2427 C C . GLN B 1 61 ? 3.564 -17.891 -29.734 1 96.44 61 GLN B C 1
ATOM 2429 O O . GLN B 1 61 ? 4.375 -18.656 -29.219 1 96.44 61 GLN B O 1
ATOM 2434 N N . GLU B 1 62 ? 3.721 -17.312 -30.922 1 97.31 62 GLU B N 1
ATOM 2435 C CA . GLU B 1 62 ? 4.91 -17.578 -31.719 1 97.31 62 GLU B CA 1
ATOM 2436 C C . GLU B 1 62 ? 6.172 -17.078 -31.016 1 97.31 62 GLU B C 1
ATOM 2438 O O . GLU B 1 62 ? 7.211 -17.75 -31.062 1 97.31 62 GLU B O 1
ATOM 2443 N N . GLU B 1 63 ? 6.082 -15.953 -30.438 1 97.25 63 GLU B N 1
ATOM 2444 C CA . GLU B 1 63 ? 7.215 -15.414 -29.703 1 97.25 63 GLU B CA 1
ATOM 2445 C C . GLU B 1 63 ? 7.621 -16.344 -28.562 1 97.25 63 GLU B C 1
ATOM 2447 O O . GLU B 1 63 ? 8.805 -16.625 -28.375 1 97.25 63 GLU B O 1
ATOM 2452 N N . CYS B 1 64 ? 6.668 -16.812 -27.828 1 97.88 64 CYS B N 1
ATOM 2453 C CA . CYS B 1 64 ? 6.938 -17.703 -26.719 1 97.88 64 CYS B CA 1
ATOM 2454 C C . CYS B 1 64 ? 7.566 -19.016 -27.188 1 97.88 64 CYS B C 1
ATOM 2456 O O . CYS B 1 64 ? 8.508 -19.516 -26.578 1 97.88 64 CYS B O 1
ATOM 2458 N N . ARG B 1 65 ? 7.051 -19.547 -28.266 1 97.62 65 ARG B N 1
ATOM 2459 C CA . ARG B 1 65 ? 7.617 -20.766 -28.828 1 97.62 65 ARG B CA 1
ATOM 2460 C C . ARG B 1 65 ? 9.078 -20.562 -29.203 1 97.62 65 ARG B C 1
ATOM 2462 O O . ARG B 1 65 ? 9.914 -21.453 -28.984 1 97.62 65 ARG B O 1
ATOM 2469 N N . GLY B 1 66 ? 9.32 -19.422 -29.797 1 97.81 66 GLY B N 1
ATOM 2470 C CA . GLY B 1 66 ? 10.688 -19.094 -30.188 1 97.81 66 GLY B CA 1
ATOM 2471 C C . GLY B 1 66 ? 11.633 -18.969 -29.016 1 97.81 66 GLY B C 1
ATOM 2472 O O . GLY B 1 66 ? 12.773 -19.422 -29.078 1 97.81 66 GLY B O 1
ATOM 2473 N N . ILE B 1 67 ? 11.227 -18.422 -27.953 1 97.56 67 ILE B N 1
ATOM 2474 C CA . ILE B 1 67 ? 12.07 -18.125 -26.797 1 97.56 67 ILE B CA 1
ATOM 2475 C C . ILE B 1 67 ? 12.25 -19.375 -25.938 1 97.56 67 ILE B C 1
ATOM 2477 O O . ILE B 1 67 ? 13.359 -19.672 -25.484 1 97.56 67 ILE B O 1
ATOM 2481 N N . TYR B 1 68 ? 11.172 -20.188 -25.75 1 98 68 TYR B N 1
ATOM 2482 C CA . TYR B 1 68 ? 11.195 -21.219 -24.703 1 98 68 TYR B CA 1
ATOM 2483 C C . TYR B 1 68 ? 11.258 -22.609 -25.312 1 98 68 TYR B C 1
ATOM 2485 O O . TYR B 1 68 ? 11.633 -23.562 -24.625 1 98 68 TYR B O 1
ATOM 2493 N N . GLY B 1 69 ? 10.859 -22.75 -26.562 1 96.25 69 GLY B N 1
ATOM 2494 C CA . GLY B 1 69 ? 10.828 -24.078 -27.156 1 96.25 69 GLY B CA 1
ATOM 2495 C C . GLY B 1 69 ? 10.062 -25.078 -26.328 1 96.25 69 GLY B C 1
ATOM 2496 O O . GLY B 1 69 ? 8.914 -24.844 -25.953 1 96.25 69 GLY B O 1
ATOM 2497 N N . ASP B 1 70 ? 10.812 -26.078 -25.906 1 95.25 70 ASP B N 1
ATOM 2498 C CA . ASP B 1 70 ? 10.172 -27.172 -25.172 1 95.25 70 ASP B CA 1
ATOM 2499 C C . ASP B 1 70 ? 10.164 -26.891 -23.672 1 95.25 70 ASP B C 1
ATOM 2501 O O . ASP B 1 70 ? 9.594 -27.672 -22.906 1 95.25 70 ASP B O 1
ATOM 2505 N N . GLU B 1 71 ? 10.695 -25.812 -23.297 1 97.5 71 GLU B N 1
ATOM 2506 C CA . GLU B 1 71 ? 10.758 -25.5 -21.875 1 97.5 71 GLU B CA 1
ATOM 2507 C C . GLU B 1 71 ? 9.391 -25.047 -21.344 1 97.5 71 GLU B C 1
ATOM 2509 O O . GLU B 1 71 ? 9.148 -25.078 -20.141 1 97.5 71 GLU B O 1
ATOM 2514 N N . ALA B 1 72 ? 8.562 -24.656 -22.234 1 98.06 72 ALA B N 1
ATOM 2515 C CA . ALA B 1 72 ? 7.215 -24.234 -21.859 1 98.06 72 ALA B CA 1
ATOM 2516 C C . ALA B 1 72 ? 6.18 -24.766 -22.844 1 98.06 72 ALA B C 1
ATOM 2518 O O . ALA B 1 72 ? 6.445 -24.875 -24.031 1 98.06 72 ALA B O 1
ATOM 2519 N N . ILE B 1 73 ? 5.066 -25.125 -22.312 1 98.12 73 ILE B N 1
ATOM 2520 C CA . ILE B 1 73 ? 3.91 -25.438 -23.141 1 98.12 73 ILE B CA 1
ATOM 2521 C C . ILE B 1 73 ? 3.16 -24.156 -23.5 1 98.12 73 ILE B C 1
ATOM 2523 O O . ILE B 1 73 ? 2.662 -23.453 -22.609 1 98.12 73 ILE B O 1
ATOM 2527 N N . VAL B 1 74 ? 3.141 -23.828 -24.75 1 97.75 74 VAL B N 1
ATOM 2528 C CA . VAL B 1 74 ? 2.438 -22.625 -25.188 1 97.75 74 VAL B CA 1
ATOM 2529 C C . VAL B 1 74 ? 0.995 -22.969 -25.547 1 97.75 74 VAL B C 1
ATOM 2531 O O . VAL B 1 74 ? 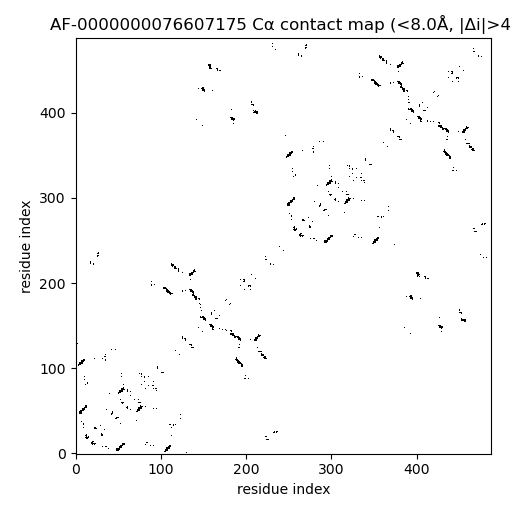0.75 -23.828 -26.406 1 97.75 74 VAL B O 1
ATOM 2534 N N . HIS B 1 75 ? 0.11 -22.375 -24.859 1 96.69 75 HIS B N 1
ATOM 2535 C CA . HIS B 1 75 ? -1.32 -22.609 -25.016 1 96.69 75 HIS B CA 1
ATOM 2536 C C . HIS B 1 75 ? -2.016 -21.406 -25.656 1 96.69 75 HIS B C 1
ATOM 2538 O O . HIS B 1 75 ? -1.969 -20.297 -25.109 1 96.69 75 HIS B O 1
ATOM 2544 N N . LEU B 1 76 ? -2.58 -21.641 -26.797 1 94.88 76 LEU B N 1
ATOM 2545 C CA . LEU B 1 76 ? -3.41 -20.625 -27.406 1 94.88 76 LEU B CA 1
ATOM 2546 C C . LEU B 1 76 ? -4.871 -20.781 -27 1 94.88 76 LEU B C 1
ATOM 2548 O O . LEU B 1 76 ? -5.496 -21.797 -27.297 1 94.88 76 LEU B O 1
ATOM 2552 N N . ARG B 1 77 ? -5.367 -19.734 -26.375 1 90.19 77 ARG B N 1
ATOM 2553 C CA . ARG B 1 77 ? -6.734 -19.766 -25.859 1 90.19 77 ARG B CA 1
ATOM 2554 C C . ARG B 1 77 ? -7.742 -19.781 -27 1 90.19 77 ARG B C 1
ATOM 2556 O O . ARG B 1 77 ? -7.5 -19.203 -28.062 1 90.19 77 ARG B O 1
ATOM 2563 N N . SER B 1 78 ? -8.836 -20.359 -26.672 1 84.62 78 SER B N 1
ATOM 2564 C CA . SER B 1 78 ? -9.945 -20.297 -27.609 1 84.62 78 SER B CA 1
ATOM 2565 C C . SER B 1 78 ? -10.57 -18.906 -27.641 1 84.62 78 SER B C 1
ATOM 2567 O O . SER B 1 78 ? -10.469 -18.156 -26.672 1 84.62 78 SER B O 1
ATOM 2569 N N . GLU B 1 79 ? -11.102 -18.578 -28.672 1 77.56 79 GLU B N 1
ATOM 2570 C CA . GLU B 1 79 ? -11.719 -17.266 -28.859 1 77.56 79 GLU B CA 1
ATOM 2571 C C . GLU B 1 79 ? -12.773 -17 -27.797 1 77.56 79 GLU B C 1
ATOM 2573 O O . GLU B 1 79 ? -12.93 -15.859 -27.344 1 77.56 79 GLU B O 1
ATOM 2578 N N . ALA B 1 80 ? -13.445 -18 -27.375 1 76.25 80 ALA B N 1
ATOM 2579 C CA . ALA B 1 80 ? -14.57 -17.906 -26.438 1 76.25 80 ALA B CA 1
ATOM 2580 C C . ALA B 1 80 ? -14.094 -17.438 -25.062 1 76.25 80 ALA B C 1
ATOM 2582 O O . ALA B 1 80 ? -14.875 -16.875 -24.281 1 76.25 80 ALA B O 1
ATOM 2583 N N . ILE B 1 81 ? -12.883 -17.625 -24.734 1 78 81 ILE B N 1
ATOM 2584 C CA . ILE B 1 81 ? -12.414 -17.328 -23.391 1 78 81 ILE B CA 1
ATOM 2585 C C . ILE B 1 81 ? -11.344 -16.234 -23.438 1 78 81 ILE B C 1
ATOM 2587 O O . ILE B 1 81 ? -10.391 -16.25 -22.656 1 78 81 ILE B O 1
ATOM 2591 N N . SER B 1 82 ? -11.406 -15.422 -24.375 1 72.12 82 SER B N 1
ATOM 2592 C CA . SER B 1 82 ? -10.414 -14.367 -24.531 1 72.12 82 SER B CA 1
ATOM 2593 C C . SER B 1 82 ? -10.977 -13.016 -24.109 1 72.12 82 SER B C 1
ATOM 2595 O O . SER B 1 82 ? -10.289 -11.992 -24.172 1 72.12 82 SER B O 1
ATOM 2597 N N . GLY B 1 83 ? -12.164 -13.008 -23.547 1 70.69 83 GLY B N 1
ATOM 2598 C CA . GLY B 1 83 ? -12.805 -11.75 -23.203 1 70.69 83 GLY B CA 1
ATOM 2599 C C . GLY B 1 83 ? -12.469 -11.266 -21.797 1 70.69 83 GLY B C 1
ATOM 2600 O O . GLY B 1 83 ? -11.797 -11.969 -21.047 1 70.69 83 GLY B O 1
ATOM 2601 N N . ASP B 1 84 ? -12.82 -10.008 -21.422 1 69.25 84 ASP B N 1
ATOM 2602 C CA . ASP B 1 84 ? -12.508 -9.305 -20.172 1 69.25 84 ASP B CA 1
ATOM 2603 C C . ASP B 1 84 ? -13.195 -9.977 -18.984 1 69.25 84 ASP B C 1
ATOM 2605 O O . ASP B 1 84 ? -12.797 -9.773 -17.828 1 69.25 84 ASP B O 1
ATOM 2609 N N . LEU B 1 85 ? -14.023 -10.852 -19.328 1 65.19 85 LEU B N 1
ATOM 2610 C CA . LEU B 1 85 ? -14.82 -11.422 -18.25 1 65.19 85 LEU B CA 1
ATOM 2611 C C . LEU B 1 85 ? -14.344 -12.82 -17.891 1 65.19 85 LEU B C 1
ATOM 2613 O O . LEU B 1 85 ? -14.852 -13.438 -16.953 1 65.19 85 LEU B O 1
ATOM 2617 N N . VAL B 1 86 ? -13.398 -13.219 -18.609 1 70.19 86 VAL B N 1
ATOM 2618 C CA . VAL B 1 86 ? -12.898 -14.57 -18.406 1 70.19 86 VAL B CA 1
ATOM 2619 C C . VAL B 1 86 ? -11.938 -14.594 -17.219 1 70.19 86 VAL B C 1
ATOM 2621 O O . VAL B 1 86 ? -11.016 -13.781 -17.141 1 70.19 86 VAL B O 1
ATOM 2624 N N . ASN B 1 87 ? -12.219 -15.516 -16.281 1 78.75 87 ASN B N 1
ATOM 2625 C CA . ASN B 1 87 ? -11.328 -15.625 -15.133 1 78.75 87 ASN B CA 1
ATOM 2626 C C . ASN B 1 87 ? -10.258 -16.688 -15.367 1 78.75 87 ASN B C 1
ATOM 2628 O O . ASN B 1 87 ? -10.312 -17.438 -16.344 1 78.75 87 ASN B O 1
ATOM 2632 N N . GLU B 1 88 ? -9.312 -16.719 -14.555 1 81.81 88 GLU B N 1
ATOM 2633 C CA . GLU B 1 88 ? -8.156 -17.609 -14.688 1 81.81 88 GLU B CA 1
ATOM 2634 C C . GLU B 1 88 ? -8.578 -19.078 -14.656 1 81.81 88 GLU B C 1
ATOM 2636 O O . GLU B 1 88 ? -7.965 -19.922 -15.32 1 81.81 88 GLU B O 1
ATOM 2641 N N . GLY B 1 89 ? -9.617 -19.344 -13.938 1 83.69 89 GLY B N 1
ATOM 2642 C CA . GLY B 1 89 ? -10.117 -20.703 -13.875 1 83.69 89 GLY B CA 1
ATOM 2643 C C . GLY B 1 89 ? -10.578 -21.234 -15.219 1 83.69 89 GLY B C 1
ATOM 2644 O O . GLY B 1 89 ? -10.297 -22.375 -15.57 1 83.69 89 GLY B O 1
ATOM 2645 N N . GLU B 1 90 ? -11.211 -20.391 -15.906 1 85 90 GLU B N 1
ATOM 2646 C CA . GLU B 1 90 ? -11.695 -20.781 -17.234 1 85 90 GLU B CA 1
ATOM 2647 C C . GLU B 1 90 ? -10.539 -21.016 -18.188 1 85 90 GLU B C 1
ATOM 2649 O O . GLU B 1 90 ? -10.602 -21.922 -19.031 1 85 90 GLU B O 1
ATOM 2654 N N . VAL B 1 91 ? -9.531 -20.266 -18.062 1 90.12 91 VAL B N 1
ATOM 2655 C CA . VAL B 1 91 ? -8.359 -20.422 -18.922 1 90.12 91 VAL B CA 1
ATOM 2656 C C . VAL B 1 91 ? -7.664 -21.734 -18.609 1 90.12 91 VAL B C 1
ATOM 2658 O O . VAL B 1 91 ? -7.254 -22.453 -19.531 1 90.12 91 VAL B O 1
ATOM 2661 N N . ILE B 1 92 ? -7.566 -22.031 -17.391 1 90.81 92 ILE B N 1
ATOM 2662 C CA . ILE B 1 92 ? -6.934 -23.281 -16.953 1 90.81 92 ILE B CA 1
ATOM 2663 C C . ILE B 1 92 ? -7.738 -24.469 -17.453 1 90.81 92 ILE B C 1
ATOM 2665 O O . ILE B 1 92 ? -7.172 -25.453 -17.953 1 90.81 92 ILE B O 1
ATOM 2669 N N . LEU B 1 93 ? -9.031 -24.328 -17.406 1 88 93 LEU B N 1
ATOM 2670 C CA . LEU B 1 93 ? -9.891 -25.391 -17.906 1 88 93 LEU B CA 1
ATOM 2671 C C . LEU B 1 93 ? -9.695 -25.609 -19.406 1 88 93 LEU B C 1
ATOM 2673 O O . LEU B 1 93 ? -9.68 -26.734 -19.875 1 88 93 LEU B O 1
ATOM 2677 N N . ASP B 1 94 ? -9.625 -24.531 -20.062 1 91.12 94 ASP B N 1
ATOM 2678 C CA . ASP B 1 94 ? -9.391 -24.609 -21.5 1 91.12 94 ASP B CA 1
ATOM 2679 C C . ASP B 1 94 ? -8.078 -25.312 -21.812 1 91.12 94 ASP B C 1
ATOM 2681 O O . ASP B 1 94 ? -8 -26.125 -22.75 1 91.12 94 ASP B O 1
ATOM 2685 N N . PHE B 1 95 ? -7.121 -24.984 -21.047 1 92.69 95 PHE B N 1
ATOM 2686 C CA . PHE B 1 95 ? -5.824 -25.641 -21.203 1 92.69 95 PHE B CA 1
ATOM 2687 C C . PHE B 1 95 ? -5.941 -27.141 -20.984 1 92.69 95 PHE B C 1
ATOM 2689 O O . PHE B 1 95 ? -5.406 -27.938 -21.766 1 92.69 95 PHE B O 1
ATOM 2696 N N . PHE B 1 96 ? -6.691 -27.562 -20.016 1 91.5 96 PHE B N 1
ATOM 2697 C CA . PHE B 1 96 ? -6.805 -28.969 -19.672 1 91.5 96 PHE B CA 1
ATOM 2698 C C . PHE B 1 96 ? -7.598 -29.734 -20.719 1 91.5 96 PHE B C 1
ATOM 2700 O O . PHE B 1 96 ? -7.445 -30.953 -20.859 1 91.5 96 PHE B O 1
ATOM 2707 N N . LYS B 1 97 ? -8.438 -29.031 -21.406 1 90.69 97 LYS B N 1
ATOM 2708 C CA . LYS B 1 97 ? -9.117 -29.672 -22.531 1 90.69 97 LYS B CA 1
ATOM 2709 C C . LYS B 1 97 ? -8.125 -30.125 -23.594 1 90.69 97 LYS B C 1
ATOM 2711 O O . LYS B 1 97 ? -8.328 -31.156 -24.25 1 90.69 97 LYS B O 1
ATOM 2716 N N . GLN B 1 98 ? -7.121 -29.328 -23.734 1 92 98 GLN B N 1
ATOM 2717 C CA . GLN B 1 98 ? -6.105 -29.625 -24.734 1 92 98 GLN B CA 1
ATOM 2718 C C . GLN B 1 98 ? -5.039 -30.562 -24.172 1 92 98 GLN B C 1
ATOM 2720 O O . GLN B 1 98 ? -4.375 -31.281 -24.922 1 92 98 GLN B O 1
ATOM 2725 N N . GLU B 1 99 ? -4.832 -30.516 -22.875 1 93.81 99 GLU B N 1
ATOM 2726 C CA . GLU B 1 99 ? -3.85 -31.359 -22.188 1 93.81 99 GLU B CA 1
ATOM 2727 C C . GLU B 1 99 ? -4.484 -32.125 -21.031 1 93.81 99 GLU B C 1
ATOM 2729 O O . GLU B 1 99 ? -4.094 -31.953 -19.875 1 93.81 99 GLU B O 1
ATOM 2734 N N . PRO B 1 100 ? -5.312 -33.094 -21.344 1 91.75 100 PRO B N 1
ATOM 2735 C CA . PRO B 1 100 ? -6.078 -33.781 -20.297 1 91.75 100 PRO B CA 1
ATOM 2736 C C . PRO B 1 100 ? -5.195 -34.625 -19.359 1 91.75 100 PRO B C 1
ATOM 2738 O O . PRO B 1 100 ? -5.547 -34.812 -18.203 1 91.75 100 PRO B O 1
ATOM 2741 N N . GLN B 1 101 ? -4.066 -35.062 -19.75 1 91.81 101 GLN B N 1
ATOM 2742 C CA . GLN B 1 101 ? -3.176 -35.875 -18.938 1 91.81 101 GLN B CA 1
ATOM 2743 C C . GLN B 1 101 ? -2.604 -35.062 -17.766 1 91.81 101 GLN B C 1
ATOM 2745 O O . GLN B 1 101 ? -2.088 -35.656 -16.797 1 91.81 101 GLN B O 1
ATOM 2750 N N . LEU B 1 102 ? -2.76 -33.781 -17.859 1 92.69 102 LEU B N 1
ATOM 2751 C CA . LEU B 1 102 ? -2.182 -32.906 -16.828 1 92.69 102 LEU B CA 1
ATOM 2752 C C . LEU B 1 102 ? -3.256 -32.438 -15.867 1 92.69 102 LEU B C 1
ATOM 2754 O O . LEU B 1 102 ? -2.973 -31.625 -14.961 1 92.69 102 LEU B O 1
ATOM 2758 N N . GLN B 1 103 ? -4.453 -32.875 -15.914 1 89.31 103 GLN B N 1
ATOM 2759 C CA . GLN B 1 103 ? -5.609 -32.344 -15.195 1 89.31 103 GLN B CA 1
ATOM 2760 C C . GLN B 1 103 ? -5.488 -32.594 -13.695 1 89.31 103 GLN B C 1
ATOM 2762 O O . GLN B 1 103 ? -6.172 -31.938 -12.898 1 89.31 103 GLN B O 1
ATOM 2767 N N . ARG B 1 104 ? -4.676 -33.469 -13.242 1 88.38 104 ARG B N 1
ATOM 2768 C CA . ARG B 1 104 ? -4.531 -33.781 -11.828 1 88.38 104 ARG B CA 1
ATOM 2769 C C . ARG B 1 104 ? -3.371 -33.031 -11.203 1 88.38 104 ARG B C 1
ATOM 2771 O O . ARG B 1 104 ? -3.09 -33.156 -10.016 1 88.38 104 ARG B O 1
ATOM 2778 N N . SER B 1 105 ? -2.771 -32.188 -11.992 1 93 105 SER B N 1
ATOM 2779 C CA . SER B 1 105 ? -1.621 -31.438 -11.516 1 93 105 SER B CA 1
ATOM 2780 C C . SER B 1 105 ? -2.055 -30.297 -10.609 1 93 105 SER B C 1
ATOM 2782 O O . SER B 1 105 ? -3.225 -29.906 -10.609 1 93 105 SER B O 1
ATOM 2784 N N . ALA B 1 106 ? -1.12 -29.875 -9.773 1 94 106 ALA B N 1
ATOM 2785 C CA . ALA B 1 106 ? -1.273 -28.594 -9.078 1 94 106 ALA B CA 1
ATOM 2786 C C . ALA B 1 106 ? -0.901 -27.422 -9.984 1 94 106 ALA B C 1
ATOM 2788 O O . ALA B 1 106 ? -0.02 -27.547 -10.836 1 94 106 ALA B O 1
ATOM 2789 N N . ILE B 1 107 ? -1.613 -26.344 -9.766 1 95.06 107 ILE B N 1
ATOM 2790 C CA . ILE B 1 107 ? -1.38 -25.156 -10.586 1 95.06 107 ILE B CA 1
ATOM 2791 C C . ILE B 1 107 ? -0.764 -24.047 -9.742 1 95.06 107 ILE B C 1
ATOM 2793 O O . ILE B 1 107 ? -1.374 -23.594 -8.773 1 95.06 107 ILE B O 1
ATOM 2797 N N . LEU B 1 108 ? 0.446 -23.688 -10.016 1 96.81 108 LEU B N 1
ATOM 2798 C CA . LEU B 1 108 ? 1.023 -22.438 -9.547 1 96.81 108 LEU B CA 1
ATOM 2799 C C . LEU B 1 108 ? 0.696 -21.297 -10.492 1 96.81 108 LEU B C 1
ATOM 2801 O O . LEU B 1 108 ? 1.363 -21.125 -11.516 1 96.81 108 LEU B O 1
ATOM 2805 N N . LEU B 1 109 ? -0.338 -20.594 -10.133 1 96 109 LEU B N 1
ATOM 2806 C CA . LEU B 1 109 ? -0.776 -19.469 -10.953 1 96 109 LEU B CA 1
ATOM 2807 C C . LEU B 1 109 ? 0.001 -18.203 -10.594 1 96 109 LEU B C 1
ATOM 2809 O O . LEU B 1 109 ? 0.063 -17.812 -9.43 1 96 109 LEU B O 1
ATOM 2813 N N . VAL B 1 110 ? 0.635 -17.594 -11.594 1 97.38 110 VAL B N 1
ATOM 2814 C CA . VAL B 1 110 ? 1.409 -16.375 -11.375 1 97.38 110 VAL B CA 1
ATOM 2815 C C . VAL B 1 110 ? 0.93 -15.273 -12.328 1 97.38 110 VAL B C 1
ATOM 2817 O O . VAL B 1 110 ? 0.828 -15.5 -13.539 1 97.38 110 VAL B O 1
ATOM 2820 N N . LEU B 1 111 ? 0.628 -14.141 -11.789 1 96.19 111 LEU B N 1
ATOM 2821 C CA . LEU B 1 111 ? 0.161 -13.031 -12.609 1 96.19 111 LEU B CA 1
ATOM 2822 C C . LEU B 1 111 ? 1.336 -12.227 -13.164 1 96.19 111 LEU B C 1
ATOM 2824 O O . LEU B 1 111 ? 2.266 -11.891 -12.422 1 96.19 111 LEU B O 1
ATOM 2828 N N . CYS B 1 112 ? 1.291 -11.883 -14.43 1 95 112 CYS B N 1
ATOM 2829 C CA . CYS B 1 112 ? 2.395 -11.188 -15.086 1 95 112 CYS B CA 1
ATOM 2830 C C . CYS B 1 112 ? 2.387 -9.703 -14.742 1 95 112 CYS B C 1
ATOM 2832 O O . CYS B 1 112 ? 3.371 -9 -14.977 1 95 112 CYS B O 1
ATOM 2834 N N . THR B 1 113 ? 1.292 -9.242 -14.18 1 95.19 113 THR B N 1
ATOM 2835 C CA . THR B 1 113 ? 1.189 -7.812 -13.891 1 95.19 113 THR B CA 1
ATOM 2836 C C . THR B 1 113 ? 1.986 -7.457 -12.641 1 95.19 113 THR B C 1
ATOM 2838 O O . THR B 1 113 ? 2.121 -6.277 -12.297 1 95.19 113 THR B O 1
ATOM 2841 N N . TYR B 1 114 ? 2.52 -8.477 -12.008 1 95.81 114 TYR B N 1
ATOM 2842 C CA . TYR B 1 114 ? 3.43 -8.273 -10.891 1 95.81 114 TYR B CA 1
ATOM 2843 C C . TYR B 1 114 ? 4.863 -8.609 -11.281 1 95.81 114 TYR B C 1
ATOM 2845 O O . TYR B 1 114 ? 5.402 -9.641 -10.883 1 95.81 114 TYR B O 1
ATOM 2853 N N . PRO B 1 115 ? 5.539 -7.676 -11.883 1 95.69 115 PRO B N 1
ATOM 2854 C CA . PRO B 1 115 ? 6.801 -8.008 -12.555 1 95.69 115 PRO B CA 1
ATOM 2855 C C . PRO B 1 115 ? 7.961 -8.18 -11.57 1 95.69 115 PRO B C 1
ATOM 2857 O O . PRO B 1 115 ? 9.016 -8.703 -11.945 1 95.69 115 PRO B O 1
ATOM 2860 N N . PHE B 1 116 ? 7.816 -7.844 -10.328 1 94.62 116 PHE B N 1
ATOM 2861 C CA . PHE B 1 116 ? 8.977 -7.828 -9.438 1 94.62 116 PHE B CA 1
ATOM 2862 C C . PHE B 1 116 ? 8.891 -8.953 -8.422 1 94.62 116 PHE B C 1
ATOM 2864 O O . PHE B 1 116 ? 9.516 -8.891 -7.359 1 94.62 116 PHE B O 1
ATOM 2871 N N . LEU B 1 117 ? 8.094 -9.977 -8.734 1 95.38 117 LEU B N 1
ATOM 2872 C CA . LEU B 1 117 ? 8.07 -11.156 -7.883 1 95.38 117 LEU B CA 1
ATOM 2873 C C . LEU B 1 117 ? 9.453 -11.789 -7.785 1 95.38 117 LEU B C 1
ATOM 2875 O O . LEU B 1 117 ? 10.133 -11.953 -8.797 1 95.38 117 LEU B O 1
ATOM 2879 N N . LYS B 1 118 ? 9.828 -12.102 -6.562 1 93.81 118 LYS B N 1
ATOM 2880 C CA . LYS B 1 118 ? 11.102 -12.781 -6.352 1 93.81 118 LYS B CA 1
ATOM 2881 C C . LYS B 1 118 ? 10.969 -14.281 -6.59 1 93.81 118 LYS B C 1
ATOM 2883 O O . LYS B 1 118 ? 9.953 -14.883 -6.25 1 93.81 118 LYS B O 1
ATOM 2888 N N . THR B 1 119 ? 12.023 -14.867 -7.16 1 95 119 THR B N 1
ATOM 2889 C CA . THR B 1 119 ? 12.039 -16.312 -7.34 1 95 119 THR B CA 1
ATOM 2890 C C . THR B 1 119 ? 11.977 -17.031 -5.988 1 95 119 THR B C 1
ATOM 2892 O O . THR B 1 119 ? 11.367 -18.094 -5.871 1 95 119 THR B O 1
ATOM 2895 N N . GLU B 1 120 ? 12.5 -16.422 -5 1 95.75 120 GLU B N 1
ATOM 2896 C CA . GLU B 1 120 ? 12.531 -16.984 -3.652 1 95.75 120 GLU B CA 1
ATOM 2897 C C . GLU B 1 120 ? 11.117 -17.203 -3.113 1 95.75 120 GLU B C 1
ATOM 2899 O O . GLU B 1 120 ? 10.836 -18.219 -2.48 1 95.75 120 GLU B O 1
ATOM 2904 N N . VAL B 1 121 ? 10.281 -16.25 -3.387 1 96.69 121 VAL B N 1
ATOM 2905 C CA . VAL B 1 121 ? 8.922 -16.375 -2.865 1 96.69 121 VAL B CA 1
ATOM 2906 C C . VAL B 1 121 ? 8.18 -17.469 -3.613 1 96.69 121 VAL B C 1
ATOM 2908 O O . VAL B 1 121 ? 7.344 -18.172 -3.033 1 96.69 121 VAL B O 1
ATOM 2911 N N . LEU B 1 122 ? 8.477 -17.641 -4.887 1 97.69 122 LEU B N 1
ATOM 2912 C CA . LEU B 1 122 ? 7.879 -18.719 -5.664 1 97.69 122 LEU B CA 1
ATOM 2913 C C . LEU B 1 122 ? 8.383 -20.078 -5.188 1 97.69 122 LEU B C 1
ATOM 2915 O O . LEU B 1 122 ? 7.617 -21.047 -5.141 1 97.69 122 LEU B O 1
ATOM 2919 N N . THR B 1 123 ? 9.633 -20.109 -4.832 1 97.69 123 THR B N 1
ATOM 2920 C CA . THR B 1 123 ? 10.195 -21.328 -4.246 1 97.69 123 THR B CA 1
ATOM 2921 C C . THR B 1 123 ? 9.5 -21.672 -2.936 1 97.69 123 THR B C 1
ATOM 2923 O O . THR B 1 123 ? 9.117 -22.812 -2.713 1 97.69 123 THR B O 1
ATOM 2926 N N . GLU B 1 124 ? 9.289 -20.688 -2.137 1 97.62 12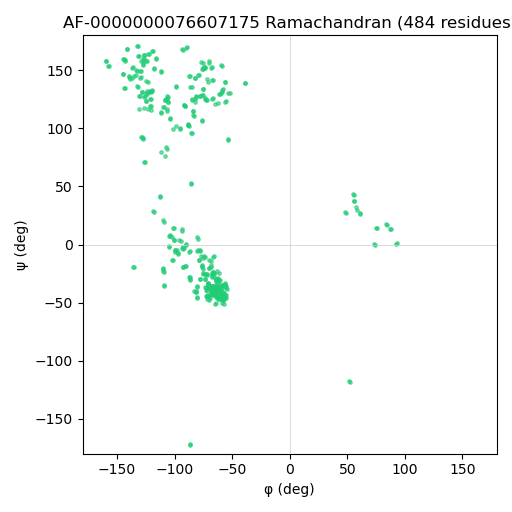4 GLU B N 1
ATOM 2927 C CA . GLU B 1 124 ? 8.688 -20.875 -0.82 1 97.62 124 GLU B CA 1
ATOM 2928 C C . GLU B 1 124 ? 7.262 -21.422 -0.937 1 97.62 124 GLU B C 1
ATOM 2930 O O . GLU B 1 124 ? 6.852 -22.281 -0.154 1 97.62 124 GLU B O 1
ATOM 2935 N N . ILE B 1 125 ? 6.523 -20.922 -1.881 1 97.56 125 ILE B N 1
ATOM 2936 C CA . ILE B 1 125 ? 5.129 -21.344 -1.969 1 97.56 125 ILE B CA 1
ATOM 2937 C C . ILE B 1 125 ? 5.062 -22.797 -2.457 1 97.56 125 ILE B C 1
ATOM 2939 O O . ILE B 1 125 ? 4.184 -23.562 -2.045 1 97.56 125 ILE B O 1
ATOM 2943 N N . VAL B 1 126 ? 5.914 -23.203 -3.348 1 97.5 126 VAL B N 1
ATOM 2944 C CA . VAL B 1 126 ? 5.973 -24.578 -3.826 1 97.5 126 VAL B CA 1
ATOM 2945 C C . VAL B 1 126 ? 6.328 -25.516 -2.67 1 97.5 126 VAL B C 1
ATOM 2947 O O . VAL B 1 126 ? 5.684 -26.547 -2.484 1 97.5 126 VAL B O 1
ATOM 2950 N N . GLU B 1 127 ? 7.301 -25.078 -1.914 1 97.19 127 GLU B N 1
ATOM 2951 C CA . GLU B 1 127 ? 7.707 -25.875 -0.758 1 97.19 127 GLU B CA 1
ATOM 2952 C C . GLU B 1 127 ? 6.566 -26 0.249 1 97.19 127 GLU B C 1
ATOM 2954 O O . GLU B 1 127 ? 6.336 -27.078 0.794 1 97.19 127 GLU B O 1
ATOM 2959 N N . LYS B 1 128 ? 5.961 -24.906 0.496 1 96.31 128 LYS B N 1
ATOM 2960 C CA . LYS B 1 128 ? 4.832 -24.922 1.423 1 96.31 128 LYS B CA 1
ATOM 2961 C C . LYS B 1 128 ? 3.732 -25.859 0.928 1 96.31 128 LYS B C 1
ATOM 2963 O O . LYS B 1 128 ? 3.191 -26.656 1.699 1 96.31 128 LYS B O 1
ATOM 2968 N N . TYR B 1 129 ? 3.408 -25.766 -0.295 1 95 129 TYR B N 1
ATOM 2969 C CA . TYR B 1 129 ? 2.395 -26.625 -0.889 1 95 129 TYR B CA 1
ATOM 2970 C C . TYR B 1 129 ? 2.76 -28.094 -0.713 1 95 129 TYR B C 1
ATOM 2972 O O . TYR B 1 129 ? 1.909 -28.906 -0.357 1 95 129 TYR B O 1
ATOM 2980 N N . ASN B 1 130 ? 3.98 -28.422 -0.928 1 94.81 130 ASN B N 1
ATOM 2981 C CA . ASN B 1 130 ? 4.441 -29.797 -0.808 1 94.81 130 ASN B CA 1
ATOM 2982 C C . ASN B 1 130 ? 4.328 -30.297 0.627 1 94.81 130 ASN B C 1
ATOM 2984 O O . ASN B 1 130 ? 4.125 -31.5 0.855 1 94.81 130 ASN B O 1
ATOM 2988 N N . SER B 1 131 ? 4.434 -29.422 1.508 1 94.19 131 SER B N 1
ATOM 2989 C CA . SER B 1 131 ? 4.387 -29.781 2.922 1 94.19 131 SER B CA 1
ATOM 2990 C C . SER B 1 131 ? 2.951 -29.969 3.398 1 94.19 131 SER B C 1
ATOM 2992 O O . SER B 1 131 ? 2.668 -30.859 4.203 1 94.19 131 SER B O 1
ATOM 2994 N N . VAL B 1 132 ? 2.012 -29.156 2.881 1 91.75 132 VAL B N 1
ATOM 2995 C CA . VAL B 1 132 ? 0.683 -29.125 3.484 1 91.75 132 VAL B CA 1
ATOM 2996 C C . VAL B 1 132 ? -0.326 -29.781 2.541 1 91.75 132 VAL B C 1
ATOM 2998 O O . VAL B 1 132 ? -1.426 -30.141 2.959 1 91.75 132 VAL B O 1
ATOM 3001 N N . CYS B 1 133 ? -0.04 -29.828 1.271 1 89 133 CYS B N 1
ATOM 3002 C CA . CYS B 1 133 ? -0.9 -30.391 0.241 1 89 133 CYS B CA 1
ATOM 3003 C C . CYS B 1 133 ? -2.283 -29.75 0.266 1 89 133 CYS B C 1
ATOM 3005 O O . CYS B 1 133 ? -3.297 -30.453 0.24 1 89 133 CYS B O 1
ATOM 3007 N N . ALA B 1 134 ? -2.283 -28.5 0.403 1 89.75 134 ALA B N 1
ATOM 3008 C CA . ALA B 1 134 ? -3.477 -27.656 0.414 1 89.75 134 ALA B CA 1
ATOM 3009 C C . ALA B 1 134 ? -3.229 -26.344 -0.328 1 89.75 134 ALA B C 1
ATOM 3011 O O . ALA B 1 134 ? -2.094 -26.047 -0.699 1 89.75 134 ALA B O 1
ATOM 3012 N N . ASN B 1 135 ? -4.32 -25.609 -0.599 1 90.75 135 ASN B N 1
ATOM 3013 C CA . ASN B 1 135 ? -4.195 -24.328 -1.292 1 90.75 135 ASN B CA 1
ATOM 3014 C C . ASN B 1 135 ? -3.311 -23.359 -0.518 1 90.75 135 ASN B C 1
ATOM 3016 O O . ASN B 1 135 ? -3.441 -23.219 0.7 1 90.75 135 ASN B O 1
ATOM 3020 N N . VAL B 1 136 ? -2.4 -22.781 -1.22 1 94.62 136 VAL B N 1
ATOM 3021 C CA . VAL B 1 136 ? -1.507 -21.797 -0.613 1 94.62 136 VAL B CA 1
ATOM 3022 C C . VAL B 1 136 ? -1.575 -20.484 -1.391 1 94.62 136 VAL B C 1
ATOM 3024 O O . VAL B 1 136 ? -1.442 -20.484 -2.617 1 94.62 136 VAL B O 1
ATOM 3027 N N . TYR B 1 137 ? -1.767 -19.422 -0.673 1 94.31 137 TYR B N 1
ATOM 3028 C CA . TYR B 1 137 ? -1.883 -18.109 -1.271 1 94.31 137 TYR B CA 1
ATOM 3029 C C . TYR B 1 137 ? -0.689 -17.234 -0.902 1 94.31 137 TYR B C 1
ATOM 3031 O O . TYR B 1 137 ? -0.103 -17.391 0.171 1 94.31 137 TYR B O 1
ATOM 3039 N N . ALA B 1 138 ? -0.394 -16.359 -1.861 1 96.12 138 ALA B N 1
ATOM 3040 C CA . ALA B 1 138 ? 0.522 -15.289 -1.509 1 96.12 138 ALA B CA 1
ATOM 3041 C C . ALA B 1 138 ? -0.164 -14.25 -0.62 1 96.12 138 ALA B C 1
ATOM 3043 O O . ALA B 1 138 ? -1.232 -13.742 -0.962 1 96.12 138 ALA B O 1
ATOM 3044 N N . ILE B 1 139 ? 0.456 -14 0.515 1 95.19 139 ILE B N 1
ATOM 3045 C CA . ILE B 1 139 ? -0.142 -13.031 1.42 1 95.19 139 ILE B CA 1
ATOM 3046 C C . ILE B 1 139 ? 0.891 -11.969 1.792 1 95.19 139 ILE B C 1
ATOM 3048 O O . ILE B 1 139 ? 2.092 -12.164 1.59 1 95.19 139 ILE B O 1
ATOM 3052 N N . LYS B 1 140 ? 0.396 -10.852 2.244 1 93.56 140 LYS B N 1
ATOM 3053 C CA . LYS B 1 140 ? 1.199 -9.75 2.775 1 93.56 140 LYS B CA 1
ATOM 3054 C C . LYS B 1 140 ? 0.542 -9.133 4.004 1 93.56 140 LYS B C 1
ATOM 3056 O O . LYS B 1 140 ? -0.687 -9.094 4.105 1 93.56 140 LYS B O 1
ATOM 3061 N N . GLU B 1 141 ? 1.397 -8.75 4.895 1 91 141 GLU B N 1
ATOM 3062 C CA . GLU B 1 141 ? 0.868 -8.055 6.062 1 91 141 GLU B CA 1
ATOM 3063 C C . GLU B 1 141 ? 0.155 -6.77 5.66 1 91 141 GLU B C 1
ATOM 3065 O O . GLU B 1 141 ? 0.662 -6.004 4.84 1 91 141 GLU B O 1
ATOM 3070 N N . ALA B 1 142 ? -1.042 -6.652 6.16 1 89.62 142 ALA B N 1
ATOM 3071 C CA . ALA B 1 142 ? -1.81 -5.441 5.887 1 89.62 142 ALA B CA 1
ATOM 3072 C C . ALA B 1 142 ? -1.234 -4.246 6.641 1 89.62 142 ALA B C 1
ATOM 3074 O O . ALA B 1 142 ? -0.808 -4.375 7.789 1 89.62 142 ALA B O 1
ATOM 3075 N N . HIS B 1 143 ? -1.219 -3.094 5.938 1 81.62 143 HIS B N 1
ATOM 3076 C CA . HIS B 1 143 ? -0.719 -1.885 6.582 1 81.62 143 HIS B CA 1
ATOM 3077 C C . HIS B 1 143 ? -1.645 -1.438 7.711 1 81.62 143 HIS B C 1
ATOM 3079 O O . HIS B 1 143 ? -1.186 -0.895 8.719 1 81.62 143 HIS B O 1
ATOM 3085 N N . HIS B 1 144 ? -2.885 -1.634 7.445 1 85.44 144 HIS B N 1
ATOM 3086 C CA . HIS B 1 144 ? -3.869 -1.229 8.438 1 85.44 144 HIS B CA 1
ATOM 3087 C C . HIS B 1 144 ? -4.75 -2.402 8.852 1 85.44 144 HIS B C 1
ATOM 3089 O O . HIS B 1 144 ? -5.219 -3.164 8.008 1 85.44 144 HIS B O 1
ATOM 3095 N N . MET B 1 145 ? -4.973 -2.404 10.078 1 86.25 145 MET B N 1
ATOM 3096 C CA . MET B 1 145 ? -5.855 -3.439 10.617 1 86.25 145 MET B CA 1
ATOM 3097 C C . MET B 1 145 ? -7.312 -3.146 10.266 1 86.25 145 MET B C 1
ATOM 3099 O O . MET B 1 145 ? -7.699 -1.985 10.117 1 86.25 145 MET B O 1
ATOM 3103 N N . PRO B 1 146 ? -8.109 -4.215 10.18 1 85.88 146 PRO B N 1
ATOM 3104 C CA . PRO B 1 146 ? -9.508 -4.035 9.781 1 85.88 146 PRO B CA 1
ATOM 3105 C C . PRO B 1 146 ? -10.242 -3.037 10.672 1 85.88 146 PRO B C 1
ATOM 3107 O O . PRO B 1 146 ? -11.039 -2.236 10.18 1 85.88 146 PRO B O 1
ATOM 3110 N N . GLN B 1 147 ? -9.953 -3.055 11.938 1 83.81 147 GLN B N 1
ATOM 3111 C CA . GLN B 1 147 ? -10.703 -2.229 12.875 1 83.81 147 GLN B CA 1
ATOM 3112 C C . GLN B 1 147 ? -10.305 -0.76 12.758 1 83.81 147 GLN B C 1
ATOM 3114 O O . GLN B 1 147 ? -10.969 0.116 13.312 1 83.81 147 GLN B O 1
ATOM 3119 N N . LYS B 1 148 ? -9.273 -0.492 12.039 1 87 148 LYS B N 1
ATOM 3120 C CA . LYS B 1 148 ? -8.812 0.884 11.875 1 87 148 LYS B CA 1
ATOM 3121 C C . LYS B 1 148 ? -9.336 1.489 10.578 1 87 148 LYS B C 1
ATOM 3123 O O . LYS B 1 148 ? -9.156 2.684 10.328 1 87 148 LYS B O 1
ATOM 3128 N N . LEU B 1 149 ? -9.93 0.659 9.797 1 90.69 149 LEU B N 1
ATOM 3129 C CA . LEU B 1 149 ? -10.461 1.147 8.531 1 90.69 149 LEU B CA 1
ATOM 3130 C C . LEU B 1 149 ? -11.758 1.928 8.75 1 90.69 149 LEU B C 1
ATOM 3132 O O . LEU B 1 149 ? -12.469 1.696 9.734 1 90.69 149 LEU B O 1
ATOM 3136 N N . LEU B 1 150 ? -11.945 2.857 7.84 1 91.75 150 LEU B N 1
ATOM 3137 C CA . LEU B 1 150 ? -13 3.85 8 1 91.75 150 LEU B CA 1
ATOM 3138 C C . LEU B 1 150 ? -13.938 3.848 6.801 1 91.75 150 LEU B C 1
ATOM 3140 O O . LEU B 1 150 ? -13.602 3.295 5.75 1 91.75 150 LEU B O 1
ATOM 3144 N N . ARG B 1 151 ? -15.141 4.348 7.016 1 91.12 151 ARG B N 1
ATOM 3145 C CA . ARG B 1 151 ? -16.109 4.637 5.961 1 91.12 151 ARG B CA 1
ATOM 3146 C C . ARG B 1 151 ? -16.688 6.039 6.117 1 91.12 151 ARG B C 1
ATOM 3148 O O . ARG B 1 151 ? -16.469 6.695 7.137 1 91.12 151 ARG B O 1
ATOM 3155 N N . LEU B 1 152 ? -17.266 6.527 5.094 1 89.69 152 LEU B N 1
ATOM 3156 C CA . LEU B 1 152 ? -17.984 7.797 5.148 1 89.69 152 LEU B CA 1
ATOM 3157 C C . LEU B 1 152 ? -19.484 7.566 5.309 1 89.69 152 LEU B C 1
ATOM 3159 O O . LEU B 1 152 ? -20.047 6.684 4.66 1 89.69 152 LEU B O 1
ATOM 3163 N N . ASN B 1 153 ? -20.094 8.32 6.188 1 88.69 153 ASN B N 1
ATOM 3164 C CA . ASN B 1 153 ? -21.547 8.25 6.277 1 88.69 153 ASN B CA 1
ATOM 3165 C C . ASN B 1 153 ? -22.219 9.203 5.289 1 88.69 153 ASN B C 1
ATOM 3167 O O . ASN B 1 153 ? -21.547 9.797 4.441 1 88.69 153 ASN B O 1
ATOM 3171 N N . GLU B 1 154 ? -23.484 9.328 5.387 1 86.81 154 GLU B N 1
ATOM 3172 C CA . GLU B 1 154 ? -24.266 10.109 4.434 1 86.81 154 GLU B CA 1
ATOM 3173 C C . GLU B 1 154 ? -23.906 11.594 4.508 1 86.81 154 GLU B C 1
ATOM 3175 O O . GLU B 1 154 ? -24.062 12.32 3.529 1 86.81 154 GLU B O 1
ATOM 3180 N N . LYS B 1 155 ? -23.422 12.031 5.648 1 88 155 LYS B N 1
ATOM 3181 C CA . LYS B 1 155 ? -23.094 13.438 5.848 1 88 155 LYS B CA 1
ATOM 3182 C C . LYS B 1 155 ? -21.625 13.703 5.516 1 88 155 LYS B C 1
ATOM 3184 O O . LYS B 1 155 ? -21.125 14.812 5.723 1 88 155 LYS B O 1
ATOM 3189 N N . GLY B 1 156 ? -20.875 12.641 5.156 1 88.44 156 GLY B N 1
ATOM 3190 C CA . GLY B 1 156 ? -19.469 12.781 4.816 1 88.44 156 GLY B CA 1
ATOM 3191 C C . GLY B 1 156 ? -18.562 12.688 6.023 1 88.44 156 GLY B C 1
ATOM 3192 O O . GLY B 1 156 ? -17.391 13.094 5.957 1 88.44 156 GLY B O 1
ATOM 3193 N N . GLU B 1 157 ? -19.156 12.242 7.062 1 91.12 157 GLU B N 1
ATOM 3194 C CA . GLU B 1 157 ? -18.375 12.062 8.281 1 91.12 157 GLU B CA 1
ATOM 3195 C C . GLU B 1 157 ? -17.703 10.695 8.305 1 91.12 157 GLU B C 1
ATOM 3197 O O . GLU B 1 157 ? -18.281 9.703 7.855 1 91.12 157 GLU B O 1
ATOM 3202 N N . LEU B 1 158 ? -16.516 10.695 8.875 1 91.31 158 LEU B N 1
ATOM 3203 C CA . LEU B 1 158 ? -15.789 9.438 9.023 1 91.31 158 LEU B CA 1
ATOM 3204 C C . LEU B 1 158 ? -16.391 8.602 10.156 1 91.31 158 LEU B C 1
ATOM 3206 O O . LEU B 1 158 ? -16.734 9.133 11.211 1 91.31 158 LEU B O 1
ATOM 3210 N N . ARG B 1 159 ? -16.578 7.398 9.875 1 89.69 159 ARG B N 1
ATOM 3211 C CA . ARG B 1 159 ? -17.016 6.395 10.836 1 89.69 159 ARG B CA 1
ATOM 3212 C C . ARG B 1 159 ? -16.188 5.125 10.734 1 89.69 159 ARG B C 1
ATOM 3214 O O . ARG B 1 159 ? -15.633 4.824 9.672 1 89.69 159 ARG B O 1
ATOM 3221 N N . PRO B 1 160 ? -16.062 4.445 11.914 1 88.75 160 PRO B N 1
ATOM 3222 C CA . PRO B 1 160 ? -15.438 3.123 11.773 1 88.75 160 PRO B CA 1
ATOM 3223 C C . PRO B 1 160 ? -16.172 2.232 10.773 1 88.75 160 PRO B C 1
ATOM 3225 O O . PRO B 1 160 ? -17.406 2.262 10.703 1 88.75 160 PRO B O 1
ATOM 3228 N N . TYR B 1 161 ? -15.391 1.521 10.008 1 87.56 161 TYR B N 1
ATOM 3229 C CA . TYR B 1 161 ? -16.016 0.652 9.016 1 87.56 161 TYR B CA 1
ATOM 3230 C C . TYR B 1 161 ? -16.828 -0.444 9.688 1 87.56 161 TYR B C 1
ATOM 3232 O O . TYR B 1 161 ? -17.922 -0.782 9.234 1 87.56 161 TYR B O 1
ATOM 3240 N N . LEU B 1 162 ? -16.297 -0.891 10.781 1 82 162 LEU B N 1
ATOM 3241 C CA . LEU B 1 162 ? -16.875 -2.092 11.383 1 82 162 LEU B CA 1
ATOM 3242 C C . LEU B 1 162 ? -17.766 -1.738 12.562 1 82 162 LEU B C 1
ATOM 3244 O O . LEU B 1 162 ? -18.484 -2.598 13.094 1 82 162 LEU B O 1
ATOM 3248 N N . PHE B 1 163 ? -17.672 -0.515 13.008 1 78.25 163 PHE B N 1
ATOM 3249 C CA . PHE B 1 163 ? -18.406 -0.137 14.211 1 78.25 163 PHE B CA 1
ATOM 3250 C C . PHE B 1 163 ? -19.328 1.039 13.93 1 78.25 163 PHE B C 1
ATOM 3252 O O . PHE B 1 163 ? -19.156 1.745 12.93 1 78.25 163 PHE B O 1
ATOM 3259 N N . ASP B 1 164 ? -20.234 1.194 14.844 1 72.44 164 ASP B N 1
ATOM 3260 C CA . ASP B 1 164 ? -21.266 2.205 14.609 1 72.44 164 ASP B CA 1
ATOM 3261 C C . ASP B 1 164 ? -20.859 3.547 15.219 1 72.44 164 ASP B C 1
ATOM 3263 O O . ASP B 1 164 ? -21.438 4.586 14.883 1 72.44 164 ASP B O 1
ATOM 3267 N N . SER B 1 165 ? -19.906 3.457 16.156 1 72.69 165 SER B N 1
ATOM 3268 C CA . SER B 1 165 ? -19.578 4.699 16.844 1 72.69 165 SER B CA 1
ATOM 3269 C C . SER B 1 165 ? -18.078 4.902 16.938 1 72.69 165 SER B C 1
ATOM 3271 O O . SER B 1 165 ? -17.328 3.943 17.156 1 72.69 165 SER B O 1
ATOM 3273 N N . MET B 1 166 ? -17.641 6.184 16.859 1 75.19 166 MET B N 1
ATOM 3274 C CA . MET B 1 166 ? -16.234 6.566 17.016 1 75.19 166 MET B CA 1
ATOM 3275 C C . MET B 1 166 ? -15.805 6.48 18.469 1 75.19 166 MET B C 1
ATOM 3277 O O . MET B 1 166 ? -14.617 6.348 18.766 1 75.19 166 MET B O 1
ATOM 3281 N N . LYS B 1 167 ? -16.719 6.594 19.391 1 71.25 167 LYS B N 1
ATOM 3282 C CA . LYS B 1 167 ? -16.422 6.609 20.828 1 71.25 167 LYS B CA 1
ATOM 3283 C C . LYS B 1 167 ? -15.703 5.336 21.25 1 71.25 167 LYS B C 1
ATOM 3285 O O . LYS B 1 167 ? -14.797 5.383 22.094 1 71.25 167 LYS B O 1
ATOM 3290 N N . SER B 1 168 ? -16.062 4.309 20.656 1 72.31 168 SER B N 1
ATOM 3291 C CA . SER B 1 168 ? -15.43 3.055 21.047 1 72.31 168 SER B CA 1
ATOM 3292 C C . SER B 1 168 ? -14.336 2.65 20.062 1 72.31 168 SER B C 1
ATOM 3294 O O . SER B 1 168 ? -13.805 1.543 20.141 1 72.31 168 SER B O 1
ATOM 3296 N N . PHE B 1 169 ? -13.977 3.586 19.266 1 76.19 169 PHE B N 1
ATOM 3297 C CA . PHE B 1 169 ? -13.047 3.27 18.172 1 76.19 169 PHE B CA 1
ATOM 3298 C C . PHE B 1 169 ? -11.695 2.832 18.734 1 76.19 169 PHE B C 1
ATOM 3300 O O . PHE B 1 169 ? -11.211 1.751 18.406 1 76.19 169 PHE B O 1
ATOM 3307 N N . GLU B 1 170 ? -11.172 3.562 19.594 1 74.44 170 GLU B N 1
ATOM 3308 C CA . GLU B 1 170 ? -9.852 3.254 20.125 1 74.44 170 GLU B CA 1
ATOM 3309 C C . GLU B 1 170 ? -9.883 1.978 20.969 1 74.44 170 GLU B C 1
ATOM 3311 O O . GLU B 1 170 ? -8.977 1.147 20.875 1 74.44 170 GLU B O 1
ATOM 3316 N N . ALA B 1 171 ? -10.891 1.852 21.766 1 75.62 171 ALA B N 1
ATOM 3317 C CA . ALA B 1 171 ? -11.023 0.678 22.625 1 75.62 171 ALA B CA 1
ATOM 3318 C C . ALA B 1 171 ? -11.172 -0.595 21.797 1 75.62 171 ALA B C 1
ATOM 3320 O O . ALA B 1 171 ? -10.531 -1.608 22.094 1 75.62 171 ALA B O 1
ATOM 3321 N N . ASN B 1 172 ? -12 -0.511 20.828 1 74 172 ASN B N 1
ATOM 3322 C CA . ASN B 1 172 ? -12.211 -1.658 19.953 1 74 172 ASN B CA 1
ATOM 3323 C C . ASN B 1 172 ? -10.953 -2.006 19.156 1 74 172 ASN B C 1
ATOM 3325 O O . ASN B 1 172 ? -10.625 -3.182 18.984 1 74 172 ASN B O 1
ATOM 3329 N N . THR B 1 173 ? -10.281 -1.024 18.766 1 76.75 173 THR B N 1
ATOM 3330 C CA . THR B 1 173 ? -9.047 -1.218 18.016 1 76.75 173 THR B CA 1
ATOM 3331 C C . THR B 1 173 ? -7.984 -1.888 18.891 1 76.75 173 THR B C 1
ATOM 3333 O O . THR B 1 173 ? -7.32 -2.83 18.453 1 76.75 173 THR B O 1
ATOM 3336 N N . LYS B 1 174 ? -7.957 -1.462 20.094 1 78.44 174 LYS B N 1
ATOM 3337 C CA . LYS B 1 174 ? -6.977 -2.033 21.016 1 78.44 174 LYS B CA 1
ATOM 3338 C C . LYS B 1 174 ? -7.312 -3.484 21.344 1 78.44 174 LYS B C 1
ATOM 3340 O O . LYS B 1 174 ? -6.426 -4.34 21.375 1 78.44 174 LYS B O 1
ATOM 3345 N N . LYS B 1 175 ? -8.508 -3.785 21.641 1 78.5 175 LYS B N 1
ATOM 3346 C CA . LYS B 1 175 ? -8.945 -5.133 21.969 1 78.5 175 LYS B CA 1
ATOM 3347 C C . LYS B 1 175 ? -8.633 -6.117 20.859 1 78.5 175 LYS B C 1
ATOM 3349 O O . LYS B 1 175 ? -8.086 -7.195 21.094 1 78.5 175 LYS B O 1
ATOM 3354 N N . LEU B 1 176 ? -8.922 -5.797 19.625 1 77.62 176 LEU B N 1
ATOM 3355 C CA . LEU B 1 176 ? -8.695 -6.688 18.5 1 77.62 176 LEU B CA 1
ATOM 3356 C C . LEU B 1 176 ? -7.203 -6.828 18.203 1 77.62 176 LEU B C 1
ATOM 3358 O O . LEU B 1 176 ? -6.75 -7.895 17.781 1 77.62 176 LEU B O 1
ATOM 3362 N N . LYS B 1 177 ? -6.5 -5.73 18.453 1 80.5 177 LYS B N 1
ATOM 3363 C CA . LYS B 1 177 ? -5.059 -5.773 18.234 1 80.5 177 LYS B CA 1
ATOM 3364 C C . LYS B 1 177 ? -4.395 -6.766 19.188 1 80.5 177 LYS B C 1
ATOM 3366 O O . LYS B 1 177 ? -3.422 -7.43 18.812 1 80.5 177 LYS B O 1
ATOM 3371 N N . VAL B 1 178 ? -4.953 -6.871 20.328 1 82.56 178 VAL B N 1
ATOM 3372 C CA . VAL B 1 178 ? -4.414 -7.793 21.328 1 82.56 178 VAL B CA 1
ATOM 3373 C C . VAL B 1 178 ? -4.723 -9.234 20.906 1 82.56 178 VAL B C 1
ATOM 3375 O O . VAL B 1 178 ? -3.855 -10.102 20.984 1 82.56 178 VAL B O 1
ATOM 3378 N N . LYS B 1 179 ? -5.871 -9.523 20.469 1 81.69 179 LYS B N 1
ATOM 3379 C CA . LYS B 1 179 ? -6.285 -10.867 20.062 1 81.69 179 LYS B CA 1
ATOM 3380 C C . LYS B 1 179 ? -5.605 -11.297 18.781 1 81.69 179 LYS B C 1
ATOM 3382 O O . LYS B 1 179 ? -5.133 -12.43 18.656 1 81.69 179 LYS B O 1
ATOM 3387 N N . TYR B 1 180 ? -5.617 -10.406 17.797 1 82.44 180 TYR B N 1
ATOM 3388 C CA . TYR B 1 180 ? -5.02 -10.656 16.484 1 82.44 180 TYR B CA 1
ATOM 3389 C C . TYR B 1 180 ? -4.078 -9.523 16.094 1 82.44 180 TYR B C 1
ATOM 3391 O O . TYR B 1 180 ? -4.48 -8.586 15.391 1 82.44 180 TYR B O 1
ATOM 3399 N N . PRO B 1 181 ? -2.855 -9.68 16.406 1 85.38 181 PRO B N 1
ATOM 3400 C CA . PRO B 1 181 ? -1.931 -8.547 16.281 1 85.38 181 PRO B CA 1
ATOM 3401 C C . PRO B 1 181 ? -1.529 -8.266 14.836 1 85.38 181 PRO B C 1
ATOM 3403 O O . PRO B 1 181 ? -1.018 -7.184 14.539 1 85.38 181 PRO B O 1
ATOM 3406 N N . VAL B 1 182 ? -1.748 -9.289 13.961 1 89.5 182 VAL B N 1
ATOM 3407 C CA . VAL B 1 182 ? -1.331 -9.094 12.57 1 89.5 182 VAL B CA 1
ATOM 3408 C C . VAL B 1 182 ? -2.465 -9.492 11.633 1 89.5 182 VAL B C 1
ATOM 3410 O O . VAL B 1 182 ? -3.188 -10.461 11.891 1 89.5 182 VAL B O 1
ATOM 3413 N N . SER B 1 183 ? -2.654 -8.664 10.68 1 92.44 183 SER B N 1
ATOM 3414 C CA . SER B 1 183 ? -3.598 -8.992 9.617 1 92.44 183 SER B CA 1
ATOM 3415 C C . SER B 1 183 ? -2.896 -9.078 8.266 1 92.44 183 SER B C 1
ATOM 3417 O O . SER B 1 183 ? -1.871 -8.43 8.055 1 92.44 183 SER B O 1
ATOM 3419 N N . PHE B 1 184 ? -3.488 -9.922 7.418 1 93.81 184 PHE B N 1
ATOM 3420 C CA . PHE B 1 184 ? -2.924 -10.156 6.094 1 93.81 184 PHE B CA 1
ATOM 3421 C C . PHE B 1 184 ? -3.975 -9.938 5.012 1 93.81 184 PHE B C 1
ATOM 3423 O O . PHE B 1 184 ? -5.172 -9.875 5.301 1 93.81 184 PHE B O 1
ATOM 3430 N N . TYR B 1 185 ? -3.475 -9.695 3.881 1 92.75 185 TYR B N 1
ATOM 3431 C CA . TYR B 1 185 ? -4.324 -9.805 2.697 1 92.75 185 TYR B CA 1
ATOM 3432 C C . TYR B 1 185 ? -3.688 -10.703 1.648 1 92.75 185 TYR B C 1
ATOM 3434 O O . TYR B 1 185 ? -2.473 -10.914 1.652 1 92.75 185 TYR B O 1
ATOM 3442 N N . SER B 1 186 ? -4.527 -11.258 0.831 1 92.19 186 SER B N 1
ATOM 3443 C CA . SER B 1 186 ? -4.031 -11.984 -0.333 1 92.19 186 SER B CA 1
ATOM 3444 C C . SER B 1 186 ? -3.611 -11.023 -1.443 1 92.19 186 SER B C 1
ATOM 3446 O O . SER B 1 186 ? -4.391 -10.164 -1.851 1 92.19 186 SER B O 1
ATOM 3448 N N . THR B 1 187 ? -2.408 -11.172 -1.938 1 92.38 187 THR B N 1
ATOM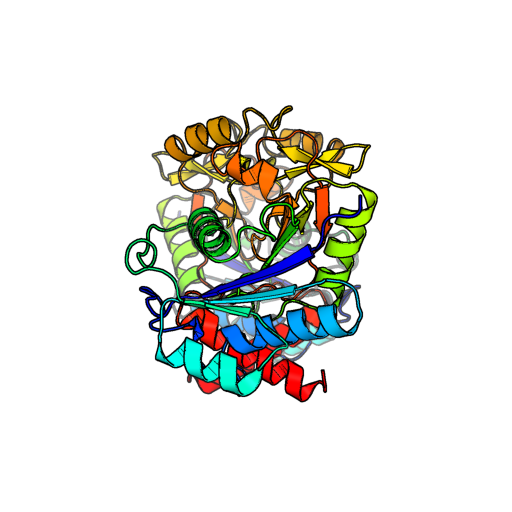 3449 C CA . THR B 1 187 ? -1.91 -10.25 -2.955 1 92.38 187 THR B CA 1
ATOM 3450 C C . THR B 1 187 ? -2.551 -10.539 -4.309 1 92.38 187 THR B C 1
ATOM 3452 O O . THR B 1 187 ? -2.619 -9.664 -5.172 1 92.38 187 THR B O 1
ATOM 3455 N N . GLY B 1 188 ? -2.961 -11.758 -4.457 1 91.38 188 GLY B N 1
ATOM 3456 C CA . GLY B 1 188 ? -3.467 -12.18 -5.754 1 91.38 188 GLY B CA 1
ATOM 3457 C C . GLY B 1 188 ? -2.375 -12.367 -6.793 1 91.38 188 GLY B C 1
ATOM 3458 O O . GLY B 1 188 ? -2.643 -12.805 -7.91 1 91.38 188 GLY B O 1
ATOM 3459 N N . ALA B 1 189 ? -1.149 -12.125 -6.43 1 95.44 189 ALA B N 1
ATOM 3460 C CA . ALA B 1 189 ? -0.038 -12.156 -7.379 1 95.44 189 ALA B CA 1
ATOM 3461 C C . ALA B 1 189 ? 0.28 -13.586 -7.805 1 95.44 189 ALA B C 1
ATOM 3463 O O . ALA B 1 189 ? 0.638 -13.828 -8.961 1 95.44 189 ALA B O 1
ATOM 3464 N N . PHE B 1 190 ? 0.223 -14.508 -6.867 1 96.44 190 PHE B N 1
ATOM 3465 C CA . PHE B 1 190 ? 0.458 -15.914 -7.152 1 96.44 190 PHE B CA 1
ATOM 3466 C C . PHE B 1 190 ? -0.201 -16.797 -6.102 1 96.44 190 PHE B C 1
ATOM 3468 O O . PHE B 1 190 ? -0.47 -16.344 -4.984 1 96.44 190 PHE B O 1
ATOM 3475 N N . LEU B 1 191 ? -0.517 -17.984 -6.508 1 95.38 191 LEU B N 1
ATOM 3476 C CA . LEU B 1 191 ? -1.122 -18.984 -5.648 1 95.38 191 LEU B CA 1
ATOM 3477 C C . LEU B 1 191 ? -0.925 -20.391 -6.227 1 95.38 191 LEU B C 1
ATOM 3479 O O . LEU B 1 191 ? -0.665 -20.531 -7.422 1 95.38 191 LEU B O 1
ATOM 3483 N N . ILE B 1 192 ? -1.011 -21.344 -5.352 1 95.06 192 ILE B N 1
ATOM 3484 C CA . ILE B 1 192 ? -0.932 -22.719 -5.82 1 95.06 192 ILE B CA 1
ATOM 3485 C C . ILE B 1 192 ? -2.121 -23.516 -5.289 1 95.06 192 ILE B C 1
ATOM 3487 O O . ILE B 1 192 ? -2.506 -23.359 -4.125 1 95.06 192 ILE B O 1
ATOM 3491 N N . HIS B 1 193 ? -2.717 -24.188 -6.16 1 90.81 193 HIS B N 1
ATOM 3492 C CA . HIS B 1 193 ? -3.881 -25 -5.816 1 90.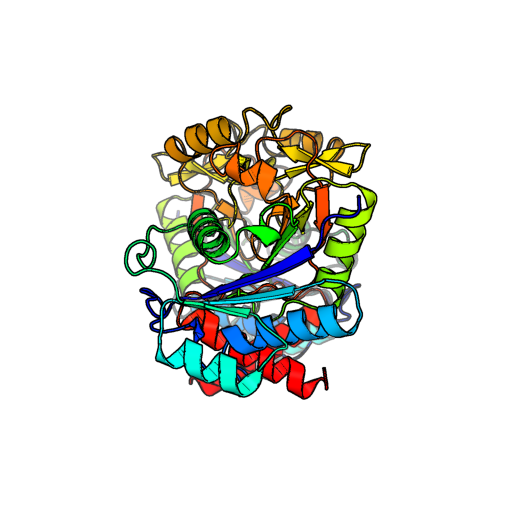81 193 HIS B CA 1
ATOM 3493 C C . HIS B 1 193 ? -3.902 -26.297 -6.613 1 90.81 193 HIS B C 1
ATOM 3495 O O . HIS B 1 193 ? -3.24 -26.406 -7.648 1 90.81 193 HIS B O 1
ATOM 3501 N N . ASN B 1 194 ? -4.656 -27.219 -6.012 1 84.81 194 ASN B N 1
ATOM 3502 C CA . ASN B 1 194 ? -4.902 -28.438 -6.77 1 84.81 194 ASN B CA 1
ATOM 3503 C C . ASN B 1 194 ? -5.945 -28.234 -7.863 1 84.81 194 ASN B C 1
ATOM 3505 O O . ASN B 1 194 ? -7.035 -27.719 -7.594 1 84.81 194 ASN B O 1
ATOM 3509 N N . ALA B 1 195 ? -5.641 -28.609 -9.062 1 76.62 195 ALA B N 1
ATOM 3510 C CA . ALA B 1 195 ? -6.508 -28.359 -10.211 1 76.62 195 ALA B CA 1
ATOM 3511 C C . ALA B 1 195 ? -7.863 -29.031 -10.031 1 76.62 195 ALA B C 1
ATOM 3513 O O . ALA B 1 195 ? -8.898 -28.453 -10.367 1 76.62 195 ALA B O 1
ATOM 3514 N N . CYS B 1 196 ? -7.859 -30.109 -9.523 1 70.5 196 CYS B N 1
ATOM 3515 C CA . CYS B 1 196 ? -9.094 -30.859 -9.367 1 70.5 196 CYS B CA 1
ATOM 3516 C C . CYS B 1 196 ? -10.047 -30.172 -8.398 1 70.5 196 CYS B C 1
ATOM 3518 O O . CYS B 1 196 ? -11.258 -30.141 -8.625 1 70.5 196 CYS B O 1
ATOM 3520 N N . GLU B 1 197 ? -9.469 -29.609 -7.43 1 66.19 197 GLU B N 1
ATOM 3521 C CA . GLU B 1 197 ? -10.305 -28.953 -6.422 1 66.19 197 GLU B CA 1
ATOM 3522 C C . GLU B 1 197 ? -10.977 -27.703 -6.988 1 66.19 197 GLU B C 1
ATOM 3524 O O . GLU B 1 197 ? -12.133 -27.422 -6.684 1 66.19 197 GLU B O 1
ATOM 3529 N N . VAL B 1 198 ? -10.305 -27.047 -7.766 1 63.47 198 VAL B N 1
ATOM 3530 C CA . VAL B 1 198 ? -10.82 -25.812 -8.336 1 63.47 198 VAL B CA 1
ATOM 3531 C C . VAL B 1 198 ? -11.969 -26.125 -9.289 1 63.47 198 VAL B C 1
ATOM 3533 O O . VAL B 1 198 ? -12.992 -25.438 -9.289 1 63.47 198 VAL B O 1
ATOM 3536 N N . LEU B 1 199 ? -11.75 -27.125 -9.977 1 63.34 199 LEU B N 1
ATOM 3537 C CA . LEU B 1 199 ? -12.75 -27.516 -10.961 1 63.34 199 LEU B CA 1
ATOM 3538 C C . LEU B 1 199 ? -14.031 -27.984 -10.273 1 63.34 199 LEU B C 1
ATOM 3540 O O . LEU B 1 199 ? -15.133 -27.75 -10.781 1 63.34 199 LEU B O 1
ATOM 3544 N N . SER B 1 200 ? -13.836 -28.453 -9.125 1 63.44 200 SER B N 1
ATOM 3545 C CA . SER B 1 200 ? -14.977 -29.047 -8.438 1 63.44 200 SER B CA 1
ATOM 3546 C C . SER B 1 200 ? -15.719 -28.016 -7.594 1 63.44 200 SER B C 1
ATOM 3548 O O . SER B 1 200 ? -16.891 -28.203 -7.266 1 63.44 200 SER B O 1
ATOM 3550 N N . ASN B 1 201 ? -15.164 -26.969 -7.285 1 63.78 201 ASN B N 1
ATOM 3551 C CA . ASN B 1 201 ? -15.742 -25.984 -6.371 1 63.78 201 ASN B CA 1
ATOM 3552 C C . ASN B 1 201 ? -16.094 -24.688 -7.094 1 63.78 201 ASN B C 1
ATOM 3554 O O . ASN B 1 201 ? -15.906 -23.609 -6.551 1 63.78 201 ASN B O 1
ATOM 3558 N N . ASP B 1 202 ? -16.609 -24.797 -8.195 1 63.09 202 ASP B N 1
ATOM 3559 C CA . ASP B 1 202 ? -17.016 -23.641 -8.977 1 63.09 202 ASP B CA 1
ATOM 3560 C C . ASP B 1 202 ? -15.898 -22.594 -9.031 1 63.09 202 ASP B C 1
ATOM 3562 O O . ASP B 1 202 ? -16.156 -21.406 -8.883 1 63.09 202 ASP B O 1
ATOM 3566 N N . MET B 1 203 ? -14.805 -23.078 -8.93 1 61.81 203 MET B N 1
ATOM 3567 C CA . MET B 1 203 ? -13.617 -22.266 -9.102 1 61.81 203 MET B CA 1
ATOM 3568 C C . MET B 1 203 ? -13.391 -21.375 -7.879 1 61.81 203 MET B C 1
ATOM 3570 O O . MET B 1 203 ? -12.711 -20.344 -7.969 1 61.81 203 MET B O 1
ATOM 3574 N N . ASN B 1 204 ? -14.109 -21.734 -6.82 1 65.38 204 ASN B N 1
ATOM 3575 C CA . ASN B 1 204 ? -13.906 -21 -5.582 1 65.38 204 ASN B CA 1
ATOM 3576 C C . ASN B 1 204 ? -12.781 -21.594 -4.746 1 65.38 204 ASN B C 1
ATOM 3578 O O . ASN B 1 204 ? -12.984 -22.594 -4.047 1 65.38 204 ASN B O 1
ATOM 3582 N N . LEU B 1 205 ? -11.656 -20.969 -4.801 1 70.62 205 LEU B N 1
ATOM 3583 C CA . LEU B 1 205 ? -10.453 -21.469 -4.16 1 70.62 205 LEU B CA 1
ATOM 3584 C C . LEU B 1 205 ? -10.453 -21.156 -2.668 1 70.62 205 LEU B C 1
ATOM 3586 O O . LEU B 1 205 ? -9.664 -21.734 -1.908 1 70.62 205 LEU B O 1
ATOM 3590 N N . TRP B 1 206 ? -11.445 -20.438 -2.283 1 69.06 206 TRP B N 1
ATOM 3591 C CA . TRP B 1 206 ? -11.484 -20.031 -0.886 1 69.06 206 TRP B CA 1
ATOM 3592 C C . TRP B 1 206 ? -12.414 -20.922 -0.074 1 69.06 206 TRP B C 1
ATOM 3594 O O . TRP B 1 206 ? -12.477 -20.812 1.152 1 69.06 206 TRP B O 1
ATOM 3604 N N . ASN B 1 207 ? -13.023 -21.766 -0.781 1 67.44 207 ASN B N 1
ATOM 3605 C CA . ASN B 1 207 ? -14.016 -22.594 -0.095 1 67.44 207 ASN B CA 1
ATOM 3606 C C . ASN B 1 207 ? -13.375 -23.828 0.542 1 67.44 207 ASN B C 1
ATOM 3608 O O . ASN B 1 207 ? -13.688 -24.953 0.169 1 67.44 207 ASN B O 1
ATOM 3612 N N . SER B 1 208 ? -12.367 -23.641 1.305 1 71.25 208 SER B N 1
ATOM 3613 C CA . SER B 1 208 ? -11.711 -24.688 2.076 1 71.25 208 SER B CA 1
ATOM 3614 C C . SER B 1 208 ? -11.211 -24.156 3.414 1 71.25 208 SER B C 1
ATOM 3616 O O . SER B 1 208 ? -10.914 -22.953 3.547 1 71.25 208 SER B O 1
ATOM 3618 N N . ASP B 1 209 ? -11.25 -25.016 4.352 1 71.06 209 ASP B N 1
ATOM 3619 C CA . ASP B 1 209 ? -10.727 -24.625 5.652 1 71.06 209 ASP B CA 1
ATOM 3620 C C . ASP B 1 209 ? -9.227 -24.891 5.742 1 71.06 209 ASP B C 1
ATOM 3622 O O . ASP B 1 209 ? -8.586 -24.547 6.742 1 71.06 209 ASP B O 1
ATOM 3626 N N . LYS B 1 210 ? -8.758 -25.516 4.742 1 84.69 210 LYS B N 1
ATOM 3627 C CA . LYS B 1 210 ? -7.316 -25.766 4.734 1 84.69 210 LYS B CA 1
ATOM 3628 C C . LYS B 1 210 ? -6.621 -24.891 3.699 1 84.69 210 LYS B C 1
ATOM 3630 O O . LYS B 1 210 ? -6.355 -25.328 2.58 1 84.69 210 LYS B O 1
ATOM 3635 N N . ILE B 1 211 ? -6.492 -23.719 4.043 1 90.06 211 ILE B N 1
ATOM 3636 C CA . ILE B 1 211 ? -5.832 -22.734 3.197 1 90.06 211 ILE B CA 1
ATOM 3637 C C . ILE B 1 211 ? -4.652 -22.109 3.947 1 90.06 211 ILE B C 1
ATOM 3639 O O . ILE B 1 211 ? -4.785 -21.719 5.109 1 90.06 211 ILE B O 1
ATOM 3643 N N . TYR B 1 212 ? -3.539 -22.078 3.25 1 94 212 TYR B N 1
ATOM 3644 C CA . TYR B 1 212 ? -2.324 -21.547 3.861 1 94 212 TYR B CA 1
ATOM 3645 C C . TYR B 1 212 ? -1.811 -20.328 3.1 1 94 212 TYR B C 1
ATOM 3647 O O . TYR B 1 212 ? -2.314 -20.016 2.021 1 94 212 TYR B O 1
ATOM 3655 N N . GLY B 1 213 ? -0.87 -19.641 3.807 1 94.88 213 GLY B N 1
ATOM 3656 C CA . GLY B 1 213 ? -0.269 -18.469 3.184 1 94.88 213 GLY B CA 1
ATOM 3657 C C . GLY B 1 213 ? 1.248 -18.484 3.215 1 94.88 213 GLY B C 1
ATOM 3658 O O . GLY B 1 213 ? 1.848 -19.094 4.109 1 94.88 213 GLY B O 1
ATOM 3659 N N . VAL B 1 214 ? 1.821 -17.875 2.189 1 95.81 214 VAL B N 1
ATOM 3660 C CA . VAL B 1 214 ? 3.246 -17.547 2.193 1 95.81 214 VAL B CA 1
ATOM 3661 C C . VAL B 1 214 ? 3.438 -16.047 2.066 1 95.81 214 VAL B C 1
ATOM 3663 O O . VAL B 1 214 ? 2.771 -15.391 1.261 1 95.81 214 VAL B O 1
ATOM 3666 N N . ASN B 1 215 ? 4.297 -15.547 2.916 1 94.62 215 ASN B N 1
ATOM 3667 C CA . ASN B 1 215 ? 4.555 -14.109 2.889 1 94.62 215 ASN B CA 1
ATOM 3668 C C . ASN B 1 215 ? 5.27 -13.695 1.606 1 94.62 215 ASN B C 1
ATOM 3670 O O . ASN B 1 215 ? 6.312 -14.258 1.263 1 94.62 215 ASN B O 1
ATOM 3674 N N . ASP B 1 216 ? 4.691 -12.734 0.9 1 94.56 216 ASP B N 1
ATOM 3675 C CA . ASP B 1 216 ? 5.293 -12.141 -0.291 1 94.56 216 ASP B CA 1
ATOM 3676 C C . ASP B 1 216 ? 6.047 -10.859 0.056 1 94.56 216 ASP B C 1
ATOM 3678 O O . ASP B 1 216 ? 5.449 -9.781 0.134 1 94.56 216 ASP B O 1
ATOM 3682 N N . ASP B 1 217 ? 7.309 -10.945 0.173 1 89.75 217 ASP B N 1
ATOM 3683 C CA . ASP B 1 217 ? 8.125 -9.789 0.533 1 89.75 217 ASP B CA 1
ATOM 3684 C C . ASP B 1 217 ? 8.656 -9.086 -0.712 1 89.75 217 ASP B C 1
ATOM 3686 O O . ASP B 1 217 ? 9.523 -8.219 -0.616 1 89.75 217 ASP B O 1
ATOM 3690 N N . SER B 1 218 ? 8.148 -9.422 -1.911 1 90.12 218 SER B N 1
ATOM 3691 C CA . SER B 1 218 ? 8.547 -8.758 -3.148 1 90.12 218 SER B CA 1
ATOM 3692 C C . SER B 1 218 ? 8.016 -7.324 -3.195 1 90.12 218 SER B C 1
ATOM 3694 O O . SER B 1 218 ? 7.121 -6.965 -2.43 1 90.12 218 SER B O 1
ATOM 3696 N N . PHE B 1 219 ? 8.727 -6.504 -3.996 1 81.81 219 PHE B N 1
ATOM 3697 C CA . PHE B 1 219 ? 8.148 -5.191 -4.27 1 81.81 219 PHE B CA 1
ATOM 3698 C C . PHE B 1 219 ? 6.82 -5.328 -5.004 1 81.81 219 PHE B C 1
ATOM 3700 O O . PHE B 1 219 ? 6.758 -5.926 -6.082 1 81.81 219 PHE B O 1
ATOM 3707 N N . HIS B 1 220 ? 5.879 -4.781 -4.352 1 82.19 220 HIS B N 1
ATOM 3708 C CA . HIS B 1 220 ? 4.527 -5.047 -4.82 1 82.19 220 HIS B CA 1
ATOM 3709 C C . HIS B 1 220 ? 4.004 -3.9 -5.68 1 82.19 220 HIS B C 1
ATOM 3711 O O . HIS B 1 220 ? 3.627 -2.85 -5.152 1 82.19 220 HIS B O 1
ATOM 3717 N N . ILE B 1 221 ? 4.012 -4.055 -6.984 1 86.94 221 ILE B N 1
ATOM 3718 C CA . ILE B 1 221 ? 3.352 -3.166 -7.938 1 86.94 221 ILE B CA 1
ATOM 3719 C C . ILE B 1 221 ? 2.514 -3.988 -8.914 1 86.94 221 ILE B C 1
ATOM 3721 O O . ILE B 1 221 ? 3.037 -4.863 -9.609 1 86.94 221 ILE B O 1
ATOM 3725 N N . ASP B 1 222 ? 1.22 -3.779 -8.891 1 90.81 222 ASP B N 1
ATOM 3726 C CA . ASP B 1 222 ? 0.303 -4.344 -9.875 1 90.81 222 ASP B CA 1
ATOM 3727 C C . ASP B 1 222 ? 0.156 -3.416 -11.078 1 90.81 222 ASP B C 1
ATOM 3729 O O . ASP B 1 222 ? -0.548 -2.406 -11.008 1 90.81 222 ASP B O 1
ATOM 3733 N N . VAL B 1 223 ? 0.765 -3.709 -12.156 1 94.25 223 VAL B N 1
ATOM 3734 C CA . VAL B 1 223 ? 0.782 -2.846 -13.328 1 94.25 223 VAL B CA 1
ATOM 3735 C C . VAL B 1 223 ? -0.555 -2.943 -14.062 1 94.25 223 VAL B C 1
ATOM 3737 O O . VAL B 1 223 ? -0.817 -3.924 -14.758 1 94.25 223 VAL B O 1
ATOM 3740 N N . ASP B 1 224 ? -1.375 -1.915 -13.977 1 92.19 224 ASP B N 1
ATOM 3741 C CA . ASP B 1 224 ? -2.688 -1.924 -14.617 1 92.19 224 ASP B CA 1
ATOM 3742 C C . ASP B 1 224 ? -2.963 -0.598 -15.32 1 92.19 224 ASP B C 1
ATOM 3744 O O . ASP B 1 224 ? -3.826 -0.524 -16.203 1 92.19 224 ASP B O 1
ATOM 3748 N N . THR B 1 225 ? -2.219 0.438 -14.922 1 90.12 225 THR B N 1
ATOM 3749 C CA . THR B 1 225 ? -2.389 1.77 -15.492 1 90.12 225 THR B CA 1
ATOM 3750 C C . THR B 1 225 ? -1.058 2.309 -16.016 1 90.12 225 THR B C 1
ATOM 3752 O O . THR B 1 225 ? 0.002 1.762 -15.703 1 90.12 225 THR B O 1
ATOM 3755 N N . PRO B 1 226 ? -1.254 3.363 -16.859 1 89.44 226 PRO B N 1
ATOM 3756 C CA . PRO B 1 226 ? -0.005 3.98 -17.312 1 89.44 226 PRO B CA 1
ATOM 3757 C C . PRO B 1 226 ? 0.876 4.449 -16.156 1 89.44 226 PRO B C 1
ATOM 3759 O O . PRO B 1 226 ? 2.1 4.309 -16.219 1 89.44 226 PRO B O 1
ATOM 3762 N N . GLU B 1 227 ? 0.305 4.906 -15.133 1 82.88 227 GLU B N 1
ATOM 3763 C CA . GLU B 1 227 ? 1.04 5.359 -13.961 1 82.88 227 GLU B CA 1
ATOM 3764 C C . GLU B 1 227 ? 1.75 4.199 -13.266 1 82.88 227 GLU B C 1
ATOM 3766 O O . GLU B 1 227 ? 2.887 4.34 -12.812 1 82.88 227 GLU B O 1
ATOM 3771 N N . ASP B 1 228 ? 1.094 3.125 -13.156 1 87.31 228 ASP B N 1
ATOM 3772 C CA . ASP B 1 228 ? 1.715 1.932 -12.586 1 87.31 228 ASP B CA 1
ATOM 3773 C C . ASP B 1 228 ? 2.965 1.538 -13.375 1 87.31 228 ASP B C 1
ATOM 3775 O O . ASP B 1 228 ? 3.998 1.214 -12.781 1 87.31 228 ASP B O 1
ATOM 3779 N N . PHE B 1 229 ? 2.77 1.521 -14.648 1 91.69 229 PHE B N 1
ATOM 3780 C CA . PHE B 1 229 ? 3.877 1.105 -15.5 1 91.69 229 PHE B CA 1
ATOM 3781 C C . PHE B 1 229 ? 5.066 2.047 -15.344 1 91.69 229 PHE B C 1
ATOM 3783 O O . PHE B 1 229 ? 6.215 1.602 -15.281 1 91.69 229 PHE B O 1
ATOM 3790 N N . GLU B 1 230 ? 4.777 3.283 -15.344 1 85.25 230 GLU B N 1
ATOM 3791 C CA . GLU B 1 230 ? 5.832 4.273 -15.133 1 85.25 230 GLU B CA 1
ATOM 3792 C C . GLU B 1 230 ? 6.57 4.02 -13.82 1 85.25 230 GLU B C 1
ATOM 3794 O O . GLU B 1 230 ? 7.801 4.09 -13.773 1 85.25 230 GLU B O 1
ATOM 3799 N N . LEU B 1 231 ? 5.824 3.732 -12.812 1 83.62 231 LEU B N 1
ATOM 3800 C CA . LEU B 1 231 ? 6.43 3.436 -11.523 1 83.62 231 LEU B CA 1
ATOM 3801 C C . LEU B 1 231 ? 7.27 2.166 -11.594 1 83.62 231 LEU B C 1
ATOM 3803 O O . LEU B 1 231 ? 8.336 2.086 -10.969 1 83.62 231 LEU B O 1
ATOM 3807 N N . ALA B 1 232 ? 6.777 1.264 -12.234 1 90.06 232 ALA B N 1
ATOM 3808 C CA . ALA B 1 232 ? 7.523 0.024 -12.43 1 90.06 232 ALA B CA 1
ATOM 3809 C C . ALA B 1 232 ? 8.844 0.287 -13.148 1 90.06 232 ALA B C 1
ATOM 3811 O O . ALA B 1 232 ? 9.867 -0.313 -12.812 1 90.06 232 ALA B O 1
ATOM 3812 N N . GLU B 1 233 ? 8.797 1.142 -14.078 1 88.81 233 GLU B N 1
ATOM 3813 C CA . GLU B 1 233 ? 10.016 1.504 -14.789 1 88.81 233 GLU B CA 1
ATOM 3814 C C . GLU B 1 233 ? 11.031 2.145 -13.844 1 88.81 233 GLU B C 1
ATOM 3816 O O . GLU B 1 233 ? 12.227 1.849 -13.922 1 88.81 233 GLU B O 1
ATOM 3821 N N . VAL B 1 234 ? 10.531 2.982 -13.039 1 82.12 234 VAL B N 1
ATOM 3822 C CA . VAL B 1 234 ? 11.383 3.648 -12.062 1 82.12 234 VAL B CA 1
ATOM 3823 C C . VAL B 1 234 ? 12.016 2.611 -11.141 1 82.12 234 VAL B C 1
ATOM 3825 O O . VAL B 1 234 ? 13.219 2.66 -10.875 1 82.12 234 VAL B O 1
ATOM 3828 N N . TYR B 1 235 ? 11.219 1.697 -10.664 1 86.25 235 TYR B N 1
ATOM 3829 C CA . TYR B 1 235 ? 11.734 0.669 -9.773 1 86.25 235 TYR B CA 1
ATOM 3830 C C . TYR B 1 235 ? 12.75 -0.22 -10.484 1 86.25 235 TYR B C 1
ATOM 3832 O O . TYR B 1 235 ? 13.75 -0.626 -9.898 1 86.25 235 TYR B O 1
ATOM 3840 N N . MET B 1 236 ? 12.438 -0.479 -11.656 1 88.62 236 MET B N 1
ATOM 3841 C CA . MET B 1 236 ? 13.359 -1.282 -12.453 1 88.62 236 MET B CA 1
ATOM 3842 C C . MET B 1 236 ? 14.719 -0.602 -12.555 1 88.62 236 MET B C 1
ATOM 3844 O O . MET B 1 236 ? 15.758 -1.26 -12.445 1 88.62 236 MET B O 1
ATOM 3848 N N . GLU B 1 237 ? 14.672 0.635 -12.781 1 83.12 237 GLU B N 1
ATOM 3849 C CA . GLU B 1 237 ? 15.906 1.411 -12.828 1 83.12 237 GLU B CA 1
ATOM 3850 C C . GLU B 1 237 ? 16.625 1.383 -11.484 1 83.12 237 GLU B C 1
ATOM 3852 O O . GLU B 1 237 ? 17.859 1.27 -11.438 1 83.12 237 GLU B O 1
ATOM 3857 N N . TYR B 1 238 ? 15.898 1.509 -10.414 1 82.44 238 TYR B N 1
ATOM 3858 C CA . TYR B 1 238 ? 16.438 1.429 -9.062 1 82.44 238 TYR B CA 1
ATOM 3859 C C . TYR B 1 238 ? 17.172 0.109 -8.836 1 82.44 238 TYR B C 1
ATOM 3861 O O . TYR B 1 238 ? 18.281 0.09 -8.328 1 82.44 238 TYR B O 1
ATOM 3869 N N . LEU B 1 239 ? 16.531 -0.979 -9.289 1 84.5 239 LEU B N 1
ATOM 3870 C CA . LEU B 1 239 ? 17.125 -2.301 -9.133 1 84.5 239 LEU B CA 1
ATOM 3871 C C . LEU B 1 239 ? 18.406 -2.422 -9.945 1 84.5 239 LEU B C 1
ATOM 3873 O O . LEU B 1 239 ? 19.391 -3.031 -9.5 1 84.5 239 LEU B O 1
ATOM 3877 N N . SER B 1 240 ? 18.344 -1.89 -11.086 1 82.31 240 SER B N 1
ATOM 3878 C CA . SER B 1 240 ? 19.516 -1.938 -11.961 1 82.31 240 SER B CA 1
ATOM 3879 C C . SER B 1 240 ? 20.688 -1.19 -11.352 1 82.31 240 SER B C 1
ATOM 3881 O O . SER B 1 240 ? 21.844 -1.609 -11.5 1 82.31 240 SER B O 1
ATOM 3883 N N . ARG B 1 241 ? 20.406 -0.083 -10.711 1 78.44 241 ARG B N 1
ATOM 3884 C CA . ARG B 1 241 ? 21.453 0.711 -10.078 1 78.44 241 ARG B CA 1
ATOM 3885 C C . ARG B 1 241 ? 22.062 -0.035 -8.898 1 78.44 241 ARG B C 1
ATOM 3887 O O . ARG B 1 241 ? 23.25 0.137 -8.594 1 78.44 241 ARG B O 1
ATOM 3894 N N . LYS B 1 242 ? 21.281 -0.765 -8.141 1 76.62 242 LYS B N 1
ATOM 3895 C CA . LYS B 1 242 ? 21.75 -1.507 -6.98 1 76.62 242 LYS B CA 1
ATOM 3896 C C . LYS B 1 242 ? 22.406 -2.82 -7.395 1 76.62 242 LYS B C 1
ATOM 3898 O O . LYS B 1 242 ? 23.016 -3.506 -6.574 1 76.62 242 LYS B O 1
ATOM 3903 N N . ASN B 1 243 ? 22.531 -3.035 -8.609 1 65.81 243 ASN B N 1
ATOM 3904 C CA . ASN B 1 243 ? 23.047 -4.301 -9.125 1 65.81 243 ASN B CA 1
ATOM 3905 C C . ASN B 1 243 ? 22.203 -5.48 -8.633 1 65.81 243 ASN B C 1
ATOM 3907 O O . ASN B 1 243 ? 22.75 -6.461 -8.125 1 65.81 243 ASN B O 1
ATOM 3911 N N . ILE B 1 244 ? 21.078 -5.23 -8.477 1 57.09 244 ILE B N 1
ATOM 3912 C CA . ILE B 1 244 ? 20.125 -6.289 -8.133 1 57.09 244 ILE B CA 1
ATOM 3913 C C . ILE B 1 244 ? 19.266 -6.625 -9.344 1 57.09 244 ILE B C 1
ATOM 3915 O O . ILE B 1 244 ? 18.891 -5.734 -10.109 1 57.09 244 ILE B O 1
#

InterPro domains:
  IPR003329 Acylneuraminate cytidylyltransferase [PF02348] (9-132)
  IPR029044 Nucleotide-diphospho-sugar transferases [G3DSA:3.90.550.10] (3-241)
  IPR029044 Nucleotide-diphospho-sugar transferases [SSF53448] (5-238)
  IPR050793 CMP-NeuNAc synthase [PTHR21485] (3-238)

Secondary structure (DSSP, 8-state):
----EEEEEEE-S--SSSTTGGGSEETTEEHHHHHHHHHHHHHHTTS-SEEEEEES-HHHHHHHHHHHGGGSEEEEPPGGG-STT--HHHHHHHHHHH-GGGTTSEEEEE-TT-TT--HHHHHHHHHHHHHH-SEEEEEEE-SS-GGG-EEE-TTSBEEESS-S-STTHHHHHHHHHHH----EEEEEEEEEEEHHHHHHTTT-TT--S-EEEEE--S------SHHHHHHHHHHHHHHHHHT-/----EEEEEEE-S--SSSTTGGGSEETTEEHHHHHHHHHHHHHHTTS-SEEEEEES-HHHHHHHHHHHGGGSEEEEPPGGG-STT--HHHHHHHHHHH-GGGTTSEEEEE-TT-TT--HHHHHHHHHHHHHH-SEEEEEEE-SS-GGG-EEE-TTSBEEESS-S-STTHHHHHHHHHHH----EEEEEEEEEEEHHHHHHTTT-TT--S-EEEEE--S------SHHHHHHHHHHHHHHHHHT-

pLDDT: mean 88.35, std 10.3, range [38.47, 98.62]

Solvent-accessible surface area (backbone atoms only — not comparable to full-atom values): 26277 Å² total; per-residue (Å²): 127,88,58,51,32,29,34,37,34,68,50,51,56,81,38,88,72,28,68,35,49,42,64,39,68,53,94,84,33,29,24,47,52,54,45,49,51,49,44,44,50,37,34,75,70,65,71,33,71,44,30,36,45,33,24,61,35,70,68,57,47,53,50,47,44,70,76,42,45,88,63,34,48,72,40,75,52,56,79,87,62,62,52,96,81,52,51,70,61,58,51,53,50,55,48,29,72,77,40,57,93,55,47,72,21,26,37,35,38,41,45,34,44,37,68,49,65,46,64,64,51,56,51,48,44,50,52,48,28,71,72,66,74,39,37,31,35,29,22,34,75,45,93,63,49,50,68,64,25,24,27,68,49,96,86,53,28,52,35,38,59,81,45,93,48,38,82,49,38,64,60,53,37,50,55,47,41,68,76,50,76,60,40,26,33,70,68,72,46,33,35,33,35,52,39,55,56,30,70,69,41,80,58,43,81,58,70,46,82,60,27,33,65,36,73,51,86,42,64,85,53,73,47,53,39,65,67,40,44,53,51,50,47,45,51,48,52,50,33,55,72,69,74,90,126,88,57,51,32,30,33,36,34,68,50,51,55,81,38,87,71,27,68,37,50,43,65,39,68,55,95,84,34,29,26,48,52,56,46,49,51,48,43,46,51,38,35,76,70,65,71,32,71,44,30,36,45,34,26,61,35,70,68,58,47,52,50,47,45,71,74,42,47,88,62,34,48,73,40,75,53,56,78,87,62,62,52,95,80,51,53,71,60,57,52,52,51,56,48,29,72,77,40,58,92,55,46,70,21,26,37,35,40,40,42,37,43,38,68,49,64,46,64,65,48,54,51,49,46,50,52,48,27,73,72,66,73,40,36,31,34,29,22,33,76,45,94,64,51,50,67,64,25,23,26,67,50,97,86,52,28,52,34,36,59,82,44,92,47,38,80,49,38,64,60,52,36,50,56,48,39,68,78,50,74,58,38,26,32,70,68,72,44,32,36,34,36,52,40,56,57,30,69,70,42,84,57,43,82,56,71,47,81,61,27,32,66,37,74,50,85,41,67,86,53,73,48,55,36,64,66,39,44,53,51,49,48,46,49,49,51,52,33,56,72,69,73,89